Protein AF-0000000072647674 (afdb_homodimer)

Solvent-accessible surface area (backbone atoms only — not comparable to full-atom values): 30612 Å² total; per-residue (Å²): 92,68,50,73,76,42,64,44,87,89,37,75,50,38,22,32,25,47,33,43,38,76,79,46,95,53,27,25,23,39,25,39,22,57,49,46,40,81,54,81,88,50,58,36,20,33,26,37,36,32,29,33,74,54,97,88,40,77,46,78,75,29,71,44,77,49,73,33,55,84,42,60,68,51,53,32,72,74,41,68,76,41,51,78,74,28,46,52,96,98,34,77,52,73,44,72,48,72,45,71,38,77,34,59,42,50,80,38,44,36,42,53,36,42,47,36,49,74,67,44,46,76,46,63,25,33,42,33,28,86,94,42,76,44,63,38,44,58,40,55,46,30,68,54,12,63,50,48,31,51,53,58,67,69,40,84,57,59,83,73,31,62,45,78,44,80,90,52,62,55,65,41,53,49,42,52,53,44,25,60,44,34,32,45,68,56,63,70,56,41,73,76,35,35,67,54,34,29,51,51,21,56,74,37,50,21,60,67,59,26,46,52,36,28,57,55,47,40,76,60,63,42,63,86,43,42,42,59,53,50,46,46,37,70,78,36,97,36,66,63,34,46,51,32,51,33,52,52,43,61,73,37,40,83,65,42,72,72,28,71,32,44,48,49,28,45,69,77,39,42,70,59,43,49,53,43,50,51,50,47,59,47,62,71,47,72,123,92,69,49,73,74,41,64,43,86,89,38,74,50,31,24,34,23,47,34,43,40,75,78,46,94,53,26,25,22,42,26,36,22,52,49,45,39,86,54,84,88,51,55,38,20,37,25,36,36,31,29,31,75,57,96,88,40,76,45,77,74,30,72,42,83,52,76,30,51,88,44,61,69,50,55,35,71,76,42,68,78,40,50,78,72,28,47,51,95,97,34,78,51,74,43,73,49,73,46,71,38,79,35,60,40,48,81,38,45,36,45,51,35,41,47,37,49,74,65,44,48,76,47,62,26,31,41,32,28,84,95,41,76,43,63,38,43,58,40,56,46,30,67,54,12,63,52,49,29,50,52,58,66,70,40,84,58,60,81,71,30,63,46,78,44,81,91,52,63,57,66,40,53,50,41,52,51,44,24,61,43,33,33,45,67,55,63,70,57,42,73,76,35,34,68,55,34,29,52,50,21,56,74,38,51,23,60,70,61,27,47,51,36,27,56,55,48,41,76,62,64,42,62,85,42,40,41,60,53,51,47,47,37,70,77,35,96,38,66,64,34,48,50,31,52,34,51,51,42,62,74,37,41,82,65,43,71,72,28,73,30,44,49,50,29,45,69,77,38,43,70,60,43,50,52,43,50,51,49,47,60,47,61,72,48,72,122

Sequence (574 aa):
MTSKRFGNPNFTKVQWELCIEMKRYNIFAIYLRQTGPNGMGGLVNTQYEIFMVKNKIRRVFARSTNKFENQDKLGYSNVFDILEEIFENNTLNLQCKVSVDWYAAIDNLKFTYRHMWEEELFSDCVIKVADRAIKAHRCILAKNSKVFRKMFEQTEMIEGGEVTIIDFKPEPVQAMLEFFYTGEVNKDLLEKHVEAIFAIAHKYQVLPLKYECEVFMTNLIDDEKILKYCGMVHFYDAPTLEKGCKVYIQINKEKFLKSKGWEEVEEVYPKLAIRILKSVVCDNICFMTSKRFGNPNFTKVQWELCIEMKRYNIFAIYLRQTGPNGMGGLVNTQYEIFMVKNKIRRVFARSTNKFENQDKLGYSNVFDILEEIFENNTLNLQCKVSVDWYAAIDNLKFTYRHMWEEELFSDCVIKVADRAIKAHRCILAKNSKVFRKMFEQTEMIEGGEVTIIDFKPEPVQAMLEFFYTGEVNKDLLEKHVEAIFAIAHKYQVLPLKYECEVFMTNLIDDEKILKYCGMVHFYDAPTLEKGCKVYIQINKEKFLKSKGWEEVEEVYPKLAIRILKSVVCDNICF

Radius of gyration: 28.86 Å; Cα contacts (8 Å, |Δi|>4): 976; chains: 2; bounding box: 71×82×70 Å

InterPro domains:
  IPR000210 BTB/POZ domain [PF00651] (1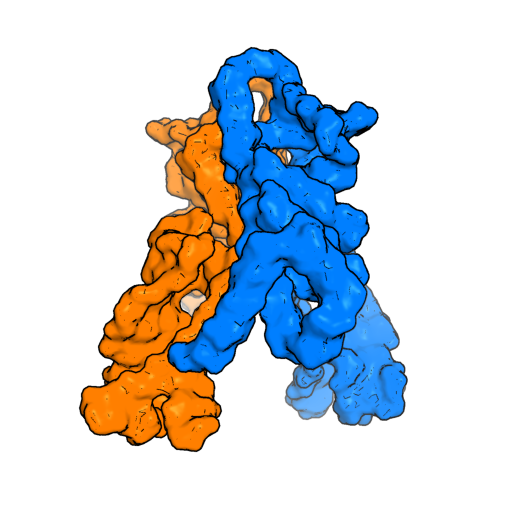15-218)
  IPR000210 BTB/POZ domain [PS50097] (123-189)
  IPR000210 BTB/POZ domain [SM00225] (123-221)
  IPR011333 SKP1/BTB/POZ domain superfamily [G3DSA:3.30.710.10] (102-251)
  IPR011333 SKP1/BTB/POZ domain superfamily [SSF54695] (102-219)

Secondary structure (DSSP, 8-state):
-BPPPEEETTEEEEEEEEEEEEEETTEEEEEEEEES--STT--EEEEEEEEEEETTEEEEEEEE-SB--S-S-EEEEEEES-HHHHEETTEE--EEEEEEEE--GGGGHHHHHHHHHHTTTT--EEEEETTEEEEE-HHHHHHH-HHHHHHHHH-S--TT-EEEE-SS-HHHHHHHHHHHHHS---HHHHHHHHHHHHHHHHHTT-HHHHHHHHHHHHTT--TTTHHHHHHHHHHS--HHHHHHHHHHHHHTHHHHTTSHHHHHHHHH-HHHHHHHHHHHHHHTS--/-BPPPEEETTEEEEEEEEEEEEEETTEEEEEEEEE---STT--EEEEEEEEEEETTEEEEEEEE-S---S-S-EEEEEEES-HHHHEETTEE--EEEEEEEE--GGGGHHHHHHHHHHTTTT--EEEEETTEEEEE-HHHHHHH-HHHHHHHHH-S--TT-EEEE-SS-HHHHHHHHHHHHHS---HHHHHHHHHHHHHHHHHTT-HHHHHHHHHHHHTT--TTTHHHHHHHHHHS--HHHHHHHHHHHHHTHHHHTTSHHHHHHHHH-HHHHHHHHHHHHHHTS--

pLDDT: mean 79.26, std 16.43, range [21.2, 97.75]

Nearest PDB structures (foldseek):
  4j8z-assembly1_A  TM=9.164E-01  e=1.308E-13  Homo sapiens
  3htm-assembly1_B  TM=9.303E-01  e=1.365E-11  Homo sapiens
  8dwu-assembly1_J  TM=8.853E-01  e=5.709E-12  Homo sapiens
  8dwv-assembly1_E  TM=5.627E-01  e=1.845E-16  Homo sapiens
  3htm-assembly2_D  TM=9.407E-01  e=4.622E-11  Homo sapiens

Organism: Meloidogyne incognita (NCBI:txid6306)

Structure (mmCIF, N/CA/C/O backbone):
data_AF-0000000072647674-model_v1
#
loop_
_entity.id
_entity.type
_entity.pdbx_description
1 polymer 'BTB domain-containing protein'
#
loop_
_atom_site.group_PDB
_atom_site.id
_atom_site.type_symbol
_atom_site.label_atom_id
_atom_site.label_alt_id
_atom_site.label_comp_id
_atom_site.label_asym_id
_atom_site.label_entity_id
_atom_site.label_seq_id
_atom_site.pdbx_PDB_ins_code
_atom_site.Cartn_x
_atom_site.Cartn_y
_atom_site.Cartn_z
_atom_site.occupancy
_atom_site.B_iso_or_equiv
_atom_site.auth_seq_id
_atom_site.auth_comp_id
_atom_site.auth_asym_id
_atom_site.auth_atom_id
_atom_site.pdbx_PDB_model_num
ATOM 1 N N . MET A 1 1 ? 24.75 -6.07 23.531 1 76 1 MET A N 1
ATOM 2 C CA . MET A 1 1 ? 24.344 -4.98 24.406 1 76 1 MET A CA 1
ATOM 3 C C . MET A 1 1 ? 23.203 -4.176 23.797 1 76 1 MET A C 1
ATOM 5 O O . MET A 1 1 ? 23.188 -3.916 22.594 1 76 1 MET A O 1
ATOM 9 N N . THR A 1 2 ? 22.25 -3.982 24.625 1 79.19 2 THR A N 1
ATOM 10 C CA . THR A 1 2 ? 21.062 -3.246 24.203 1 79.19 2 THR A CA 1
ATOM 11 C C . THR A 1 2 ? 20.859 -2.006 25.062 1 79.19 2 THR A C 1
ATOM 13 O O . THR A 1 2 ? 21.094 -2.043 26.281 1 79.19 2 THR A O 1
ATOM 16 N N . SER A 1 3 ? 20.562 -0.868 24.391 1 73.88 3 SER A N 1
ATOM 17 C CA . SER A 1 3 ? 20.297 0.369 25.109 1 73.88 3 SER A CA 1
ATOM 18 C C . SER A 1 3 ? 18.969 0.298 25.859 1 73.88 3 SER A C 1
ATOM 20 O O . SER A 1 3 ? 18.188 -0.637 25.656 1 73.88 3 SER A O 1
ATOM 22 N N . LYS A 1 4 ? 18.844 1.272 26.719 1 71.88 4 LYS A N 1
ATOM 23 C CA . LYS A 1 4 ? 17.5 1.475 27.25 1 71.88 4 LYS A CA 1
ATOM 24 C C . LYS A 1 4 ? 16.516 1.814 26.125 1 71.88 4 LYS A C 1
ATOM 26 O O . LYS A 1 4 ? 16.891 2.42 25.125 1 71.88 4 LYS A O 1
ATOM 31 N N . ARG A 1 5 ? 15.344 1.337 26.328 1 73.12 5 ARG A N 1
ATOM 32 C CA . ARG A 1 5 ? 14.305 1.671 25.359 1 73.12 5 ARG A CA 1
ATOM 33 C C . ARG A 1 5 ? 13.984 3.162 25.391 1 73.12 5 ARG A C 1
ATOM 35 O O . ARG A 1 5 ? 13.992 3.781 26.453 1 73.12 5 ARG A O 1
ATOM 42 N N . PHE A 1 6 ? 13.961 3.705 24.188 1 71.69 6 PHE A N 1
ATOM 43 C CA . PHE A 1 6 ? 13.586 5.105 24.062 1 71.69 6 PHE A CA 1
ATOM 44 C C . PHE A 1 6 ? 12.461 5.27 23.031 1 71.69 6 PHE A C 1
ATOM 46 O O . PHE A 1 6 ? 12.234 4.383 22.219 1 71.69 6 PHE A O 1
ATOM 53 N N . GLY A 1 7 ? 11.672 6.137 23.234 1 66.69 7 GLY A N 1
ATOM 54 C CA . GLY A 1 7 ? 10.547 6.352 22.344 1 66.69 7 GLY A CA 1
ATOM 55 C C . GLY A 1 7 ? 10.195 7.816 22.172 1 66.69 7 GLY A C 1
ATOM 56 O O . GLY A 1 7 ? 10.953 8.695 22.578 1 66.69 7 GLY A O 1
ATOM 57 N N . ASN A 1 8 ? 9.422 7.965 21.219 1 59.06 8 ASN A N 1
ATOM 58 C CA . ASN A 1 8 ? 8.852 9.281 20.938 1 59.06 8 ASN A CA 1
ATOM 59 C C . ASN A 1 8 ? 7.488 9.453 21.609 1 59.06 8 ASN A C 1
ATOM 61 O O . ASN A 1 8 ? 6.637 8.562 21.516 1 59.06 8 ASN A O 1
ATOM 65 N N . PRO A 1 9 ? 7.426 10.523 22.406 1 54.06 9 PRO A N 1
ATOM 66 C CA . PRO A 1 9 ? 6.148 10.727 23.094 1 54.06 9 PRO A CA 1
ATOM 67 C C . PRO A 1 9 ? 4.953 10.703 22.141 1 54.06 9 PRO A C 1
ATOM 69 O O . PRO A 1 9 ? 3.838 10.383 22.562 1 54.06 9 PRO A O 1
ATOM 72 N N . ASN A 1 10 ? 5.281 11.062 20.953 1 52.53 10 ASN A N 1
ATOM 73 C CA . ASN A 1 10 ? 4.184 11.109 19.984 1 52.53 10 ASN A CA 1
ATOM 74 C C . ASN A 1 10 ? 3.812 9.719 19.484 1 52.53 10 ASN A C 1
ATOM 76 O O . ASN A 1 10 ? 2.75 9.531 18.891 1 52.53 10 ASN A O 1
ATOM 80 N N . PHE A 1 11 ? 4.73 8.93 19.641 1 55.53 11 PHE A N 1
ATOM 81 C CA . PHE A 1 11 ? 4.523 7.539 19.234 1 55.53 11 PHE A CA 1
ATOM 82 C C . PHE A 1 11 ? 4.719 6.605 20.422 1 55.53 11 PHE A C 1
ATOM 84 O O . PHE A 1 11 ? 5.715 5.887 20.5 1 55.53 11 PHE A O 1
ATOM 91 N N . THR A 1 12 ? 3.771 6.641 21.297 1 54.75 12 THR A N 1
ATOM 92 C CA . THR A 1 12 ? 3.943 5.996 22.594 1 54.75 12 THR A CA 1
ATOM 93 C C . THR A 1 12 ? 4.047 4.48 22.438 1 54.75 12 THR A C 1
ATOM 95 O O . THR A 1 12 ? 4.613 3.803 23.297 1 54.75 12 THR A O 1
ATOM 98 N N . LYS A 1 13 ? 3.504 4.059 21.328 1 57.78 13 LYS A N 1
ATOM 99 C CA . LYS A 1 13 ? 3.498 2.604 21.234 1 57.78 13 LYS A CA 1
ATOM 100 C C . LYS A 1 13 ? 4.766 2.098 20.547 1 57.78 13 LYS A C 1
ATOM 102 O O . LYS A 1 13 ? 4.934 0.891 20.359 1 57.78 13 LYS A O 1
ATOM 107 N N . VAL A 1 14 ? 5.5 3.076 20.172 1 61.91 14 VAL A N 1
ATOM 108 C CA . VAL A 1 14 ? 6.719 2.676 19.484 1 61.91 14 VAL A CA 1
ATOM 109 C C . VAL A 1 14 ? 7.938 3.107 20.297 1 61.91 14 VAL A C 1
ATOM 111 O O . VAL A 1 14 ? 8.039 4.262 20.719 1 61.91 14 VAL A O 1
ATOM 114 N N . GLN A 1 15 ? 8.648 2.076 20.641 1 67.19 15 GLN A N 1
ATOM 115 C CA . GLN A 1 15 ? 9.938 2.355 21.266 1 67.19 15 GLN A CA 1
ATOM 116 C C . GLN A 1 15 ? 11.078 1.725 20.484 1 67.19 15 GLN A C 1
ATOM 118 O O . GLN A 1 15 ? 10.859 0.833 19.672 1 67.19 15 GLN A O 1
ATOM 123 N N . TRP A 1 16 ? 12.133 2.318 20.641 1 72.94 16 TRP A N 1
ATOM 124 C CA . TRP A 1 16 ? 13.328 1.804 19.984 1 72.94 16 TRP A CA 1
ATOM 125 C C . TRP A 1 16 ? 14.414 1.47 21 1 72.94 16 TRP A C 1
ATOM 127 O O . TRP A 1 16 ? 14.43 2.012 22.094 1 72.94 16 TRP A O 1
ATOM 137 N N . GLU A 1 17 ? 15.125 0.507 20.719 1 76.12 17 GLU A N 1
ATOM 138 C CA . GLU A 1 17 ? 16.359 0.213 21.438 1 76.12 17 GLU A CA 1
ATOM 139 C C . GLU A 1 17 ? 17.531 0.006 20.484 1 76.12 17 GLU A C 1
ATOM 141 O O . GLU A 1 17 ? 17.359 -0.563 19.406 1 76.12 17 GLU A O 1
ATOM 146 N N . LEU A 1 18 ? 18.594 0.61 20.812 1 80.81 18 LEU A N 1
ATOM 147 C CA . LEU A 1 18 ? 19.844 0.426 20.062 1 80.81 18 LEU A CA 1
ATOM 148 C C . LEU A 1 18 ? 20.562 -0.832 20.516 1 80.81 18 LEU A C 1
ATOM 150 O O . LEU A 1 18 ? 20.75 -1.049 21.719 1 80.81 18 LEU A O 1
ATOM 154 N N . CYS A 1 19 ? 20.875 -1.595 19.531 1 80.06 19 CYS A N 1
ATOM 155 C CA . CYS A 1 19 ? 21.531 -2.861 19.828 1 80.06 19 CYS A CA 1
ATOM 156 C C . CYS A 1 19 ? 22.891 -2.957 19.141 1 80.06 19 CYS A C 1
ATOM 158 O O . CYS A 1 19 ? 23.031 -2.537 18 1 80.06 19 CYS A O 1
ATOM 160 N N . ILE A 1 20 ? 23.859 -3.432 19.922 1 81.06 20 ILE A N 1
ATOM 161 C CA . ILE A 1 20 ? 25.188 -3.75 19.375 1 81.06 20 ILE A CA 1
ATOM 162 C C . ILE A 1 20 ? 25.578 -5.168 19.781 1 81.06 20 ILE A C 1
ATOM 164 O O . ILE A 1 20 ? 25.391 -5.566 20.938 1 81.06 20 ILE A O 1
ATOM 168 N N . GLU A 1 21 ? 25.891 -5.902 18.75 1 78.94 21 GLU A N 1
ATOM 169 C CA . GLU A 1 21 ? 26.328 -7.281 18.953 1 78.94 21 GLU A CA 1
ATOM 170 C C . GLU A 1 21 ? 27.672 -7.539 18.297 1 78.94 21 GLU A C 1
ATOM 172 O O . GLU A 1 21 ? 27.875 -7.172 17.141 1 78.94 21 GLU A O 1
ATOM 177 N N . MET A 1 22 ? 28.594 -8.047 19.141 1 76.81 22 MET A N 1
ATOM 178 C CA . MET A 1 22 ? 29.859 -8.477 18.547 1 76.81 22 MET A CA 1
ATOM 179 C C . MET A 1 22 ? 29.719 -9.859 17.922 1 76.81 22 MET A C 1
ATOM 181 O O . MET A 1 22 ? 29.469 -10.844 18.625 1 76.81 22 MET A O 1
ATOM 185 N N . LYS A 1 23 ? 29.812 -9.906 16.656 1 75.5 23 LYS A N 1
ATOM 186 C CA . LYS A 1 23 ? 29.719 -11.18 15.953 1 75.5 23 LYS A CA 1
ATOM 187 C C . LYS A 1 23 ? 31.047 -11.93 16 1 75.5 23 LYS A C 1
ATOM 189 O O . LYS A 1 23 ? 31.078 -13.133 16.266 1 75.5 23 LYS A O 1
ATOM 194 N N . ARG A 1 24 ? 32.094 -11.219 15.625 1 77.12 24 ARG A N 1
ATOM 195 C CA . ARG A 1 24 ? 33.469 -11.664 15.703 1 77.12 24 ARG A CA 1
ATOM 196 C C . ARG A 1 24 ? 34.375 -10.555 16.25 1 77.12 24 ARG A C 1
ATOM 198 O O . ARG A 1 24 ? 33.906 -9.438 16.469 1 77.12 24 ARG A O 1
ATOM 205 N N . TYR A 1 25 ? 35.562 -11.016 16.516 1 75.88 25 TYR A N 1
ATOM 206 C CA . TYR A 1 25 ? 36.469 -10 17.016 1 75.88 25 TYR A CA 1
ATOM 207 C C . TYR A 1 25 ? 36.5 -8.781 16.094 1 75.88 25 TYR A C 1
ATOM 209 O O . TYR A 1 25 ? 36.781 -8.898 14.906 1 75.88 25 TYR A O 1
ATOM 217 N N . ASN A 1 26 ? 36.031 -7.676 16.609 1 77.56 26 ASN A N 1
ATOM 218 C CA . ASN A 1 26 ? 36.031 -6.352 16 1 77.56 26 ASN A CA 1
ATOM 219 C C . ASN A 1 26 ? 35.031 -6.258 14.852 1 77.56 26 ASN A C 1
ATOM 221 O O . ASN A 1 26 ? 35.188 -5.453 13.938 1 77.56 26 ASN A O 1
ATOM 225 N N . ILE A 1 27 ? 34.125 -7.203 14.797 1 79.19 27 ILE A N 1
ATOM 226 C CA . ILE A 1 27 ? 33 -7.141 13.883 1 79.19 27 ILE A CA 1
ATOM 227 C C . ILE A 1 27 ? 31.688 -7.07 14.68 1 79.19 27 ILE A C 1
ATOM 229 O O . ILE A 1 27 ? 31.391 -7.969 15.469 1 79.19 27 ILE A O 1
ATOM 233 N N . PHE A 1 28 ? 31.031 -5.969 14.414 1 80.5 28 PHE A N 1
ATOM 234 C CA . PHE A 1 28 ? 29.859 -5.727 15.234 1 80.5 28 PHE A CA 1
ATOM 235 C C . PHE A 1 28 ? 28.609 -5.648 14.367 1 80.5 28 PHE A C 1
ATOM 237 O O . PHE A 1 28 ? 28.672 -5.219 13.211 1 80.5 28 PHE A O 1
ATOM 244 N N . ALA A 1 29 ? 27.547 -6.195 14.914 1 81 29 ALA A N 1
ATOM 245 C CA . ALA A 1 29 ? 26.219 -5.848 14.422 1 81 29 ALA A CA 1
ATOM 246 C C . ALA A 1 29 ? 25.609 -4.711 15.242 1 81 29 ALA A C 1
ATOM 248 O O . ALA A 1 29 ? 25.625 -4.75 16.469 1 81 29 ALA A O 1
ATOM 249 N N . ILE A 1 30 ? 25.312 -3.605 14.547 1 80.25 30 ILE A N 1
ATOM 250 C CA . ILE A 1 30 ? 24.672 -2.457 15.18 1 80.25 30 ILE A CA 1
ATOM 251 C C . ILE A 1 30 ? 23.312 -2.215 14.539 1 80.25 30 ILE A C 1
ATOM 253 O O . ILE A 1 30 ? 23.203 -2.051 13.32 1 80.25 30 ILE A O 1
ATOM 257 N N . TYR A 1 31 ? 22.312 -2.279 15.398 1 79.75 31 TYR A N 1
ATOM 258 C CA . TYR A 1 31 ? 20.984 -2.09 14.82 1 79.75 31 TYR A CA 1
ATOM 259 C C . TYR A 1 31 ? 20.047 -1.438 15.828 1 79.75 31 TYR A C 1
ATOM 261 O O . TYR A 1 31 ? 20.281 -1.499 17.031 1 79.75 31 TYR A O 1
ATOM 269 N N . LEU A 1 32 ? 19.125 -0.743 15.211 1 75.12 32 LEU A N 1
ATOM 270 C CA . LEU A 1 32 ? 18 -0.203 15.953 1 75.12 32 LEU A CA 1
ATOM 271 C C . LEU A 1 32 ? 16.828 -1.176 15.93 1 75.12 32 LEU A C 1
ATOM 273 O O . LEU A 1 32 ? 16.438 -1.663 14.867 1 75.12 32 LEU A O 1
ATOM 277 N N . ARG A 1 33 ? 16.469 -1.513 17.109 1 71.44 33 ARG A N 1
ATOM 278 C CA . ARG A 1 33 ? 15.328 -2.408 17.234 1 71.44 33 ARG A CA 1
ATOM 279 C C . ARG A 1 33 ? 14.094 -1.651 17.719 1 71.44 33 ARG A C 1
ATOM 281 O O . ARG A 1 33 ? 14.156 -0.918 18.703 1 71.44 33 ARG A O 1
ATOM 288 N N . GLN A 1 34 ? 13.141 -1.677 16.984 1 65.69 34 GLN A N 1
ATOM 289 C CA . GLN A 1 34 ? 11.867 -1.115 17.422 1 65.69 34 GLN A CA 1
ATOM 290 C C . GLN A 1 34 ? 11.109 -2.092 18.312 1 65.69 34 GLN A C 1
ATOM 292 O O . GLN A 1 34 ? 10.961 -3.266 17.969 1 65.69 34 GLN A O 1
ATOM 297 N N . THR A 1 35 ? 11.117 -1.479 19.688 1 59.38 35 THR A N 1
ATOM 298 C CA . THR A 1 35 ? 10.359 -2.252 20.672 1 59.38 35 THR A CA 1
ATOM 299 C C . THR A 1 35 ? 8.984 -1.641 20.906 1 59.38 35 THR A C 1
ATOM 301 O O . THR A 1 35 ? 8.867 -0.458 21.219 1 59.38 35 THR A O 1
ATOM 304 N N . GLY A 1 36 ? 7.867 -2.25 20.422 1 50.88 36 GLY A N 1
ATOM 305 C CA . GLY A 1 36 ? 6.488 -1.843 20.625 1 50.88 36 GLY A CA 1
ATOM 306 C C . GLY A 1 36 ? 5.668 -1.825 19.359 1 50.88 36 GLY A C 1
ATOM 307 O O . GLY A 1 36 ? 6.062 -2.424 18.344 1 50.88 36 GLY A O 1
ATOM 308 N N . PRO A 1 37 ? 4.871 -0.813 19 1 48.16 37 PRO A N 1
ATOM 309 C CA . PRO A 1 37 ? 3.611 -1.444 18.609 1 48.16 37 PRO A CA 1
ATOM 310 C C . PRO A 1 37 ? 3.816 -2.707 17.781 1 48.16 37 PRO A C 1
ATOM 312 O O . PRO A 1 37 ? 4.617 -2.707 16.844 1 48.16 37 PRO A O 1
ATOM 315 N N . ASN A 1 38 ? 4.125 -3.684 18.453 1 39.31 38 ASN A N 1
ATOM 316 C CA . ASN A 1 38 ? 4.207 -4.992 17.797 1 39.31 38 ASN A CA 1
ATOM 317 C C . ASN A 1 38 ? 2.955 -5.289 16.984 1 39.31 38 ASN A C 1
ATOM 319 O O . ASN A 1 38 ? 2.852 -6.352 16.359 1 39.31 38 ASN A O 1
ATOM 323 N N . GLY A 1 39 ? 2.039 -4.629 17.359 1 36.97 39 GLY A N 1
ATOM 324 C CA . GLY A 1 39 ? 0.829 -4.961 16.625 1 36.97 39 GLY A CA 1
ATOM 325 C C . GLY A 1 39 ? 0.643 -4.121 15.383 1 36.97 39 GLY A C 1
ATOM 326 O O . GLY A 1 39 ? 1.374 -3.152 15.164 1 36.97 39 GLY A O 1
ATOM 327 N N . MET A 1 40 ? -0.219 -4.512 14.398 1 38.09 40 MET A N 1
ATOM 328 C CA . MET A 1 40 ? -0.617 -4.141 13.039 1 38.09 40 MET A CA 1
ATOM 329 C C . MET A 1 40 ? -0.915 -2.648 12.953 1 38.09 40 MET A C 1
ATOM 331 O O . MET A 1 40 ? -0.758 -2.045 11.891 1 38.09 40 MET A O 1
ATOM 335 N N . GLY A 1 41 ? -1.352 -1.835 13.961 1 40.72 41 GLY A N 1
ATOM 336 C CA . GLY A 1 41 ? -2.006 -0.537 13.961 1 40.72 41 GLY A CA 1
ATOM 337 C C . GLY A 1 41 ? -1.041 0.618 14.148 1 40.72 41 GLY A C 1
ATOM 338 O O . GLY A 1 41 ? -1.439 1.783 14.094 1 40.72 41 GLY A O 1
ATOM 339 N N . GLY A 1 42 ? 0.273 0.423 14.258 1 46.25 42 GLY A N 1
ATOM 340 C CA . GLY A 1 42 ? 1.085 1.572 14.617 1 46.25 42 GLY A CA 1
ATOM 341 C C . GLY A 1 42 ? 2.414 1.622 13.891 1 46.25 42 GLY A C 1
ATOM 342 O O . GLY A 1 42 ? 3.465 1.786 14.516 1 46.25 42 GLY A O 1
ATOM 343 N N . LEU A 1 43 ? 2.293 1.386 12.664 1 49.62 43 LEU A N 1
ATOM 344 C CA . LEU A 1 43 ? 3.57 1.403 11.961 1 49.62 43 LEU A CA 1
ATOM 345 C C . LEU A 1 43 ? 4.082 2.83 11.797 1 49.62 43 LEU A C 1
ATOM 347 O O . LEU A 1 43 ? 3.303 3.748 11.539 1 49.62 43 LEU A O 1
ATOM 351 N N . VAL A 1 44 ? 5.184 3.109 12.336 1 55.47 44 VAL A N 1
ATOM 352 C CA . VAL A 1 44 ? 5.832 4.414 12.227 1 55.47 44 VAL A CA 1
ATOM 353 C C . VAL A 1 44 ? 7.016 4.32 11.258 1 55.47 44 VAL A C 1
ATOM 355 O O . VAL A 1 44 ? 7.691 3.289 11.195 1 55.47 44 VAL A O 1
ATOM 358 N N . ASN A 1 45 ? 6.941 5.238 10.359 1 58.31 45 ASN A N 1
ATOM 359 C CA . ASN A 1 45 ? 8.18 5.43 9.602 1 58.31 45 ASN A CA 1
ATOM 360 C C . ASN A 1 45 ? 9.32 5.902 10.5 1 58.31 45 ASN A C 1
ATOM 362 O O . ASN A 1 45 ? 9.148 6.836 11.281 1 58.31 45 ASN A O 1
ATOM 366 N N . THR A 1 46 ? 10.234 5.051 10.539 1 60 46 THR A N 1
ATOM 367 C CA . THR A 1 46 ? 11.375 5.391 11.383 1 60 46 THR A CA 1
ATOM 368 C C . THR A 1 46 ? 12.625 5.621 10.547 1 60 46 THR A C 1
ATOM 370 O O . THR A 1 46 ? 12.953 4.809 9.68 1 60 46 THR A O 1
ATOM 373 N N . GLN A 1 47 ? 13.008 6.879 10.516 1 65.06 47 GLN A N 1
ATOM 374 C CA . GLN A 1 47 ? 14.359 7.16 10.039 1 65.06 47 GLN A CA 1
ATOM 375 C C . GLN A 1 47 ? 15.367 7.137 11.188 1 65.06 47 GLN A C 1
ATOM 377 O O . GLN A 1 47 ? 15.07 7.613 12.281 1 65.06 47 GLN A O 1
ATOM 382 N N . TYR A 1 48 ? 16.406 6.383 10.898 1 69.75 48 TYR A N 1
ATOM 383 C CA . TYR A 1 48 ? 17.375 6.34 11.977 1 69.75 48 TYR A CA 1
ATOM 384 C C . TYR A 1 48 ? 18.781 6.562 11.453 1 69.75 48 TYR A C 1
ATOM 386 O O . TYR A 1 48 ? 19.047 6.383 10.258 1 69.75 48 TYR A O 1
ATOM 394 N N . GLU A 1 49 ? 19.516 7.152 12.281 1 75.44 49 GLU A N 1
ATOM 395 C CA . GLU A 1 49 ? 20.969 7.207 12.125 1 75.44 49 GLU A CA 1
ATOM 396 C C . GLU A 1 49 ? 21.688 6.699 13.375 1 75.44 49 GLU A C 1
ATOM 398 O O . GLU A 1 49 ? 21.359 7.113 14.492 1 75.44 49 GLU A O 1
ATOM 403 N N . ILE A 1 50 ? 22.516 5.711 13.164 1 80 50 ILE A N 1
ATOM 404 C CA . ILE A 1 50 ? 23.391 5.242 14.234 1 80 50 ILE A CA 1
ATOM 405 C C . ILE A 1 50 ? 24.812 5.754 14.008 1 80 50 ILE A C 1
ATOM 407 O O . ILE A 1 50 ? 25.391 5.539 12.945 1 80 50 ILE A O 1
ATOM 411 N N . PHE A 1 51 ? 25.234 6.469 14.977 1 79.44 51 PHE A N 1
ATOM 412 C CA . PHE A 1 51 ? 26.531 7.113 14.789 1 79.44 51 PHE A CA 1
ATOM 413 C C . PHE A 1 51 ? 27.281 7.227 16.109 1 79.44 51 PHE A C 1
ATOM 415 O O . PHE A 1 51 ? 26.75 6.871 17.172 1 79.44 51 PHE A O 1
ATOM 422 N N . MET A 1 52 ? 28.562 7.535 16.016 1 77.38 52 MET A N 1
ATOM 423 C CA . MET A 1 52 ? 29.406 7.875 17.156 1 77.38 52 MET A CA 1
ATOM 424 C C . MET A 1 52 ? 30.062 9.234 16.953 1 77.38 52 MET A C 1
ATOM 426 O O . MET A 1 52 ? 30.234 9.688 15.828 1 77.38 52 MET A O 1
ATOM 430 N N . VAL A 1 53 ? 30.188 9.898 18.047 1 73.5 53 VAL A N 1
ATOM 431 C CA . VAL A 1 53 ? 30.938 11.148 18.047 1 73.5 53 VAL A CA 1
ATOM 432 C C . VAL A 1 53 ? 32.188 11.016 18.922 1 73.5 53 VAL A C 1
ATOM 434 O O . VAL A 1 53 ? 32.094 10.688 20.094 1 73.5 53 VAL A O 1
ATOM 437 N N . LYS A 1 54 ? 33.312 11.055 18.25 1 73.5 54 LYS A N 1
ATOM 438 C CA . LYS A 1 54 ? 34.594 11.078 18.938 1 73.5 54 LYS A CA 1
ATOM 439 C C . LYS A 1 54 ? 35.438 12.258 18.484 1 73.5 54 LYS A C 1
ATOM 441 O O . LYS A 1 54 ? 35.656 12.445 17.281 1 73.5 54 LYS A O 1
ATOM 446 N N . ASN A 1 55 ? 35.906 13.047 19.531 1 71.31 55 ASN A N 1
ATOM 447 C CA . ASN A 1 55 ? 36.719 14.219 19.25 1 71.31 55 ASN A CA 1
ATOM 448 C C . ASN A 1 55 ? 36.062 15.133 18.219 1 71.31 55 ASN A C 1
ATOM 450 O O . ASN A 1 55 ? 36.719 15.57 17.266 1 71.31 55 ASN A O 1
ATOM 454 N N . LYS A 1 56 ? 34.781 15.281 18.328 1 70.88 56 LYS A N 1
ATOM 455 C CA . LYS A 1 56 ? 33.938 16.172 17.516 1 70.88 56 LYS A CA 1
ATOM 456 C C . LYS A 1 56 ? 33.781 15.633 16.094 1 70.88 56 LYS A C 1
ATOM 458 O O . LYS A 1 56 ? 33.344 16.359 15.203 1 70.88 56 LYS A O 1
ATOM 463 N N . ILE A 1 57 ? 34.344 14.445 15.914 1 73.75 57 ILE A N 1
ATOM 464 C CA . ILE A 1 57 ? 34.156 13.797 14.625 1 73.75 57 ILE A CA 1
ATOM 465 C C . ILE A 1 57 ? 32.969 12.812 14.703 1 73.75 57 ILE A C 1
ATOM 467 O O . ILE A 1 57 ? 32.938 11.953 15.586 1 73.75 57 ILE A O 1
ATOM 471 N N . ARG A 1 58 ? 32 13.094 13.852 1 75.62 58 ARG A N 1
ATOM 472 C CA . ARG A 1 58 ? 30.828 12.258 13.766 1 75.62 58 ARG A CA 1
ATOM 473 C C . ARG A 1 58 ? 30.984 11.188 12.695 1 75.62 58 ARG A C 1
ATOM 475 O O . ARG A 1 58 ? 31.266 11.5 11.539 1 75.62 58 ARG A O 1
ATOM 482 N N . ARG A 1 59 ? 30.953 9.898 13.109 1 76.56 59 ARG A N 1
ATOM 483 C CA . ARG A 1 59 ? 30.969 8.773 12.188 1 76.56 59 ARG A CA 1
ATOM 484 C C . ARG A 1 59 ? 29.641 8.031 12.172 1 76.56 59 ARG A C 1
ATOM 486 O O . ARG A 1 59 ? 29.188 7.543 13.211 1 76.56 59 ARG A O 1
ATOM 493 N N . VAL A 1 60 ? 29.016 7.992 11.016 1 76.69 60 VAL A N 1
ATOM 494 C CA . VAL A 1 60 ? 27.734 7.324 10.867 1 76.69 60 VAL A CA 1
ATOM 495 C C . VAL A 1 60 ? 27.953 5.863 10.484 1 76.69 60 VAL A C 1
ATOM 497 O O . VAL A 1 60 ? 28.672 5.566 9.531 1 76.69 60 VAL A O 1
ATOM 500 N N . PHE A 1 61 ? 27.375 4.953 11.336 1 76.12 61 PHE A N 1
ATOM 501 C CA . PHE A 1 61 ? 27.516 3.525 11.086 1 76.12 61 PHE A CA 1
ATOM 502 C C . PHE A 1 61 ? 26.344 3.016 10.25 1 76.12 61 PHE A C 1
ATOM 504 O O . PHE A 1 61 ? 26.5 2.102 9.438 1 76.12 61 PHE A O 1
ATOM 511 N N . ALA A 1 62 ? 25.219 3.455 10.547 1 71.56 62 ALA A N 1
ATOM 512 C CA . ALA A 1 62 ? 24 3.008 9.867 1 71.56 62 ALA A CA 1
ATOM 513 C C . ALA A 1 62 ? 22.984 4.141 9.75 1 71.56 62 ALA A C 1
ATOM 515 O O . ALA A 1 62 ? 22.859 4.965 10.656 1 71.56 62 ALA A O 1
ATOM 516 N N . ARG A 1 63 ? 22.484 4.273 8.57 1 67 63 ARG A N 1
ATOM 517 C CA . ARG A 1 63 ? 21.391 5.223 8.391 1 67 63 ARG A CA 1
ATOM 518 C C . ARG A 1 63 ? 20.328 4.66 7.453 1 67 63 ARG A C 1
ATOM 520 O O . ARG A 1 63 ? 20.625 3.854 6.57 1 67 63 ARG A O 1
ATOM 527 N N . SER A 1 64 ? 19.094 4.648 7.859 1 61.06 64 SER A N 1
ATOM 528 C CA . SER A 1 64 ? 18.031 4.223 6.957 1 61.06 64 SER A CA 1
ATOM 529 C C . SER A 1 64 ? 16.844 5.168 7.023 1 61.06 64 SER A C 1
ATOM 531 O O . SER A 1 64 ? 16.578 5.766 8.07 1 61.06 64 SER A O 1
ATOM 533 N N . THR A 1 65 ? 16.438 5.578 6.109 1 50.88 65 THR A N 1
ATOM 534 C CA . THR A 1 65 ? 15.227 6.371 5.973 1 50.88 65 THR A CA 1
ATOM 535 C C . THR A 1 65 ? 14.016 5.469 5.742 1 50.88 65 THR A C 1
ATOM 537 O O . THR A 1 65 ? 12.914 5.953 5.48 1 50.88 65 THR A O 1
ATOM 540 N N . ASN A 1 66 ? 14.211 4.211 5.891 1 47.12 66 ASN A N 1
ATOM 541 C CA . ASN A 1 66 ? 13.141 3.398 5.32 1 47.12 66 ASN A CA 1
ATOM 542 C C . ASN A 1 66 ? 12.031 3.135 6.332 1 47.12 66 ASN A C 1
ATOM 544 O O . ASN A 1 66 ? 12.219 3.352 7.531 1 47.12 66 ASN A O 1
ATOM 548 N N . LYS A 1 67 ? 10.875 2.555 5.824 1 47.47 67 LYS A N 1
ATOM 549 C CA . LYS A 1 67 ? 9.617 2.068 6.391 1 47.47 67 LYS A CA 1
ATOM 550 C C . LYS A 1 67 ? 9.875 1.066 7.516 1 47.47 67 LYS A C 1
ATOM 552 O O . LYS A 1 67 ? 10.547 0.051 7.305 1 47.47 67 LYS A O 1
ATOM 557 N N . PHE A 1 68 ? 9.977 1.654 8.727 1 46.66 68 PHE A N 1
ATOM 558 C CA . PHE A 1 68 ? 10.109 0.676 9.797 1 46.66 68 PHE A CA 1
ATOM 559 C C . PHE A 1 68 ? 8.984 -0.355 9.727 1 46.66 68 PHE A C 1
ATOM 561 O O . PHE A 1 68 ? 7.848 -0.072 10.117 1 46.66 68 PHE A O 1
ATOM 568 N N . GLU A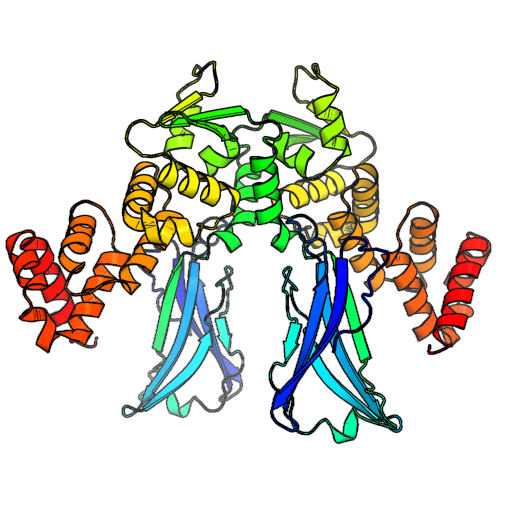 1 69 ? 8.859 -0.924 8.586 1 40.75 69 GLU A N 1
ATOM 569 C CA . GLU A 1 69 ? 8.031 -2.09 8.875 1 40.75 69 GLU A CA 1
ATOM 570 C C . GLU A 1 69 ? 8.586 -2.877 10.062 1 40.75 69 GLU A C 1
ATOM 572 O O . GLU A 1 69 ? 9.742 -3.307 10.039 1 40.75 69 GLU A O 1
ATOM 577 N N . ASN A 1 70 ? 7.805 -2.766 11.156 1 44.09 70 ASN A N 1
ATOM 578 C CA . ASN A 1 70 ? 8.07 -3.498 12.391 1 44.09 70 ASN A CA 1
ATOM 579 C C . ASN A 1 70 ? 9.453 -4.152 12.367 1 44.09 70 ASN A C 1
ATOM 581 O O . ASN A 1 70 ? 9.562 -5.383 12.352 1 44.09 70 ASN A O 1
ATOM 585 N N . GLN A 1 71 ? 10.25 -3.611 11.703 1 45.75 71 GLN A N 1
ATOM 586 C CA . GLN A 1 71 ? 11.414 -4.469 11.5 1 45.75 71 GLN A CA 1
ATOM 587 C C . GLN A 1 71 ? 12.344 -4.426 12.711 1 45.75 71 GLN A C 1
ATOM 589 O O . GLN A 1 71 ? 12.477 -3.389 13.367 1 45.75 71 GLN A O 1
ATOM 594 N N . ASP A 1 72 ? 12.633 -5.512 13.258 1 54.31 72 ASP A N 1
ATOM 595 C CA . ASP A 1 72 ? 13.422 -5.965 14.398 1 54.31 72 ASP A CA 1
ATOM 596 C C . ASP A 1 72 ? 14.828 -5.375 14.367 1 54.31 72 ASP A C 1
ATOM 598 O O . ASP A 1 72 ? 15.406 -5.074 15.414 1 54.31 72 ASP A O 1
ATOM 602 N N . LYS A 1 73 ? 15.367 -5.273 13.242 1 58.91 73 LYS A N 1
ATOM 603 C CA . LYS A 1 73 ? 16.781 -4.934 13.234 1 58.91 73 LYS A CA 1
ATOM 604 C C . LYS A 1 73 ? 17.125 -4.008 12.062 1 58.91 73 LYS A C 1
ATOM 606 O O . LYS A 1 73 ? 17.156 -4.441 10.914 1 58.91 73 LYS A O 1
ATOM 611 N N . LEU A 1 74 ? 17.031 -2.742 12.414 1 63.59 74 LEU A N 1
ATOM 612 C CA . LEU A 1 74 ? 17.453 -1.765 11.414 1 63.59 74 LEU A CA 1
ATOM 613 C C . LEU A 1 74 ? 18.891 -1.312 11.664 1 63.59 74 LEU A C 1
ATOM 615 O O . LEU A 1 74 ? 19.156 -0.558 12.602 1 63.59 74 LEU A O 1
ATOM 619 N N . GLY A 1 75 ? 19.734 -1.814 10.938 1 68.75 75 GLY A N 1
ATOM 620 C CA . GLY A 1 75 ? 21.141 -1.475 11.102 1 68.75 75 GLY A CA 1
ATOM 621 C C . GLY A 1 75 ? 22.062 -2.326 10.242 1 68.75 75 GLY A C 1
ATOM 622 O O . GLY A 1 75 ? 21.656 -2.836 9.203 1 68.75 75 GLY A O 1
ATOM 623 N N . TYR A 1 76 ? 23.203 -2.312 10.617 1 73.06 76 TYR A N 1
ATOM 624 C CA . TYR A 1 76 ? 24.203 -3.092 9.891 1 73.06 76 TYR A CA 1
ATOM 625 C C . TYR A 1 76 ? 24.672 -4.281 10.719 1 73.06 76 TYR A C 1
ATOM 627 O O . TYR A 1 76 ? 24.938 -4.145 11.922 1 73.06 76 TYR A O 1
ATOM 635 N N . SER A 1 77 ? 24.641 -5.328 9.93 1 71.62 77 SER A N 1
ATOM 636 C CA . SER A 1 77 ? 25.031 -6.551 10.617 1 71.62 77 SER A CA 1
ATOM 637 C C . SER A 1 77 ? 26.547 -6.652 10.734 1 71.62 77 SER A C 1
ATOM 639 O O . SER A 1 77 ? 27.062 -7.355 11.602 1 71.62 77 SER A O 1
ATOM 641 N N . ASN A 1 78 ? 27.203 -5.977 9.852 1 76 78 ASN A N 1
ATOM 642 C CA . ASN A 1 78 ? 28.656 -6.117 9.852 1 76 78 ASN A CA 1
ATOM 643 C C . ASN A 1 78 ? 29.344 -4.758 9.797 1 76 78 ASN A C 1
ATOM 645 O O . ASN A 1 78 ? 29.516 -4.184 8.719 1 76 78 ASN A O 1
ATOM 649 N N . VAL A 1 79 ? 29.578 -4.246 10.93 1 75.81 79 VAL A N 1
ATOM 650 C CA . VAL A 1 79 ? 30.391 -3.035 11.062 1 75.81 79 VAL A CA 1
ATOM 651 C C . VAL A 1 79 ? 31.797 -3.398 11.555 1 75.81 79 VAL A C 1
ATOM 653 O O . VAL A 1 79 ? 31.938 -4.008 12.617 1 75.81 79 VAL A O 1
ATOM 656 N N . PHE A 1 80 ? 32.688 -2.979 10.75 1 75.94 80 PHE A N 1
ATOM 657 C CA . PHE A 1 80 ? 34.062 -3.42 11 1 75.94 80 PHE A CA 1
ATOM 658 C C . PHE A 1 80 ? 34.875 -2.32 11.68 1 75.94 80 PHE A C 1
ATOM 660 O O . PHE A 1 80 ? 34.625 -1.134 11.422 1 75.94 80 PHE A O 1
ATOM 667 N N . ASP A 1 81 ? 35.875 -2.814 12.516 1 75.94 81 ASP A N 1
ATOM 668 C CA . ASP A 1 81 ? 36.969 -2.045 13.055 1 75.94 81 ASP A CA 1
ATOM 669 C C . ASP A 1 81 ? 36.469 -0.789 13.773 1 75.94 81 ASP A C 1
ATOM 671 O O . ASP A 1 81 ? 37 0.305 13.547 1 75.94 81 ASP A O 1
ATOM 675 N N . ILE A 1 82 ? 35.438 -1.07 14.555 1 75.75 82 ILE A N 1
ATOM 676 C CA . ILE A 1 82 ? 34.906 0.121 15.203 1 75.75 82 ILE A CA 1
ATOM 677 C C . ILE A 1 82 ? 35.156 0.046 16.703 1 75.75 82 ILE A C 1
ATOM 679 O O . ILE A 1 82 ? 34.844 0.995 17.438 1 75.75 82 ILE A O 1
ATOM 683 N N . LEU A 1 83 ? 35.719 -0.994 17.094 1 75.31 83 LEU A N 1
ATOM 684 C CA . LEU A 1 83 ? 35.875 -1.204 18.531 1 75.31 83 LEU A CA 1
ATOM 685 C C . LEU A 1 83 ? 36.656 -0.065 19.172 1 75.31 83 LEU A C 1
ATOM 687 O O . LEU A 1 83 ? 36.281 0.453 20.219 1 75.31 83 LEU A O 1
ATOM 691 N N . GLU A 1 84 ? 37.719 0.291 18.594 1 75.19 84 GLU A N 1
ATOM 692 C CA . GLU A 1 84 ? 38.562 1.339 19.156 1 75.19 84 GLU A CA 1
ATOM 693 C C . GLU A 1 84 ? 37.875 2.689 19.141 1 75.19 84 GLU A C 1
ATOM 695 O O . GLU A 1 84 ? 38.156 3.559 19.969 1 75.19 84 GLU A O 1
ATOM 700 N N . GLU A 1 85 ? 36.906 2.732 18.281 1 75.88 85 GLU A N 1
ATOM 701 C CA . GLU A 1 85 ? 36.219 4.008 18.141 1 75.88 85 GLU A CA 1
ATOM 702 C C . GLU A 1 85 ? 35.062 4.113 19.141 1 75.88 85 GLU A C 1
ATOM 704 O O . GLU A 1 85 ? 34.844 5.168 19.734 1 75.88 85 GLU A O 1
ATOM 709 N N . ILE A 1 86 ? 34.469 3.002 19.297 1 75.31 86 ILE A N 1
ATOM 710 C CA . ILE A 1 86 ? 33.219 3.104 20.047 1 75.31 86 ILE A CA 1
ATOM 711 C C . ILE A 1 86 ? 33.469 2.766 21.516 1 75.31 86 ILE A C 1
ATOM 713 O O . ILE A 1 86 ? 32.625 3.068 22.375 1 75.31 86 ILE A O 1
ATOM 717 N N . PHE A 1 87 ? 34.562 2.133 21.672 1 75.06 87 PHE A N 1
ATOM 718 C CA . PHE A 1 87 ? 34.844 1.705 23.047 1 75.06 87 PHE A CA 1
ATOM 719 C C . PHE A 1 87 ? 35.906 2.582 23.672 1 75.06 87 PHE A C 1
ATOM 721 O O . PHE A 1 87 ? 37.031 2.66 23.156 1 75.06 87 PHE A O 1
ATOM 728 N N . GLU A 1 88 ? 35.375 3.447 24.719 1 69.94 88 GLU A N 1
ATOM 729 C CA . GLU A 1 88 ? 36.312 4.254 25.5 1 69.94 88 GLU A CA 1
ATOM 730 C C . GLU A 1 88 ? 36.031 4.164 27 1 69.94 88 GLU A C 1
ATOM 732 O O . GLU A 1 88 ? 34.875 4.355 27.406 1 69.94 88 GLU A O 1
ATOM 737 N N . ASN A 1 89 ? 37.156 4.016 27.75 1 66.38 89 ASN A N 1
ATOM 738 C CA . ASN A 1 89 ? 37.062 4.008 29.203 1 66.38 89 ASN A CA 1
ATOM 739 C C . ASN A 1 89 ? 35.969 3.064 29.703 1 66.38 89 ASN A C 1
ATOM 741 O O . ASN A 1 89 ? 35.156 3.449 30.531 1 66.38 89 ASN A O 1
ATOM 745 N N . ASN A 1 90 ? 35.906 1.807 29.109 1 66.38 90 ASN A N 1
ATOM 746 C CA . ASN A 1 90 ? 35 0.751 29.5 1 66.38 90 ASN A CA 1
ATOM 747 C C . ASN A 1 90 ? 33.531 1.138 29.188 1 66.38 90 ASN A C 1
ATOM 749 O O . ASN A 1 90 ? 32.625 0.618 29.812 1 66.38 90 ASN A O 1
ATOM 753 N N . THR A 1 91 ? 33.469 2.211 28.375 1 69.19 91 THR A N 1
ATOM 754 C CA . THR A 1 91 ? 32.125 2.631 27.953 1 69.19 91 THR A CA 1
ATOM 755 C C . THR A 1 91 ? 32 2.627 26.438 1 69.19 91 THR A C 1
ATOM 757 O O . THR A 1 91 ? 32.938 3.049 25.734 1 69.19 91 THR A O 1
ATOM 760 N N . LEU A 1 92 ? 30.922 1.942 26.031 1 73.88 92 LEU A N 1
ATOM 761 C CA . LEU A 1 92 ? 30.578 1.993 24.609 1 73.88 92 LEU A CA 1
ATOM 762 C C . LEU A 1 92 ? 29.766 3.244 24.281 1 73.88 92 LEU A C 1
ATOM 764 O O . LEU A 1 92 ? 28.75 3.502 24.922 1 73.88 92 LEU A O 1
ATOM 768 N N . ASN A 1 93 ? 30.422 4.031 23.453 1 75.94 93 ASN A N 1
ATOM 769 C CA . ASN A 1 93 ? 29.734 5.25 23.047 1 75.94 93 ASN A CA 1
ATOM 770 C C . ASN A 1 93 ? 29.109 5.109 21.672 1 75.94 93 ASN A C 1
ATOM 772 O O . ASN A 1 93 ? 29.812 5.062 20.656 1 75.94 93 ASN A O 1
ATOM 776 N N . LEU A 1 94 ? 27.891 4.805 21.578 1 80.06 94 LEU A N 1
ATOM 777 C CA . LEU A 1 94 ? 27.062 4.727 20.375 1 80.06 94 LEU A CA 1
ATOM 778 C C . LEU A 1 94 ? 25.797 5.547 20.516 1 80.06 94 LEU A C 1
ATOM 780 O O . LEU A 1 94 ? 25.141 5.512 21.578 1 80.06 94 LEU A O 1
ATOM 784 N N . GLN A 1 95 ? 25.578 6.336 19.578 1 76.44 95 GLN A N 1
ATOM 785 C CA . GLN A 1 95 ? 24.391 7.184 19.594 1 76.44 95 GLN A CA 1
ATOM 786 C C . GLN A 1 95 ? 23.453 6.859 18.438 1 76.44 95 GLN A C 1
ATOM 788 O O . GLN A 1 95 ? 23.891 6.309 17.422 1 76.44 95 GLN A O 1
ATOM 793 N N . CYS A 1 96 ? 22.203 6.922 18.656 1 77.31 96 CYS A N 1
ATOM 794 C CA . CYS A 1 96 ? 21.234 6.758 17.594 1 77.31 96 CYS A CA 1
ATOM 795 C C . CYS A 1 96 ? 20.234 7.918 17.562 1 77.31 96 CYS A C 1
ATOM 797 O O . CYS A 1 96 ? 19.844 8.414 18.625 1 77.31 96 CYS A O 1
ATOM 799 N N . LYS A 1 97 ? 20.031 8.445 16.359 1 73 97 LYS A N 1
ATOM 800 C CA . LYS A 1 97 ? 18.969 9.406 16.094 1 73 97 LYS A CA 1
ATOM 801 C C . LYS A 1 97 ? 17.828 8.766 15.312 1 73 97 LYS A C 1
ATOM 803 O O . LYS A 1 97 ? 18.047 8.133 14.273 1 73 97 LYS A O 1
ATOM 808 N N . VAL A 1 98 ? 16.719 8.711 16 1 68.5 98 VAL A N 1
ATOM 809 C CA . VAL A 1 98 ? 15.539 8.117 15.359 1 68.5 98 VAL A CA 1
ATOM 810 C C . VAL A 1 98 ? 14.5 9.195 15.094 1 68.5 98 VAL A C 1
ATOM 812 O O . VAL A 1 98 ? 14.18 9.992 15.977 1 68.5 98 VAL A O 1
ATOM 815 N N . SER A 1 99 ? 14.211 9.344 13.867 1 63.78 99 SER A N 1
ATOM 816 C CA . SER A 1 99 ? 13.086 10.195 13.484 1 63.78 99 SER A CA 1
ATOM 817 C C . SER A 1 99 ? 11.891 9.359 13.031 1 63.78 99 SER A C 1
ATOM 819 O O . SER A 1 99 ? 12.047 8.414 12.25 1 63.78 99 SER A O 1
ATOM 821 N N . VAL A 1 100 ? 10.945 9.453 13.852 1 59.53 100 VAL A N 1
ATOM 822 C CA . VAL A 1 100 ? 9.742 8.68 13.555 1 59.53 100 VAL A CA 1
ATOM 823 C C . VAL A 1 100 ? 8.672 9.586 12.961 1 59.53 100 VAL A C 1
ATOM 825 O O . VAL A 1 100 ? 8.5 10.727 13.391 1 59.53 100 VAL A O 1
ATOM 828 N N . ASP A 1 101 ? 8.352 9.242 11.859 1 55.41 101 ASP A N 1
ATOM 829 C CA . ASP A 1 101 ? 7.195 9.922 11.289 1 55.41 101 ASP A CA 1
ATOM 830 C C . ASP A 1 101 ? 6.07 8.938 10.977 1 55.41 101 ASP A C 1
ATOM 832 O O . ASP A 1 101 ? 6.305 7.727 10.891 1 55.41 101 ASP A O 1
ATOM 836 N N . TRP A 1 102 ? 4.926 9.328 11.289 1 48.06 102 TRP A N 1
ATOM 837 C CA . TRP A 1 102 ? 3.801 8.461 10.945 1 48.06 102 TRP A CA 1
ATOM 838 C C . TRP A 1 102 ? 3.977 7.867 9.547 1 48.06 102 TRP A C 1
ATOM 840 O O . TRP A 1 102 ? 4.488 8.531 8.648 1 48.06 102 TRP A O 1
ATOM 850 N N . TYR A 1 103 ? 4.102 6.52 9.578 1 46.94 103 TYR A N 1
ATOM 851 C CA . TYR A 1 103 ? 4.156 5.754 8.344 1 46.94 103 TYR A CA 1
ATOM 852 C C . TYR A 1 103 ? 3.168 6.297 7.316 1 46.94 103 TYR A C 1
ATOM 854 O O . TYR A 1 103 ? 2.078 6.746 7.676 1 46.94 103 TYR A O 1
ATOM 862 N N . ALA A 1 104 ? 3.709 6.543 6.195 1 46.56 104 ALA A N 1
ATOM 863 C CA . ALA A 1 104 ? 2.822 6.977 5.121 1 46.56 104 ALA A CA 1
ATOM 864 C C . ALA A 1 104 ? 1.535 6.16 5.105 1 46.56 104 ALA A C 1
ATOM 866 O O . ALA A 1 104 ? 1.566 4.938 5.262 1 46.56 104 ALA A O 1
ATOM 867 N N . ALA A 1 105 ? 0.47 6.781 5.41 1 49.94 105 ALA A N 1
ATOM 868 C CA . ALA A 1 105 ? -0.88 6.223 5.41 1 49.94 105 ALA A CA 1
ATOM 869 C C . ALA A 1 105 ? -1.025 5.141 4.34 1 49.94 105 ALA A C 1
ATOM 871 O O . ALA A 1 105 ? -1.73 4.148 4.543 1 49.94 105 ALA A O 1
ATOM 872 N N . ILE A 1 106 ? -0.302 5.238 3.234 1 50.78 106 ILE A N 1
ATOM 873 C CA . ILE A 1 106 ? -0.446 4.293 2.133 1 50.78 106 ILE A CA 1
ATOM 874 C C . ILE A 1 106 ? 0.014 2.906 2.582 1 50.78 106 ILE A C 1
ATOM 876 O O . ILE A 1 106 ? -0.619 1.899 2.256 1 50.78 106 ILE A O 1
ATOM 880 N N . ASP A 1 107 ? 1.197 2.967 3.281 1 51.94 107 ASP A N 1
ATOM 881 C CA . ASP A 1 107 ? 1.737 1.678 3.701 1 51.94 107 ASP A CA 1
ATOM 882 C C . ASP A 1 107 ? 0.815 0.999 4.711 1 51.94 107 ASP A C 1
ATOM 884 O O . ASP A 1 107 ? 0.837 -0.225 4.855 1 51.94 107 ASP A O 1
ATOM 888 N N . ASN A 1 108 ? -0.208 1.802 5.098 1 60.59 108 ASN A N 1
ATOM 889 C CA . ASN A 1 108 ? -1.091 1.381 6.184 1 60.59 108 ASN A CA 1
ATOM 890 C C . ASN A 1 108 ? -2.408 0.826 5.648 1 60.59 108 ASN A C 1
ATOM 892 O O . ASN A 1 108 ? -3.156 0.177 6.383 1 60.59 108 ASN A O 1
ATOM 896 N N . LEU A 1 109 ? -2.455 0.8 4.387 1 73.94 109 LEU A N 1
ATOM 897 C CA . LEU A 1 109 ? -3.801 0.463 3.939 1 73.94 109 LEU A CA 1
ATOM 898 C C . LEU A 1 109 ? -4.086 -1.021 4.145 1 73.94 109 LEU A C 1
ATOM 900 O O . LEU A 1 109 ? -5.191 -1.395 4.551 1 73.94 109 LEU A O 1
ATOM 904 N N . LYS A 1 110 ? -3.051 -1.813 3.904 1 74.81 110 LYS A N 1
ATOM 905 C CA . LYS A 1 110 ? -3.232 -3.254 4.062 1 74.81 110 LYS A CA 1
ATOM 906 C C . LYS A 1 110 ? -3.584 -3.609 5.504 1 74.81 110 LYS A C 1
ATOM 908 O O . LYS A 1 110 ? -4.441 -4.461 5.75 1 74.81 110 LYS A O 1
ATOM 913 N N . PHE A 1 111 ? -3.002 -2.992 6.324 1 75.19 111 PHE A N 1
ATOM 914 C CA . PHE A 1 111 ? -3.256 -3.275 7.734 1 75.19 111 PHE A CA 1
ATOM 915 C C . PHE A 1 111 ? -4.625 -2.752 8.148 1 75.19 111 PHE A C 1
ATOM 917 O O . PHE A 1 111 ? -5.34 -3.406 8.914 1 75.19 111 PHE A O 1
ATOM 924 N N . THR A 1 112 ? -4.844 -1.616 7.629 1 79.81 112 THR A N 1
ATOM 925 C CA . THR A 1 112 ? -6.145 -1.027 7.922 1 79.81 112 THR A CA 1
ATOM 926 C C . THR A 1 112 ? -7.273 -1.954 7.473 1 79.81 112 THR A C 1
ATOM 928 O O . THR A 1 112 ? -8.195 -2.232 8.242 1 79.81 112 THR A O 1
ATOM 931 N N . TYR A 1 113 ? -7.098 -2.521 6.379 1 85.81 113 TYR A N 1
ATOM 932 C CA . TYR A 1 113 ? -8.141 -3.379 5.828 1 85.81 113 TYR A CA 1
ATOM 933 C C . TYR A 1 113 ? -8.156 -4.738 6.516 1 85.81 113 TYR A C 1
ATOM 935 O O . TYR A 1 113 ? -9.219 -5.324 6.723 1 85.81 113 TYR A O 1
ATOM 943 N N . ARG A 1 114 ? -6.988 -5.172 6.805 1 85.38 114 ARG A N 1
ATOM 944 C CA . ARG A 1 114 ? -6.922 -6.426 7.555 1 85.38 114 ARG A CA 1
ATOM 945 C C . ARG A 1 114 ? -7.652 -6.305 8.883 1 85.38 114 ARG A C 1
ATOM 947 O O . ARG A 1 114 ? -8.461 -7.172 9.234 1 85.38 114 ARG A O 1
ATOM 954 N N . HIS A 1 115 ? -7.41 -5.277 9.547 1 86 115 HIS A N 1
ATOM 955 C CA . HIS A 1 115 ? -8.031 -5.074 10.852 1 86 115 HIS A CA 1
ATOM 956 C C . HIS A 1 115 ? -9.531 -4.863 10.727 1 86 115 HIS A C 1
ATOM 958 O O . HIS A 1 115 ? -10.305 -5.332 11.562 1 86 115 HIS A O 1
ATOM 964 N N . MET A 1 116 ? -9.844 -4.121 9.695 1 91.56 116 MET A N 1
ATOM 965 C CA . MET A 1 116 ? -11.273 -3.943 9.43 1 91.56 116 MET A CA 1
ATOM 966 C C . MET A 1 116 ? -11.969 -5.293 9.273 1 91.56 116 MET A C 1
ATOM 968 O O . MET A 1 116 ? -13.062 -5.496 9.805 1 91.56 116 MET A O 1
ATOM 972 N N . TRP A 1 117 ? -11.328 -6.191 8.625 1 93.38 117 TRP A N 1
ATOM 973 C CA . TRP A 1 117 ? -11.852 -7.535 8.398 1 93.38 117 TRP A CA 1
ATOM 974 C C . TRP A 1 117 ? -11.867 -8.344 9.688 1 93.38 117 TRP A C 1
ATOM 976 O O . TRP A 1 117 ? -12.891 -8.93 10.055 1 93.38 117 TRP A O 1
ATOM 986 N N . GLU A 1 118 ? -10.773 -8.289 10.406 1 90 118 GLU A N 1
ATOM 987 C CA . GLU A 1 118 ? -10.625 -9.07 11.633 1 90 118 GLU A CA 1
ATOM 988 C C . GLU A 1 118 ? -11.609 -8.602 12.703 1 90 118 GLU A C 1
ATOM 990 O O . GLU A 1 118 ? -12.133 -9.422 13.469 1 90 118 GLU A O 1
ATOM 995 N N . GLU A 1 119 ? -11.859 -7.336 12.719 1 90.12 119 GLU A N 1
ATOM 996 C CA . GLU A 1 119 ? -12.766 -6.77 13.711 1 90.12 119 GLU A CA 1
ATOM 997 C C . GLU A 1 119 ? -14.219 -6.875 13.258 1 90.12 119 GLU A C 1
ATOM 999 O O . GLU A 1 119 ? -15.133 -6.543 14.016 1 90.12 119 GLU A O 1
ATOM 1004 N N . GLU A 1 120 ? -14.414 -7.355 12.023 1 94.12 120 GLU A N 1
ATOM 1005 C CA . GLU A 1 120 ? -15.742 -7.516 11.43 1 94.12 120 GLU A CA 1
ATOM 1006 C C . GLU A 1 120 ? -16.531 -6.207 11.484 1 94.12 120 GLU A C 1
ATOM 1008 O O . GLU A 1 120 ? -17.719 -6.203 11.797 1 94.12 120 GLU A O 1
ATOM 1013 N N . LEU A 1 121 ? -15.828 -5.09 11.25 1 92.44 121 LEU A N 1
ATOM 1014 C CA . LEU A 1 121 ? -16.453 -3.775 11.352 1 92.44 121 LEU A CA 1
ATOM 1015 C C . LEU A 1 121 ? -17.531 -3.605 10.289 1 92.44 121 LEU A C 1
ATOM 1017 O O . LEU A 1 121 ? -17.234 -3.49 9.102 1 92.44 121 LEU A O 1
ATOM 1021 N N . PHE A 1 122 ? -18.844 -3.658 10.734 1 92.12 122 PHE A N 1
ATOM 1022 C CA . PHE A 1 122 ? -20.016 -3.422 9.906 1 92.12 122 PHE A CA 1
ATOM 1023 C C . PHE A 1 122 ? -20.031 -4.359 8.711 1 92.12 122 PHE A C 1
ATOM 1025 O O . PHE A 1 122 ? -20.281 -3.934 7.582 1 92.12 122 PHE A O 1
ATOM 1032 N N . SER A 1 123 ? -19.625 -5.59 8.922 1 93.81 123 SER A N 1
ATOM 1033 C CA . SER A 1 123 ? -19.719 -6.609 7.883 1 93.81 123 SER A CA 1
ATOM 1034 C C . SER A 1 123 ? -21.172 -6.785 7.426 1 93.81 123 SER A C 1
ATOM 1036 O O . SER A 1 123 ? -22.109 -6.559 8.195 1 93.81 123 SER A O 1
ATOM 1038 N N . ASP A 1 124 ? -21.375 -7.129 6.168 1 92.06 124 ASP A N 1
ATOM 1039 C CA . ASP A 1 124 ? -22.719 -7.242 5.641 1 92.06 124 ASP A CA 1
ATOM 1040 C C . ASP A 1 124 ? -22.891 -8.531 4.844 1 92.06 124 ASP A C 1
ATOM 1042 O O . ASP A 1 124 ? -23.875 -8.68 4.098 1 92.06 124 ASP A O 1
ATOM 1046 N N . CYS A 1 125 ? -21.953 -9.43 4.965 1 93 125 CYS A N 1
ATOM 1047 C CA . CYS A 1 125 ? -22.031 -10.727 4.297 1 93 125 CYS A CA 1
ATOM 1048 C C . CYS A 1 125 ? -21.297 -11.797 5.102 1 93 125 CYS A C 1
ATOM 1050 O O . CYS A 1 125 ? -20.406 -11.492 5.883 1 93 125 CYS A O 1
ATOM 1052 N N . VAL A 1 126 ? -21.75 -13 4.973 1 95.31 126 VAL A N 1
ATOM 1053 C CA . VAL A 1 126 ? -21.125 -14.133 5.641 1 95.31 126 VAL A CA 1
ATOM 1054 C C . VAL A 1 126 ? -20.781 -15.219 4.617 1 95.31 126 VAL A C 1
ATOM 1056 O O . VAL A 1 126 ? -21.641 -15.648 3.85 1 95.31 126 VAL A O 1
ATOM 1059 N N . ILE A 1 127 ? -19.562 -15.617 4.586 1 96.12 127 ILE A N 1
ATOM 1060 C CA . ILE A 1 127 ? -19.094 -16.703 3.734 1 96.12 127 ILE A CA 1
ATOM 1061 C C . ILE A 1 127 ? -19.062 -18 4.531 1 96.12 127 ILE A C 1
ATOM 1063 O O . ILE A 1 127 ? -18.375 -18.109 5.547 1 96.12 127 ILE A O 1
ATOM 1067 N N . LYS A 1 128 ? -19.812 -18.922 4.102 1 96.12 128 LYS A N 1
ATOM 1068 C CA . LYS A 1 128 ? -19.859 -20.219 4.762 1 96.12 128 LYS A CA 1
ATOM 1069 C C . LYS A 1 128 ? -19.078 -21.266 3.982 1 96.12 128 LYS A C 1
ATOM 1071 O O . LYS A 1 128 ? -19.281 -21.438 2.779 1 96.12 128 LYS A O 1
ATOM 1076 N N . VAL A 1 129 ? -18.156 -21.906 4.617 1 96.38 129 VAL A N 1
ATOM 1077 C CA . VAL A 1 129 ? -17.344 -22.984 4.039 1 96.38 129 VAL A CA 1
ATOM 1078 C C . VAL A 1 129 ? -17.125 -24.078 5.074 1 96.38 129 VAL A C 1
ATOM 1080 O O . VAL A 1 129 ? -16.562 -23.828 6.148 1 96.38 129 VAL A O 1
ATOM 1083 N N . ALA A 1 130 ? -17.5 -25.281 4.723 1 95.62 130 ALA A N 1
ATOM 1084 C CA . ALA A 1 130 ? -17.469 -26.391 5.668 1 95.62 130 ALA A CA 1
ATOM 1085 C C . ALA A 1 130 ? -18.141 -26.016 6.984 1 95.62 130 ALA A C 1
ATOM 1087 O O . ALA A 1 130 ? -19.328 -25.656 7.004 1 95.62 130 ALA A O 1
ATOM 1088 N N . ASP A 1 131 ? -17.359 -25.938 8.062 1 93.19 131 ASP A N 1
ATOM 1089 C CA . ASP A 1 131 ? -17.938 -25.625 9.375 1 93.19 131 ASP A CA 1
ATOM 1090 C C . ASP A 1 131 ? -17.562 -24.219 9.82 1 93.19 131 ASP A C 1
ATOM 1092 O O . ASP A 1 131 ? -17.719 -23.875 10.992 1 93.19 131 ASP A O 1
ATOM 1096 N N . ARG A 1 132 ? -17.203 -23.469 8.852 1 94.88 132 ARG A N 1
ATOM 1097 C CA . ARG A 1 132 ? -16.781 -22.125 9.211 1 94.88 132 ARG A CA 1
ATOM 1098 C C . ARG A 1 132 ? -17.703 -21.078 8.586 1 94.88 132 ARG A C 1
ATOM 1100 O O . ARG A 1 132 ? -18.234 -21.281 7.5 1 94.88 132 ARG A O 1
ATOM 1107 N N . ALA A 1 133 ? -17.922 -20.094 9.367 1 95.62 133 ALA A N 1
ATOM 1108 C CA . ALA A 1 133 ? -18.625 -18.906 8.898 1 95.62 133 ALA A CA 1
ATOM 1109 C C . ALA A 1 133 ? -17.75 -17.672 9.031 1 95.62 133 ALA A C 1
ATOM 1111 O O . ALA A 1 133 ? -17.375 -17.281 10.133 1 95.62 133 ALA A O 1
ATOM 1112 N N . ILE A 1 134 ? -17.406 -17.016 7.906 1 96.62 134 ILE A N 1
ATOM 1113 C CA . ILE A 1 134 ? -16.5 -15.875 7.895 1 96.62 134 ILE A CA 1
ATOM 1114 C C . ILE A 1 134 ? -17.266 -14.617 7.5 1 96.62 134 ILE A C 1
ATOM 1116 O O . ILE A 1 134 ? -17.828 -14.539 6.41 1 96.62 134 ILE A O 1
ATOM 1120 N N . LYS A 1 135 ? -17.266 -13.672 8.398 1 96.31 135 LYS A N 1
ATOM 1121 C CA . LYS A 1 135 ? -17.891 -12.391 8.078 1 96.31 135 LYS A CA 1
ATOM 1122 C C . LYS A 1 135 ? -17.016 -11.578 7.133 1 96.31 135 LYS A C 1
ATOM 1124 O O . LYS A 1 135 ? -15.797 -11.547 7.285 1 96.31 135 LYS A O 1
ATOM 1129 N N . ALA A 1 136 ? -17.609 -10.969 6.105 1 96.38 136 ALA A N 1
ATOM 1130 C CA . ALA A 1 136 ? -16.891 -10.195 5.098 1 96.38 136 ALA A CA 1
ATOM 1131 C C . ALA A 1 136 ? -17.719 -8.992 4.633 1 96.38 136 ALA A C 1
ATOM 1133 O O . ALA A 1 136 ? -18.75 -8.68 5.227 1 96.38 136 ALA A O 1
ATOM 1134 N N . HIS A 1 137 ? -17.281 -8.242 3.775 1 95.5 137 HIS A N 1
ATOM 1135 C CA . HIS A 1 137 ? -17.938 -7.043 3.248 1 95.5 137 HIS A CA 1
ATOM 1136 C C . HIS A 1 137 ? -18.203 -7.18 1.755 1 95.5 137 HIS A C 1
ATOM 1138 O O . HIS A 1 137 ? -17.297 -7.441 0.97 1 95.5 137 HIS A O 1
ATOM 1144 N N . ARG A 1 138 ? -19.406 -6.98 1.36 1 94.06 138 ARG A N 1
ATOM 1145 C CA . ARG A 1 138 ? -19.812 -7.148 -0.03 1 94.06 138 ARG A CA 1
ATOM 1146 C C . ARG A 1 138 ? -19.016 -6.234 -0.952 1 94.06 138 ARG A C 1
ATOM 1148 O O . ARG A 1 138 ? -18.641 -6.629 -2.057 1 94.06 138 ARG A O 1
ATOM 1155 N N . CYS A 1 139 ? -18.781 -5.012 -0.48 1 94.56 139 CYS A N 1
ATOM 1156 C CA . CYS A 1 139 ? -18.078 -4.055 -1.324 1 94.56 139 CYS A CA 1
ATOM 1157 C C . CYS A 1 139 ? -16.672 -4.547 -1.652 1 94.56 139 CYS A C 1
ATOM 1159 O O . CYS A 1 139 ? -16.219 -4.445 -2.797 1 94.56 139 CYS A O 1
ATOM 1161 N N . ILE A 1 140 ? -15.977 -5.117 -0.673 1 94.81 140 ILE A N 1
ATOM 1162 C CA . ILE A 1 140 ? -14.617 -5.609 -0.857 1 94.81 140 ILE A CA 1
ATOM 1163 C C . ILE A 1 140 ? -14.633 -6.84 -1.767 1 94.81 140 ILE A C 1
ATOM 1165 O O . ILE A 1 140 ? -13.828 -6.941 -2.691 1 94.81 140 ILE A O 1
ATOM 1169 N N . LEU A 1 141 ? -15.562 -7.75 -1.514 1 95.19 141 LEU A N 1
ATOM 1170 C CA . LEU A 1 141 ? -15.648 -8.961 -2.322 1 95.19 141 LEU A CA 1
ATOM 1171 C C . LEU A 1 141 ? -15.977 -8.625 -3.773 1 95.19 141 LEU A C 1
ATOM 1173 O O . LEU A 1 141 ? -15.344 -9.148 -4.695 1 95.19 141 LEU A O 1
ATOM 1177 N N . ALA A 1 142 ? -16.938 -7.727 -3.963 1 93.69 142 ALA A N 1
ATOM 1178 C CA . ALA A 1 142 ? -17.391 -7.355 -5.297 1 93.69 142 ALA A CA 1
ATOM 1179 C C . ALA A 1 142 ? -16.297 -6.621 -6.07 1 93.69 142 ALA A C 1
ATOM 1181 O O . ALA A 1 142 ? -16.203 -6.75 -7.293 1 93.69 142 ALA A O 1
ATOM 1182 N N . LYS A 1 143 ? -15.469 -5.895 -5.363 1 92.81 143 LYS A N 1
ATOM 1183 C CA . LYS A 1 143 ? -14.414 -5.141 -6.035 1 92.81 143 LYS A CA 1
ATOM 1184 C C . LYS A 1 143 ? -13.312 -6.066 -6.539 1 92.81 143 LYS A C 1
ATOM 1186 O O . LYS A 1 143 ? -12.711 -5.816 -7.586 1 92.81 143 LYS A O 1
ATOM 1191 N N . ASN A 1 144 ? -13.102 -7.105 -5.824 1 92.06 144 ASN A N 1
ATOM 1192 C CA . ASN A 1 144 ? -11.938 -7.941 -6.102 1 92.06 144 ASN A CA 1
ATOM 1193 C C . ASN A 1 144 ? -12.32 -9.172 -6.922 1 92.06 144 ASN A C 1
ATOM 1195 O O . ASN A 1 144 ? -11.445 -9.891 -7.402 1 92.06 144 ASN A O 1
ATOM 1199 N N . SER A 1 145 ? -13.57 -9.398 -7.121 1 94.5 145 SER A N 1
ATOM 1200 C CA . SER A 1 145 ? -14.031 -10.57 -7.859 1 94.5 145 SER A CA 1
ATOM 1201 C C . SER A 1 145 ? -15.289 -10.258 -8.656 1 94.5 145 SER A C 1
ATOM 1203 O O . SER A 1 145 ? -16.328 -9.93 -8.086 1 94.5 145 SER A O 1
ATOM 1205 N N . LYS A 1 146 ? -15.258 -10.492 -9.953 1 92.81 146 LYS A N 1
ATOM 1206 C CA . LYS A 1 146 ? -16.422 -10.281 -10.812 1 92.81 146 LYS A CA 1
ATOM 1207 C C . LYS A 1 146 ? -17.531 -11.266 -10.469 1 92.81 146 LYS A C 1
ATOM 1209 O O . LYS A 1 146 ? -18.719 -10.938 -10.594 1 92.81 146 LYS A O 1
ATOM 1214 N N . VAL A 1 147 ? -17.141 -12.383 -10.062 1 94.69 147 VAL A N 1
ATOM 1215 C CA . VAL A 1 147 ? -18.109 -13.414 -9.703 1 94.69 147 VAL A CA 1
ATOM 1216 C C . VAL A 1 147 ? -18.906 -12.969 -8.477 1 94.69 147 VAL A C 1
ATOM 1218 O O . VAL A 1 147 ? -20.141 -13.008 -8.484 1 94.69 147 VAL A O 1
ATOM 1221 N N . PHE A 1 148 ? -18.219 -12.5 -7.453 1 93.81 148 PHE A N 1
ATOM 1222 C CA . PHE A 1 148 ? -18.906 -12 -6.273 1 93.81 148 PHE A CA 1
ATOM 1223 C C . PHE A 1 148 ? -19.766 -10.789 -6.625 1 93.81 148 PHE A C 1
ATOM 1225 O O . PHE A 1 148 ? -20.875 -10.633 -6.113 1 93.81 148 PHE A O 1
ATOM 1232 N N . ARG A 1 149 ? -19.234 -9.953 -7.492 1 92.19 149 ARG A N 1
ATOM 1233 C CA . ARG A 1 149 ? -19.969 -8.758 -7.895 1 92.19 149 ARG A CA 1
ATOM 1234 C C . ARG A 1 149 ? -21.297 -9.133 -8.539 1 92.19 149 ARG A C 1
ATOM 1236 O O . ARG A 1 149 ? -22.344 -8.609 -8.156 1 92.19 149 ARG A O 1
ATOM 1243 N N . LYS A 1 150 ? -21.25 -9.984 -9.477 1 91.81 150 LYS A N 1
ATOM 1244 C CA . LYS A 1 150 ? -22.453 -10.43 -10.164 1 91.81 150 LYS A CA 1
ATOM 1245 C C . LYS A 1 150 ? -23.422 -11.109 -9.203 1 91.81 150 LYS A C 1
ATOM 1247 O O . LYS A 1 150 ? -24.641 -10.914 -9.281 1 91.81 150 LYS A O 1
ATOM 1252 N N . MET A 1 151 ? -22.844 -11.883 -8.305 1 89.94 151 MET A N 1
ATOM 1253 C CA . MET A 1 151 ? -23.641 -12.594 -7.316 1 89.94 151 MET A CA 1
ATOM 1254 C C . MET A 1 151 ? -24.453 -11.609 -6.473 1 89.94 151 MET A C 1
ATOM 1256 O O . MET A 1 151 ? -25.641 -11.812 -6.234 1 89.94 151 MET A O 1
ATOM 1260 N N . PHE A 1 152 ? -23.828 -10.547 -6.086 1 90.25 152 PHE A N 1
ATOM 1261 C CA . PHE A 1 152 ? -24.484 -9.594 -5.188 1 90.25 152 PHE A CA 1
ATOM 1262 C C . PHE A 1 152 ? -25.422 -8.672 -5.965 1 90.25 152 PHE A C 1
ATOM 1264 O O . PHE A 1 152 ? -26.375 -8.133 -5.402 1 90.25 152 PHE A O 1
ATOM 1271 N N . GLU A 1 153 ? -25.109 -8.406 -7.211 1 87.62 153 GLU A N 1
ATOM 1272 C CA . GLU A 1 153 ? -25.984 -7.582 -8.039 1 87.62 153 GLU A CA 1
ATOM 1273 C C . GLU A 1 153 ? -27.281 -8.312 -8.383 1 87.62 153 GLU A C 1
ATOM 1275 O O . GLU A 1 153 ? -28.328 -7.684 -8.539 1 87.62 153 GLU A O 1
ATOM 1280 N N . GLN A 1 154 ? -27.266 -9.523 -8.828 1 81.5 154 GLN A N 1
ATOM 1281 C CA . GLN A 1 154 ? -28.438 -10.312 -9.203 1 81.5 154 GLN A CA 1
ATOM 1282 C C . GLN A 1 154 ? -29.281 -10.656 -7.977 1 81.5 154 GLN A C 1
ATOM 1284 O O . GLN A 1 154 ? -30.484 -10.883 -8.086 1 81.5 154 GLN A O 1
ATOM 1289 N N . THR A 1 155 ? -28.734 -10.992 -6.957 1 60.62 155 THR A N 1
ATOM 1290 C CA . THR A 1 155 ? -29.469 -11.484 -5.801 1 60.62 155 THR A CA 1
ATOM 1291 C C . THR A 1 155 ? -30.047 -10.32 -4.992 1 60.62 155 THR A C 1
ATOM 1293 O O . THR A 1 155 ? -29.297 -9.523 -4.43 1 60.62 155 THR A O 1
ATOM 1296 N N . GLU A 1 156 ? -31.016 -9.555 -5.562 1 51.81 156 GLU A N 1
ATOM 1297 C CA . GLU A 1 156 ? -31.797 -8.859 -4.551 1 51.81 156 GLU A CA 1
ATOM 1298 C C . GLU A 1 156 ? -31.656 -9.516 -3.184 1 51.81 156 GLU A C 1
ATOM 1300 O O . GLU A 1 156 ? -31.703 -8.844 -2.154 1 51.81 156 GLU A O 1
ATOM 1305 N N . MET A 1 157 ? -32.031 -10.797 -3.082 1 43.06 157 MET A N 1
ATOM 1306 C CA . MET A 1 157 ? -32.594 -11.727 -2.107 1 43.06 157 MET A CA 1
ATOM 1307 C C . MET A 1 157 ? -31.547 -12.148 -1.084 1 43.06 157 MET A C 1
ATOM 1309 O O . MET A 1 157 ? -31.828 -12.914 -0.168 1 43.06 157 MET A O 1
ATOM 1313 N N . ILE A 1 158 ? -30.281 -12.5 -1.442 1 45.78 158 ILE A N 1
ATOM 1314 C CA . ILE A 1 158 ? -29.922 -13.328 -0.296 1 45.78 158 ILE A CA 1
ATOM 1315 C C . ILE A 1 158 ? -30.172 -12.555 0.997 1 45.78 158 ILE A C 1
ATOM 1317 O O . ILE A 1 158 ? -29.469 -11.578 1.281 1 45.78 158 ILE A O 1
ATOM 1321 N N . GLU A 1 159 ? -31.297 -12.234 1.256 1 49.31 159 GLU A N 1
ATOM 1322 C CA . GLU A 1 159 ? -31.875 -11.695 2.482 1 49.31 159 GLU A CA 1
ATOM 1323 C C . GLU A 1 159 ? -30.891 -11.797 3.646 1 49.31 159 GLU A C 1
ATOM 1325 O O . GLU A 1 159 ? -30.906 -10.961 4.555 1 49.31 159 GLU A O 1
ATOM 1330 N N . GLY A 1 160 ? -29.906 -12.641 3.488 1 57.06 160 GLY A N 1
ATOM 1331 C CA . GLY A 1 160 ? -29.156 -12.883 4.711 1 57.06 160 GLY A CA 1
ATOM 1332 C C . GLY A 1 160 ? -27.672 -12.641 4.547 1 57.06 160 GLY A C 1
ATOM 1333 O O . GLY A 1 160 ? -26.922 -12.703 5.523 1 57.06 160 GLY A O 1
ATOM 1334 N N . GLY A 1 161 ? -27.25 -12.109 3.254 1 75 161 GLY A N 1
ATOM 1335 C CA . GLY A 1 161 ? -25.844 -11.773 3.107 1 75 161 GLY A CA 1
ATOM 1336 C C . GLY A 1 161 ? -24.922 -12.969 3.258 1 75 161 GLY A C 1
ATOM 1337 O O . GLY A 1 161 ? -23.828 -12.852 3.797 1 75 161 GLY A O 1
ATOM 1338 N N . GLU A 1 162 ? -25.562 -14.188 2.965 1 88.12 162 GLU A N 1
ATOM 1339 C CA . GLU A 1 162 ? -24.75 -15.383 3.176 1 88.12 162 GLU A CA 1
ATOM 1340 C C . GLU A 1 162 ? -24.344 -16.016 1.849 1 88.12 162 GLU A C 1
ATOM 1342 O O . GLU A 1 162 ? -25.172 -16.188 0.954 1 88.12 162 GLU A O 1
ATOM 1347 N N . VAL A 1 163 ? -23.156 -16.344 1.631 1 92.56 163 VAL A N 1
ATOM 1348 C CA . VAL A 1 163 ? -22.578 -17.047 0.486 1 92.56 163 VAL A CA 1
ATOM 1349 C C . VAL A 1 163 ? -21.984 -18.375 0.943 1 92.56 163 VAL A C 1
ATOM 1351 O O . VAL A 1 163 ? -21.125 -18.391 1.829 1 92.56 163 VAL A O 1
ATOM 1354 N N . THR A 1 164 ? -22.469 -19.453 0.373 1 94.06 164 THR A N 1
ATOM 1355 C CA . THR A 1 164 ? -21.938 -20.766 0.743 1 94.06 164 THR A CA 1
ATOM 1356 C C . THR A 1 164 ? -21 -21.297 -0.33 1 94.06 164 THR A C 1
ATOM 1358 O O . THR A 1 164 ? -21.344 -21.344 -1.511 1 94.06 164 THR A O 1
ATOM 1361 N N . ILE A 1 165 ? -19.844 -21.625 0.074 1 95.62 165 ILE A N 1
ATOM 1362 C CA . ILE A 1 165 ? -18.844 -22.234 -0.798 1 95.62 165 ILE A CA 1
ATOM 1363 C C . ILE A 1 165 ? -18.688 -23.719 -0.449 1 95.62 165 ILE A C 1
ATOM 1365 O O . ILE A 1 165 ? -18.234 -24.062 0.648 1 95.62 165 ILE A O 1
ATOM 1369 N N . ILE A 1 166 ? -18.969 -24.578 -1.388 1 94.31 166 ILE A N 1
ATOM 1370 C CA . ILE A 1 166 ? -19.031 -26 -1.073 1 94.31 166 ILE A CA 1
ATOM 1371 C C . ILE A 1 166 ? -17.891 -26.734 -1.757 1 94.31 166 ILE A C 1
ATOM 1373 O O . ILE A 1 166 ? -17.516 -27.844 -1.352 1 94.31 166 ILE A O 1
ATOM 1377 N N . ASP A 1 167 ? -17.281 -26.219 -2.736 1 94.88 167 ASP A N 1
ATOM 1378 C CA . ASP A 1 167 ? -16.359 -26.953 -3.596 1 94.88 167 ASP A CA 1
ATOM 1379 C C . ASP A 1 167 ? -14.914 -26.75 -3.141 1 94.88 167 ASP A C 1
ATOM 1381 O O . ASP A 1 167 ? -13.984 -27.266 -3.77 1 94.88 167 ASP A O 1
ATOM 1385 N N . PHE A 1 168 ? -14.742 -26.031 -2.07 1 97.06 168 PHE A N 1
ATOM 1386 C CA . PHE A 1 168 ? -13.391 -25.797 -1.58 1 97.06 168 PHE A CA 1
ATOM 1387 C C . PHE A 1 168 ? -13.32 -26 -0.072 1 97.06 168 PHE A C 1
ATOM 1389 O O . PHE A 1 168 ? -14.312 -25.844 0.632 1 97.06 168 PHE A O 1
ATOM 1396 N N . LYS A 1 169 ? -12.086 -26.359 0.42 1 96.69 169 LYS A N 1
ATOM 1397 C CA . LYS A 1 169 ? -11.797 -26.406 1.851 1 96.69 169 LYS A CA 1
ATOM 1398 C C . LYS A 1 169 ? -11.609 -25 2.418 1 96.69 169 LYS A C 1
ATOM 1400 O O . LYS A 1 169 ? -11.477 -24.031 1.664 1 96.69 169 LYS A O 1
ATOM 1405 N N . PRO A 1 170 ? -11.578 -24.844 3.672 1 96.62 170 PRO A N 1
ATOM 1406 C CA . PRO A 1 170 ? -11.508 -23.516 4.309 1 96.62 170 PRO A CA 1
ATOM 1407 C C . PRO A 1 170 ? -10.211 -22.781 3.994 1 96.62 170 PRO A C 1
ATOM 1409 O O . PRO A 1 170 ? -10.211 -21.547 3.869 1 96.62 170 PRO A O 1
ATOM 1412 N N . GLU A 1 171 ? -9.133 -23.469 3.795 1 95.69 171 GLU A N 1
ATOM 1413 C CA . GLU A 1 171 ? -7.824 -22.828 3.689 1 95.69 171 GLU A CA 1
ATOM 1414 C C . GLU A 1 171 ? -7.723 -21.984 2.42 1 95.69 171 GLU A C 1
ATOM 1416 O O . GLU A 1 171 ? -7.359 -20.812 2.479 1 95.69 171 GLU A O 1
ATOM 1421 N N . PRO A 1 172 ? -8.125 -22.516 1.236 1 97.5 172 PRO A N 1
ATOM 1422 C CA . PRO A 1 172 ? -8.078 -21.672 0.035 1 97.5 172 PRO A CA 1
ATOM 1423 C C . PRO A 1 172 ? -9.055 -20.5 0.09 1 97.5 172 PRO A C 1
ATOM 1425 O O . PRO A 1 172 ? -8.766 -19.438 -0.449 1 97.5 172 PRO A O 1
ATOM 1428 N N . VAL A 1 173 ? -10.219 -20.719 0.772 1 97.75 173 VAL A N 1
ATOM 1429 C CA . VAL A 1 173 ? -11.188 -19.641 0.919 1 97.75 173 VAL A CA 1
ATOM 1430 C C . VAL A 1 173 ? -10.602 -18.531 1.782 1 97.75 173 VAL A C 1
ATOM 1432 O O . VAL A 1 173 ? -10.688 -17.344 1.431 1 97.75 173 VAL A O 1
ATOM 1435 N N . GLN A 1 174 ? -9.961 -18.969 2.826 1 95.56 174 GLN A N 1
ATOM 1436 C CA . GLN A 1 174 ? -9.312 -18 3.719 1 95.56 174 GLN A CA 1
ATOM 1437 C C . GLN A 1 174 ? -8.219 -17.219 2.992 1 95.56 174 GLN A C 1
ATOM 1439 O O . GLN A 1 174 ? -8.102 -16.016 3.162 1 95.56 174 GLN A O 1
ATOM 1444 N N . ALA A 1 175 ? -7.422 -17.891 2.219 1 95.44 175 ALA A N 1
ATOM 1445 C CA . ALA A 1 175 ? -6.348 -17.234 1.47 1 95.44 175 ALA A CA 1
ATOM 1446 C C . ALA A 1 175 ? -6.902 -16.203 0.489 1 95.44 175 ALA A C 1
ATOM 1448 O O . ALA A 1 175 ? -6.363 -15.109 0.365 1 95.44 175 ALA A O 1
ATOM 1449 N N . MET A 1 176 ? -7.961 -16.578 -0.193 1 97.25 176 MET A N 1
ATOM 1450 C CA . MET A 1 176 ? -8.586 -15.672 -1.151 1 97.25 176 MET A CA 1
ATOM 1451 C C . MET A 1 176 ? -9.141 -14.43 -0.45 1 97.25 176 MET A C 1
ATOM 1453 O O . MET A 1 176 ? -8.898 -13.305 -0.891 1 97.25 176 MET A O 1
ATOM 1457 N N . LEU A 1 177 ? -9.82 -14.625 0.681 1 96.62 177 LEU A N 1
ATOM 1458 C CA . LEU A 1 177 ? -10.391 -13.5 1.415 1 96.62 177 LEU A CA 1
ATOM 1459 C C . LEU A 1 177 ? -9.297 -12.594 1.96 1 96.62 177 LEU A C 1
ATOM 1461 O O . LEU A 1 177 ? -9.406 -11.367 1.881 1 96.62 177 LEU A O 1
ATOM 1465 N N . GLU A 1 178 ? -8.312 -13.211 2.498 1 92.44 178 GLU A N 1
ATOM 1466 C CA . GLU A 1 178 ? -7.191 -12.406 2.98 1 92.44 178 GLU A CA 1
ATOM 1467 C C . GLU A 1 178 ? -6.582 -11.578 1.855 1 92.44 178 GLU A C 1
ATOM 1469 O O . GLU A 1 178 ? -6.238 -10.406 2.055 1 92.44 178 GLU A O 1
ATOM 1474 N N . PHE A 1 179 ? -6.469 -12.125 0.725 1 93.06 179 PHE A N 1
ATOM 1475 C CA . PHE A 1 179 ? -5.93 -11.422 -0.437 1 93.06 179 PHE A CA 1
ATOM 1476 C C . PHE A 1 179 ? -6.809 -10.234 -0.81 1 93.06 179 PHE A C 1
ATOM 1478 O O . PHE A 1 179 ? -6.301 -9.18 -1.193 1 93.06 179 PHE A O 1
ATOM 1485 N N . PHE A 1 180 ? -8.086 -10.43 -0.692 1 93.62 180 PHE A N 1
ATOM 1486 C CA . PHE A 1 180 ? -9.016 -9.344 -1.001 1 93.62 180 PHE A CA 1
ATOM 1487 C C . PHE A 1 180 ? -8.742 -8.133 -0.12 1 93.62 180 PHE A C 1
ATOM 1489 O O . PHE A 1 180 ? -8.805 -6.996 -0.586 1 93.62 180 PHE A O 1
ATOM 1496 N N . TYR A 1 181 ? -8.43 -8.367 1.074 1 90.5 181 TYR A N 1
ATOM 1497 C CA . TYR A 1 181 ? -8.336 -7.285 2.045 1 90.5 181 TYR A CA 1
ATOM 1498 C C . TYR A 1 181 ? -6.922 -6.707 2.078 1 90.5 181 TYR A C 1
ATOM 1500 O O . TYR A 1 181 ? -6.738 -5.516 2.338 1 90.5 181 TYR A O 1
ATOM 1508 N N . THR A 1 182 ? -5.996 -7.508 1.766 1 84.19 182 THR A N 1
ATOM 1509 C CA . THR A 1 182 ? -4.637 -7.055 2.049 1 84.19 182 THR A CA 1
ATOM 1510 C C . THR A 1 182 ? -3.82 -6.957 0.764 1 84.19 182 THR A C 1
ATOM 1512 O O . THR A 1 182 ? -2.762 -6.324 0.741 1 84.19 182 THR A O 1
ATOM 1515 N N . GLY A 1 183 ? -4.238 -7.664 -0.207 1 83.06 183 GLY A N 1
ATOM 1516 C CA . GLY A 1 183 ? -3.484 -7.711 -1.45 1 83.06 183 GLY A CA 1
ATOM 1517 C C . GLY A 1 183 ? -2.324 -8.688 -1.408 1 83.06 183 GLY A C 1
ATOM 1518 O O . GLY A 1 183 ? -1.554 -8.789 -2.365 1 83.06 183 GLY A O 1
ATOM 1519 N N . GLU A 1 184 ? -2.303 -9.391 -0.31 1 78.69 184 GLU A N 1
ATOM 1520 C CA . GLU A 1 184 ? -1.198 -10.328 -0.147 1 78.69 184 GLU A CA 1
ATOM 1521 C C . GLU A 1 184 ? -1.708 -11.719 0.228 1 78.69 184 GLU A C 1
ATOM 1523 O O . GLU A 1 184 ? -2.758 -11.852 0.861 1 78.69 184 GLU A O 1
ATOM 1528 N N . VAL A 1 185 ? -0.963 -12.641 -0.274 1 81.31 185 VAL A N 1
ATOM 1529 C CA . VAL A 1 185 ? -1.301 -14.008 0.104 1 81.31 185 VAL A CA 1
ATOM 1530 C C . VAL A 1 185 ? -0.329 -14.5 1.172 1 81.31 185 VAL A C 1
ATOM 1532 O O . VAL A 1 185 ? 0.872 -14.234 1.102 1 81.31 185 VAL A O 1
ATOM 1535 N N . ASN A 1 186 ? -0.872 -15.117 2.172 1 81.12 186 ASN A N 1
ATOM 1536 C CA . ASN A 1 186 ? -0.057 -15.758 3.201 1 81.12 186 ASN A CA 1
ATOM 1537 C C . ASN A 1 186 ? 0.88 -16.797 2.607 1 81.12 186 ASN A C 1
ATOM 1539 O O . ASN A 1 186 ? 0.43 -17.734 1.938 1 81.12 186 ASN A O 1
ATOM 1543 N N . LYS A 1 187 ? 2.127 -16.688 2.867 1 74.38 187 LYS A N 1
ATOM 1544 C CA . LYS A 1 187 ? 3.133 -17.531 2.236 1 74.38 187 LYS A CA 1
ATOM 1545 C C . LYS A 1 187 ? 3 -18.984 2.701 1 74.38 187 LYS A C 1
ATOM 1547 O O . LYS A 1 187 ? 3.18 -19.906 1.91 1 74.38 187 LYS A O 1
ATOM 1552 N N . ASP A 1 188 ? 2.705 -19.109 3.945 1 80.75 188 ASP A N 1
ATOM 1553 C CA . ASP A 1 188 ? 2.547 -20.453 4.488 1 80.75 188 ASP A CA 1
ATOM 1554 C C . ASP A 1 188 ? 1.364 -21.172 3.838 1 80.75 188 ASP A C 1
ATOM 1556 O O . ASP A 1 188 ? 1.47 -22.344 3.469 1 80.75 188 ASP A O 1
ATOM 1560 N N . LEU A 1 189 ? 0.268 -20.469 3.703 1 87.69 189 LEU A N 1
ATOM 1561 C CA . LEU A 1 189 ? -0.904 -21.031 3.049 1 87.69 189 LEU A CA 1
ATOM 1562 C C . LEU A 1 189 ? -0.617 -21.328 1.581 1 87.69 189 LEU A C 1
ATOM 1564 O O . LEU A 1 189 ? -1.029 -22.359 1.059 1 87.69 189 LEU A O 1
ATOM 1568 N N . LEU A 1 190 ? 0.097 -20.438 0.999 1 88.31 190 LEU A N 1
ATOM 1569 C CA . LEU A 1 190 ? 0.417 -20.578 -0.416 1 88.31 190 LEU A CA 1
ATOM 1570 C C . LEU A 1 190 ? 1.282 -21.828 -0.645 1 88.31 190 LEU A C 1
ATOM 1572 O O . LEU A 1 190 ? 1.012 -22.609 -1.55 1 88.31 190 LEU A O 1
ATOM 1576 N N . GLU A 1 191 ? 2.232 -21.984 0.182 1 84.81 191 GLU A N 1
ATOM 1577 C CA . GLU A 1 191 ? 3.145 -23.125 0.056 1 84.81 191 GLU A CA 1
ATOM 1578 C C . GLU A 1 191 ? 2.402 -24.438 0.206 1 84.81 191 GLU A C 1
ATOM 1580 O O . GLU A 1 191 ? 2.676 -25.406 -0.523 1 84.81 191 GLU A O 1
ATOM 1585 N N . LYS A 1 192 ? 1.466 -24.5 1.068 1 93.06 192 LYS A N 1
ATOM 1586 C CA . LYS A 1 192 ? 0.789 -25.75 1.416 1 93.06 192 LYS A CA 1
ATOM 1587 C C . LYS A 1 192 ? -0.389 -26 0.483 1 93.06 192 LYS A C 1
ATOM 1589 O O . LYS A 1 192 ? -0.75 -27.156 0.242 1 93.06 192 LYS A O 1
ATOM 1594 N N . HIS A 1 193 ? -0.958 -24.922 -0.081 1 96.12 193 HIS A N 1
ATOM 1595 C CA . HIS A 1 193 ? -2.236 -25.094 -0.763 1 96.12 193 HIS A CA 1
ATOM 1596 C C . HIS A 1 193 ? -2.252 -24.359 -2.098 1 96.12 193 HIS A C 1
ATOM 1598 O O . HIS A 1 193 ? -3.299 -23.875 -2.531 1 96.12 193 HIS A O 1
ATOM 1604 N N . VAL A 1 194 ? -1.15 -24.203 -2.77 1 95.81 194 VAL A N 1
ATOM 1605 C CA . VAL A 1 194 ? -1.026 -23.344 -3.943 1 95.81 194 VAL A CA 1
ATOM 1606 C C . VAL A 1 194 ? -2 -23.797 -5.027 1 95.81 194 VAL A C 1
ATOM 1608 O O . VAL A 1 194 ? -2.641 -22.969 -5.684 1 95.81 194 VAL A O 1
ATOM 1611 N N . GLU A 1 195 ? -2.117 -25.062 -5.215 1 95.31 195 GLU A N 1
ATOM 1612 C CA . GLU A 1 195 ? -2.992 -25.562 -6.273 1 95.31 195 GLU A CA 1
ATOM 1613 C C . GLU A 1 195 ? -4.449 -25.219 -5.996 1 95.31 195 GLU A C 1
ATOM 1615 O O . GLU A 1 195 ? -5.168 -24.766 -6.898 1 95.31 195 GLU A O 1
ATOM 1620 N N . ALA A 1 196 ? -4.82 -25.422 -4.773 1 96.56 196 ALA A N 1
ATOM 1621 C CA . ALA A 1 196 ? -6.195 -25.109 -4.387 1 96.56 196 ALA A CA 1
ATOM 1622 C C . ALA A 1 196 ? -6.457 -23.609 -4.453 1 96.56 196 ALA A C 1
ATOM 1624 O O . ALA A 1 196 ? -7.539 -23.172 -4.859 1 96.56 196 ALA A O 1
ATOM 1625 N N . ILE A 1 197 ? -5.508 -22.828 -4.039 1 97.62 197 ILE A N 1
ATOM 1626 C CA . ILE A 1 197 ? -5.637 -21.375 -4.094 1 97.62 197 ILE A CA 1
ATOM 1627 C C . ILE A 1 197 ? -5.711 -20.906 -5.547 1 97.62 197 ILE A C 1
ATOM 1629 O O . ILE A 1 197 ? -6.488 -20.016 -5.887 1 97.62 197 ILE A O 1
ATOM 1633 N N . PHE A 1 198 ? -4.949 -21.547 -6.379 1 96.75 198 PHE A N 1
ATOM 1634 C CA . PHE A 1 198 ? -5 -21.266 -7.809 1 96.75 198 PHE A CA 1
ATOM 1635 C C . PHE A 1 198 ? -6.387 -21.547 -8.367 1 96.75 198 PHE A C 1
ATOM 1637 O O . PHE A 1 198 ? -6.953 -20.734 -9.094 1 96.75 198 PHE A O 1
ATOM 1644 N N . ALA A 1 199 ? -6.879 -22.672 -8 1 96.75 199 ALA A N 1
ATOM 1645 C CA . ALA A 1 199 ? -8.18 -23.094 -8.516 1 96.75 199 ALA A CA 1
ATOM 1646 C C . ALA A 1 199 ? -9.281 -22.141 -8.062 1 96.75 199 ALA A C 1
ATOM 1648 O O . ALA A 1 199 ? -10.156 -21.781 -8.852 1 96.75 199 ALA A O 1
ATOM 1649 N N . ILE A 1 200 ? -9.281 -21.766 -6.855 1 97.44 200 ILE A N 1
ATOM 1650 C CA . ILE A 1 200 ? -10.328 -20.875 -6.363 1 97.44 200 ILE A CA 1
ATOM 1651 C C . ILE A 1 200 ? -10.156 -19.484 -6.984 1 97.44 200 ILE A C 1
ATOM 1653 O O . ILE A 1 200 ? -11.141 -18.812 -7.285 1 97.44 200 ILE A O 1
ATOM 1657 N N . ALA A 1 201 ? -8.914 -19.031 -7.094 1 96.12 201 ALA A N 1
ATOM 1658 C CA . ALA A 1 201 ? -8.648 -17.75 -7.762 1 96.12 201 ALA A CA 1
ATOM 1659 C C . ALA A 1 201 ? -9.195 -17.766 -9.188 1 96.12 201 ALA A C 1
ATOM 1661 O O . ALA A 1 201 ? -9.734 -16.75 -9.656 1 96.12 201 ALA A O 1
ATOM 1662 N N . HIS A 1 202 ? -9.039 -18.875 -9.828 1 95.31 202 HIS A N 1
ATOM 1663 C CA . HIS A 1 202 ? -9.586 -19.031 -11.172 1 95.31 202 HIS A CA 1
ATOM 1664 C C . HIS A 1 202 ? -11.109 -19 -11.164 1 95.31 202 HIS A C 1
ATOM 1666 O O . HIS A 1 202 ? -11.719 -18.25 -11.922 1 95.31 202 HIS A O 1
ATOM 1672 N N . LYS A 1 203 ? -11.711 -19.719 -10.289 1 96.5 203 LYS A N 1
ATOM 1673 C CA . LYS A 1 203 ? -13.164 -19.844 -10.227 1 96.5 203 LYS A CA 1
ATOM 1674 C C . LYS A 1 203 ? -13.812 -18.484 -9.945 1 96.5 203 LYS A C 1
ATOM 1676 O O . LYS A 1 203 ? -14.828 -18.141 -10.547 1 96.5 203 LYS A O 1
ATOM 1681 N N . TYR A 1 204 ? -13.219 -17.797 -9.047 1 96.69 204 TYR A N 1
ATOM 1682 C CA . TYR A 1 204 ? -13.805 -16.531 -8.641 1 96.69 204 TYR A CA 1
ATOM 1683 C C . TYR A 1 204 ? -13.172 -15.367 -9.398 1 96.69 204 TYR A C 1
ATOM 1685 O O . TYR A 1 204 ? -13.375 -14.203 -9.047 1 96.69 204 TYR A O 1
ATOM 1693 N N . GLN A 1 205 ? -12.352 -15.695 -10.344 1 94.25 205 GLN A N 1
ATOM 1694 C CA . GLN A 1 205 ? -11.773 -14.734 -11.281 1 94.25 205 GLN A CA 1
ATOM 1695 C C . GLN A 1 205 ? -10.977 -13.656 -10.547 1 94.25 205 GLN A C 1
ATOM 1697 O O . GLN A 1 205 ? -11.195 -12.461 -10.773 1 94.25 205 GLN A O 1
ATOM 1702 N N . VAL A 1 206 ? -10.141 -14.055 -9.742 1 93.12 206 VAL A N 1
ATOM 1703 C CA . VAL A 1 206 ? -9.18 -13.188 -9.062 1 93.12 206 VAL A CA 1
ATOM 1704 C C . VAL A 1 206 ? -7.824 -13.281 -9.758 1 93.12 206 VAL A C 1
ATOM 1706 O O . VAL A 1 206 ? -6.93 -13.992 -9.297 1 93.12 206 VAL A O 1
ATOM 1709 N N . LEU A 1 207 ? -7.617 -12.477 -10.703 1 85.19 207 LEU A N 1
ATOM 1710 C CA . LEU A 1 207 ? -6.523 -12.641 -11.648 1 85.19 207 LEU A CA 1
ATOM 1711 C C . LEU A 1 207 ? -5.18 -12.383 -10.977 1 85.19 207 LEU A C 1
ATOM 1713 O O . LEU A 1 207 ? -4.23 -13.148 -11.148 1 85.19 207 LEU A O 1
ATOM 1717 N N . PRO A 1 208 ? -5.098 -11.312 -10.141 1 84.06 208 PRO A N 1
ATOM 1718 C CA . PRO A 1 208 ? -3.789 -11.102 -9.508 1 84.06 208 PRO A CA 1
ATOM 1719 C C . PRO A 1 208 ? -3.381 -12.25 -8.594 1 84.06 208 PRO A C 1
ATOM 1721 O O . PRO A 1 208 ? -2.199 -12.602 -8.523 1 84.06 208 PRO A O 1
ATOM 1724 N N . LEU A 1 209 ? -4.32 -12.742 -7.902 1 89.81 209 LEU A N 1
ATOM 1725 C CA . LEU A 1 209 ? -4.023 -13.875 -7.035 1 89.81 209 LEU A CA 1
ATOM 1726 C C . LEU A 1 209 ? -3.643 -15.102 -7.859 1 89.81 209 LEU A C 1
ATOM 1728 O O . LEU A 1 209 ? -2.711 -15.828 -7.5 1 89.81 209 LEU A O 1
ATOM 1732 N N . LYS A 1 210 ? -4.383 -15.336 -8.898 1 91.06 210 LYS A N 1
ATOM 1733 C CA . LYS A 1 210 ? -4.062 -16.438 -9.805 1 91.06 210 LYS A CA 1
ATOM 1734 C C . LYS A 1 210 ? -2.641 -16.312 -10.344 1 91.06 210 LYS A C 1
ATOM 1736 O O . LYS A 1 210 ? -1.892 -17.297 -10.367 1 91.06 210 LYS A O 1
ATOM 1741 N N . TYR A 1 211 ? -2.344 -15.188 -10.68 1 85 211 TYR A N 1
ATOM 1742 C CA . TYR A 1 211 ? -1.013 -14.906 -11.203 1 85 211 TYR A CA 1
ATOM 1743 C C . TYR A 1 211 ? 0.061 -15.203 -10.164 1 85 211 TYR A C 1
ATOM 1745 O O . TYR A 1 211 ? 1.077 -15.828 -10.477 1 85 211 TYR A O 1
ATOM 1753 N N . GLU A 1 212 ? -0.197 -14.711 -8.984 1 83.62 212 GLU A N 1
ATOM 1754 C CA . GLU A 1 212 ? 0.766 -14.961 -7.914 1 83.62 212 GLU A CA 1
ATOM 1755 C C . GLU A 1 212 ? 0.985 -16.453 -7.707 1 83.62 212 GLU A C 1
ATOM 1757 O O . GLU A 1 212 ? 2.109 -16.891 -7.461 1 83.62 212 GLU A O 1
ATOM 1762 N N . CYS A 1 213 ? -0.028 -17.188 -7.801 1 91.94 213 CYS A N 1
ATOM 1763 C CA . CYS A 1 213 ? 0.068 -18.641 -7.664 1 91.94 213 CYS A CA 1
ATOM 1764 C C . CYS A 1 213 ? 0.899 -19.25 -8.797 1 91.94 213 CYS A C 1
ATOM 1766 O O . CYS A 1 213 ? 1.744 -20.109 -8.555 1 91.94 213 CYS A O 1
ATOM 1768 N N . GLU A 1 214 ? 0.648 -18.766 -10.008 1 88.06 214 GLU A N 1
ATOM 1769 C CA . GLU A 1 214 ? 1.415 -19.266 -11.148 1 88.06 214 GLU A CA 1
ATOM 1770 C C . GLU A 1 214 ? 2.904 -18.984 -10.984 1 88.06 214 GLU A C 1
ATOM 1772 O O . GLU A 1 214 ? 3.74 -19.859 -11.203 1 88.06 214 GLU A O 1
ATOM 1777 N N . VAL A 1 215 ? 3.139 -17.797 -10.602 1 81.38 215 VAL A N 1
ATOM 1778 C CA . VAL A 1 215 ? 4.527 -17.391 -10.398 1 81.38 215 VAL A CA 1
ATOM 1779 C C . VAL A 1 215 ? 5.176 -18.281 -9.336 1 81.38 215 VAL A C 1
ATOM 1781 O O . VAL A 1 215 ? 6.297 -18.75 -9.516 1 81.38 215 VAL A O 1
ATOM 1784 N N . PHE A 1 216 ? 4.52 -18.484 -8.305 1 86.69 216 PHE A N 1
ATOM 1785 C CA . PHE A 1 216 ? 5.02 -19.328 -7.227 1 86.69 216 PHE A CA 1
ATOM 1786 C C . PHE A 1 216 ? 5.305 -20.734 -7.727 1 86.69 216 PHE A C 1
ATOM 1788 O O . PHE A 1 216 ? 6.379 -21.281 -7.473 1 86.69 216 PHE A O 1
ATOM 1795 N N . MET A 1 217 ? 4.438 -21.281 -8.477 1 92.31 217 MET A N 1
ATOM 1796 C CA . MET A 1 217 ? 4.555 -22.641 -8.961 1 92.31 217 MET A CA 1
ATOM 1797 C C . MET A 1 217 ? 5.688 -22.766 -9.977 1 92.31 217 MET A C 1
ATOM 1799 O O . MET A 1 217 ? 6.348 -23.812 -10.055 1 92.31 217 MET A O 1
ATOM 1803 N N . THR A 1 218 ? 5.887 -21.688 -10.734 1 84.69 218 THR A N 1
ATOM 1804 C CA . THR A 1 218 ? 6.965 -21.719 -11.711 1 84.69 218 THR A CA 1
ATOM 1805 C C . THR A 1 218 ? 8.305 -21.969 -11.031 1 84.69 218 THR A C 1
ATOM 1807 O O . THR A 1 218 ? 9.188 -22.609 -11.602 1 84.69 218 THR A O 1
ATOM 1810 N N . ASN A 1 219 ? 8.375 -21.531 -9.82 1 80.56 219 ASN A N 1
ATOM 1811 C CA . ASN A 1 219 ? 9.625 -21.672 -9.078 1 80.56 219 ASN A CA 1
ATOM 1812 C C . ASN A 1 219 ? 9.75 -23.062 -8.445 1 80.56 219 ASN A C 1
ATOM 1814 O O . ASN A 1 219 ? 10.805 -23.406 -7.914 1 80.56 219 ASN A O 1
ATOM 1818 N N . LEU A 1 220 ? 8.773 -23.859 -8.57 1 85.56 220 LEU A N 1
ATOM 1819 C CA . LEU A 1 220 ? 8.758 -25.172 -7.926 1 85.56 220 LEU A CA 1
ATOM 1820 C C . LEU A 1 220 ? 8.82 -26.281 -8.961 1 85.56 220 LEU A C 1
ATOM 1822 O O . LEU A 1 220 ? 8.859 -27.469 -8.602 1 85.56 220 LEU A O 1
ATOM 1826 N N . ILE A 1 221 ? 8.875 -25.953 -10.25 1 90.12 221 ILE A N 1
ATOM 1827 C CA . ILE A 1 221 ? 8.812 -26.938 -11.312 1 90.12 221 ILE A CA 1
ATOM 1828 C C . ILE A 1 221 ? 10.016 -27.859 -11.234 1 90.12 221 ILE A C 1
ATOM 1830 O O . ILE A 1 221 ? 11.148 -27.406 -11.062 1 90.12 221 ILE A O 1
ATOM 1834 N N . ASP A 1 222 ? 9.781 -29.062 -11.195 1 89.56 222 ASP A N 1
ATOM 1835 C CA . ASP A 1 222 ? 10.789 -30.125 -11.297 1 89.56 222 ASP A CA 1
ATOM 1836 C C . ASP A 1 222 ? 10.203 -31.375 -11.938 1 89.56 222 ASP A C 1
ATOM 1838 O O . ASP A 1 222 ? 9.07 -31.359 -12.406 1 89.56 222 ASP A O 1
ATOM 1842 N N . ASP A 1 223 ? 10.992 -32.406 -12.031 1 89.94 223 ASP A N 1
ATOM 1843 C CA . ASP A 1 223 ? 10.586 -33.625 -12.742 1 89.94 223 ASP A CA 1
ATOM 1844 C C . ASP A 1 223 ? 9.375 -34.281 -12.07 1 89.94 223 ASP A C 1
ATOM 1846 O O . ASP A 1 223 ? 8.523 -34.844 -12.742 1 89.94 223 ASP A O 1
ATOM 1850 N N . GLU A 1 224 ? 9.242 -34.188 -10.836 1 92.06 224 GLU A N 1
ATOM 1851 C CA . GLU A 1 224 ? 8.156 -34.812 -10.086 1 92.06 224 GLU A CA 1
ATOM 1852 C C . GLU A 1 224 ? 6.859 -34 -10.227 1 92.06 224 GLU A C 1
ATOM 1854 O O . GLU A 1 224 ? 5.77 -34.594 -10.234 1 92.06 224 GLU A O 1
ATOM 1859 N N . LYS A 1 225 ? 6.934 -32.719 -10.375 1 92.94 225 LYS A N 1
ATOM 1860 C CA . LYS A 1 225 ? 5.758 -31.859 -10.328 1 92.94 225 LYS A CA 1
ATOM 1861 C C . LYS A 1 225 ? 5.301 -31.469 -11.727 1 92.94 225 LYS A C 1
ATOM 1863 O O . LYS A 1 225 ? 4.188 -30.969 -11.906 1 92.94 225 LYS A O 1
ATOM 1868 N N . ILE A 1 226 ? 6.113 -31.703 -12.711 1 93.88 226 ILE A N 1
ATOM 1869 C CA . ILE A 1 226 ? 5.871 -31.172 -14.047 1 93.88 226 ILE A CA 1
ATOM 1870 C C . ILE A 1 226 ? 4.555 -31.734 -14.586 1 93.88 226 ILE A C 1
ATOM 1872 O O . ILE A 1 226 ? 3.809 -31.031 -15.273 1 93.88 226 ILE A O 1
ATOM 1876 N N . LEU A 1 227 ? 4.305 -33.031 -14.344 1 93.81 227 LEU A N 1
ATOM 1877 C CA . LEU A 1 227 ? 3.055 -33.594 -14.82 1 93.81 227 LEU A CA 1
ATOM 1878 C C . LEU A 1 227 ? 1.856 -32.875 -14.227 1 93.81 227 LEU A C 1
ATOM 1880 O O . LEU A 1 227 ? 0.912 -32.531 -14.945 1 93.81 227 LEU A O 1
ATOM 1884 N N . LYS A 1 228 ? 1.896 -32.656 -12.961 1 95 228 LYS A N 1
ATOM 1885 C CA . LYS A 1 228 ? 0.82 -31.969 -12.258 1 95 228 LYS A CA 1
ATOM 1886 C C . LYS A 1 228 ? 0.635 -30.562 -12.805 1 95 228 LYS A C 1
ATOM 1888 O O . LYS A 1 228 ? -0.491 -30.125 -13.062 1 95 228 LYS A O 1
ATOM 1893 N N . TYR A 1 229 ? 1.655 -29.844 -12.984 1 95.69 229 TYR A N 1
ATOM 1894 C CA . TYR A 1 229 ? 1.594 -28.453 -13.438 1 95.69 229 TYR A CA 1
ATOM 1895 C C . TYR A 1 229 ? 1.146 -28.375 -14.891 1 95.69 229 TYR A C 1
ATOM 1897 O O . TYR A 1 229 ? 0.4 -27.453 -15.266 1 95.69 229 TYR A O 1
ATOM 1905 N N . CYS A 1 230 ? 1.543 -29.312 -15.727 1 94.75 230 CYS A N 1
ATOM 1906 C CA . CYS A 1 230 ? 1.027 -29.375 -17.094 1 94.75 230 CYS A CA 1
ATOM 1907 C C . CYS A 1 230 ? -0.471 -29.656 -17.094 1 94.75 230 CYS A C 1
ATOM 1909 O O . CYS A 1 230 ? -1.197 -29.156 -17.953 1 94.75 230 CYS A O 1
ATOM 1911 N N . GLY A 1 231 ? -0.834 -30.484 -16.109 1 95.38 231 GLY A N 1
ATOM 1912 C CA . GLY A 1 231 ? -2.264 -30.688 -15.938 1 95.38 231 GLY A CA 1
ATOM 1913 C C . GLY A 1 231 ? -3.021 -29.406 -15.648 1 95.38 231 GLY A C 1
ATOM 1914 O O . GLY A 1 231 ? -4.09 -29.172 -16.203 1 95.38 231 GLY A O 1
ATOM 1915 N N . MET A 1 232 ? -2.523 -28.578 -14.797 1 95.19 232 MET A N 1
ATOM 1916 C CA . MET A 1 232 ? -3.139 -27.312 -14.453 1 95.19 232 MET A CA 1
ATOM 1917 C C . MET A 1 232 ? -3.201 -26.391 -15.664 1 95.19 232 MET A C 1
ATOM 1919 O O . MET A 1 232 ? -4.211 -25.719 -15.891 1 95.19 232 MET A O 1
ATOM 1923 N N . VAL A 1 233 ? -2.125 -26.375 -16.438 1 94.31 233 VAL A N 1
ATOM 1924 C CA . VAL A 1 233 ? -2.094 -25.578 -17.656 1 94.31 233 VAL A CA 1
ATOM 1925 C C . VAL A 1 233 ? -3.174 -26.062 -18.625 1 94.31 233 VAL A C 1
ATOM 1927 O O . VAL A 1 233 ? -3.855 -25.25 -19.266 1 94.31 233 VAL A O 1
ATOM 1930 N N . HIS A 1 234 ? -3.297 -27.328 -18.641 1 93.31 234 HIS A N 1
ATOM 1931 C CA . HIS A 1 234 ? -4.242 -27.953 -19.562 1 93.31 234 HIS A CA 1
ATOM 1932 C C . HIS A 1 234 ? -5.684 -27.656 -19.156 1 93.31 234 HIS A C 1
ATOM 1934 O O . HIS A 1 234 ? -6.516 -27.328 -20.016 1 93.31 234 HIS A O 1
ATOM 1940 N N . PHE A 1 235 ? -5.988 -27.672 -17.875 1 92.62 235 PHE A N 1
ATOM 1941 C CA . PHE A 1 235 ? -7.363 -27.562 -17.406 1 92.62 235 PHE A CA 1
ATOM 1942 C C . PHE A 1 235 ? -7.746 -26.094 -17.188 1 92.62 235 PHE A C 1
ATOM 1944 O O . PHE A 1 235 ? -8.922 -25.734 -17.297 1 92.62 235 PHE A O 1
ATOM 1951 N N . TYR A 1 236 ? -6.672 -25.391 -16.922 1 91 236 TYR A N 1
ATOM 1952 C CA . TYR A 1 236 ? -6.941 -24 -16.594 1 91 236 TYR A CA 1
ATOM 1953 C C . TYR A 1 236 ? -6.199 -23.062 -17.547 1 91 236 TYR A C 1
ATOM 1955 O O . TYR A 1 236 ? -5.262 -23.469 -18.219 1 91 236 TYR A O 1
ATOM 1963 N N . ASP A 1 237 ? -6.641 -21.922 -17.781 1 87 237 ASP A N 1
ATOM 1964 C CA . ASP A 1 237 ? -5.871 -20.906 -18.469 1 87 237 ASP A CA 1
ATOM 1965 C C . ASP A 1 237 ? -4.762 -20.344 -17.578 1 87 237 ASP A C 1
ATOM 1967 O O . ASP A 1 237 ? -4.984 -19.406 -16.812 1 87 237 ASP A O 1
ATOM 1971 N N . ALA A 1 238 ? -3.551 -20.969 -17.672 1 90.81 238 ALA A N 1
ATOM 1972 C CA . ALA A 1 238 ? -2.426 -20.578 -16.828 1 90.81 238 ALA A CA 1
ATOM 1973 C C . ALA A 1 238 ? -1.201 -20.219 -17.656 1 90.81 238 ALA A C 1
ATOM 1975 O O . ALA A 1 238 ? -0.22 -20.969 -17.688 1 90.81 238 ALA A O 1
ATOM 1976 N N . PRO A 1 239 ? -1.198 -19.125 -18.266 1 83.88 239 PRO A N 1
ATOM 1977 C CA . PRO A 1 239 ? -0.147 -18.781 -19.219 1 83.88 239 PRO A CA 1
ATOM 1978 C C . PRO A 1 239 ? 1.222 -18.625 -18.562 1 83.88 239 PRO A C 1
ATOM 1980 O O . PRO A 1 239 ? 2.24 -19 -19.156 1 83.88 239 PRO A O 1
ATOM 1983 N N . THR A 1 240 ? 1.216 -18.062 -17.406 1 81.94 240 THR A N 1
ATOM 1984 C CA . THR A 1 240 ? 2.492 -17.859 -16.719 1 81.94 240 THR A CA 1
ATOM 1985 C C . THR A 1 240 ? 3.115 -19.188 -16.328 1 81.94 240 THR A C 1
ATOM 1987 O O . THR A 1 240 ? 4.328 -19.375 -16.438 1 81.94 240 THR A O 1
ATOM 1990 N N . LEU A 1 241 ? 2.336 -20.031 -15.875 1 90.06 241 LEU A N 1
ATOM 1991 C CA . LEU A 1 241 ? 2.812 -21.359 -15.516 1 90.06 241 LEU A CA 1
ATOM 1992 C C . LEU A 1 241 ? 3.305 -22.109 -16.75 1 90.06 241 LEU A C 1
ATOM 1994 O O . LEU A 1 241 ? 4.324 -22.797 -16.688 1 90.06 241 LEU A O 1
ATOM 1998 N N . GLU A 1 242 ? 2.594 -21.969 -17.859 1 90.56 242 GLU A N 1
ATOM 1999 C CA . GLU A 1 242 ? 3.029 -22.594 -19.109 1 90.56 242 GLU A CA 1
ATOM 2000 C C . GLU A 1 242 ? 4.395 -22.062 -19.547 1 90.56 242 GLU A C 1
ATOM 2002 O O . GLU A 1 242 ? 5.27 -22.844 -19.938 1 90.56 242 GLU A O 1
ATOM 2007 N N . LYS A 1 243 ? 4.516 -20.828 -19.469 1 82.56 243 LYS A N 1
ATOM 2008 C CA . LYS A 1 243 ? 5.801 -20.219 -19.797 1 82.56 243 LYS A CA 1
ATOM 2009 C C . LYS A 1 243 ? 6.902 -20.75 -18.875 1 82.56 243 LYS A C 1
ATOM 2011 O O . LYS A 1 243 ? 8.031 -20.984 -19.312 1 82.56 243 LYS A O 1
ATOM 2016 N N . GLY A 1 244 ? 6.527 -20.844 -17.609 1 82.56 244 GLY A N 1
ATOM 2017 C CA . GLY A 1 244 ? 7.48 -21.422 -16.672 1 82.56 244 GLY A CA 1
ATOM 2018 C C . GLY A 1 244 ? 7.922 -22.828 -17.062 1 82.56 244 GLY A C 1
ATOM 2019 O O . GLY A 1 244 ? 9.109 -23.156 -16.969 1 82.56 244 GLY A O 1
ATOM 2020 N N . CYS A 1 245 ? 7.027 -23.609 -17.5 1 88.56 245 CYS A N 1
ATOM 2021 C CA . CYS A 1 245 ? 7.344 -24.969 -17.953 1 88.56 245 CYS A CA 1
ATOM 2022 C C . CYS A 1 245 ? 8.273 -24.922 -19.172 1 88.56 245 CYS A C 1
ATOM 2024 O O . CYS A 1 245 ? 9.234 -25.688 -19.234 1 88.56 245 CYS A O 1
ATOM 2026 N N . LYS A 1 246 ? 8.016 -24 -20.031 1 84.06 246 LYS A N 1
ATOM 2027 C CA . LYS A 1 246 ? 8.852 -23.828 -21.219 1 84.06 246 LYS A CA 1
ATOM 2028 C C . LYS A 1 246 ? 10.289 -23.469 -20.828 1 84.06 246 LYS A C 1
ATOM 2030 O O . LYS A 1 246 ? 11.234 -24.078 -21.344 1 84.06 246 LYS A O 1
ATOM 2035 N N . VAL A 1 247 ? 10.375 -22.609 -19.984 1 77.88 247 VAL A N 1
ATOM 2036 C CA . VAL A 1 247 ? 11.688 -22.141 -19.562 1 77.88 247 VAL A CA 1
ATOM 2037 C C . VAL A 1 247 ? 12.43 -23.266 -18.844 1 77.88 247 VAL A C 1
ATOM 2039 O O . VAL A 1 247 ? 13.625 -23.469 -19.078 1 77.88 247 VAL A O 1
ATOM 2042 N N . TYR A 1 248 ? 11.758 -23.938 -18.047 1 83.31 248 TYR A N 1
ATOM 2043 C CA . TYR A 1 248 ? 12.367 -25.047 -17.328 1 83.31 248 TYR A CA 1
ATOM 2044 C C . TYR A 1 248 ? 12.898 -26.094 -18.312 1 83.31 248 TYR A C 1
ATOM 2046 O O . TYR A 1 248 ? 14.008 -26.609 -18.141 1 83.31 248 TYR A O 1
ATOM 2054 N N . ILE A 1 249 ? 12.125 -26.406 -19.281 1 84.75 249 ILE A N 1
ATOM 2055 C CA . ILE A 1 249 ? 12.508 -27.406 -20.266 1 84.75 249 ILE A CA 1
ATOM 2056 C C . ILE A 1 249 ? 13.703 -26.891 -21.078 1 84.75 249 ILE A C 1
ATOM 2058 O O . ILE A 1 249 ? 14.633 -27.641 -21.359 1 84.75 249 ILE A O 1
ATOM 2062 N N . GLN A 1 250 ? 13.672 -25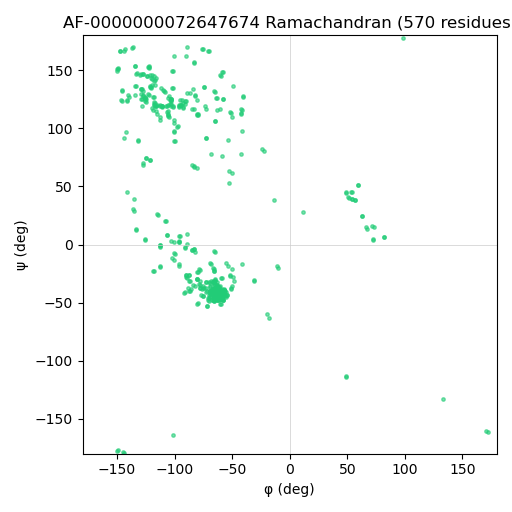.656 -21.359 1 77.62 250 GLN A N 1
ATOM 2063 C CA . GLN A 1 250 ? 14.758 -25.047 -22.125 1 77.62 250 GLN A CA 1
ATOM 2064 C C . GLN A 1 250 ? 16.078 -25.125 -21.359 1 77.62 250 GLN A C 1
ATOM 2066 O O . GLN A 1 250 ? 17.125 -25.422 -21.953 1 77.62 250 GLN A O 1
ATOM 2071 N N . ILE A 1 251 ? 16 -24.953 -20.188 1 76.69 251 ILE A N 1
ATOM 2072 C CA . ILE A 1 251 ? 17.188 -24.922 -19.359 1 76.69 251 ILE A CA 1
ATOM 2073 C C . ILE A 1 251 ? 17.688 -26.344 -19.094 1 76.69 251 ILE A C 1
ATOM 2075 O O . ILE A 1 251 ? 18.891 -26.594 -19.078 1 76.69 251 ILE A O 1
ATOM 2079 N N . ASN A 1 252 ? 16.797 -27.281 -18.969 1 79.38 252 ASN A N 1
ATOM 2080 C CA . ASN A 1 252 ? 17.156 -28.641 -18.562 1 79.38 252 ASN A CA 1
ATOM 2081 C C . ASN A 1 252 ? 16.906 -29.641 -19.688 1 79.38 252 ASN A C 1
ATOM 2083 O O . ASN A 1 252 ? 16.609 -30.812 -19.422 1 79.38 252 ASN A O 1
ATOM 2087 N N . LYS A 1 253 ? 16.938 -29.141 -20.906 1 82.31 253 LYS A N 1
ATOM 2088 C CA . LYS A 1 253 ? 16.453 -29.875 -22.062 1 82.31 253 LYS A CA 1
ATOM 2089 C C . LYS A 1 253 ? 17.141 -31.25 -22.172 1 82.31 253 LYS A C 1
ATOM 2091 O O . LYS A 1 253 ? 16.484 -32.25 -22.406 1 82.31 253 LYS A O 1
ATOM 2096 N N . GLU A 1 254 ? 18.391 -31.344 -21.984 1 82.31 254 GLU A N 1
ATOM 2097 C CA . GLU A 1 254 ? 19.141 -32.594 -22.188 1 82.31 254 GLU A CA 1
ATOM 2098 C C . GLU A 1 254 ? 18.672 -33.688 -21.234 1 82.31 254 GLU A C 1
ATOM 2100 O O . GLU A 1 254 ? 18.406 -34.812 -21.641 1 82.31 254 GLU A O 1
ATOM 2105 N N . LYS A 1 255 ? 18.531 -33.406 -19.984 1 84.38 255 LYS A N 1
ATOM 2106 C CA . LYS A 1 255 ? 18.172 -34.375 -18.953 1 84.38 255 LYS A CA 1
ATOM 2107 C C . LYS A 1 255 ? 16.656 -34.5 -18.844 1 84.38 255 LYS A C 1
ATOM 2109 O O . LYS A 1 255 ? 16.125 -35.594 -18.656 1 84.38 255 LYS A O 1
ATOM 2114 N N . PHE A 1 256 ? 15.992 -33.469 -19.109 1 86.69 256 PHE A N 1
ATOM 2115 C CA . PHE A 1 256 ? 14.578 -33.406 -18.766 1 86.69 256 PHE A CA 1
ATOM 2116 C C . PHE A 1 256 ? 13.727 -34.062 -19.844 1 86.69 256 PHE A C 1
ATOM 2118 O O . PHE A 1 256 ? 12.734 -34.719 -19.547 1 86.69 256 PHE A O 1
ATOM 2125 N N . LEU A 1 257 ? 14.102 -33.969 -21.109 1 88.12 257 LEU A N 1
ATOM 2126 C CA . LEU A 1 257 ? 13.32 -34.531 -22.203 1 88.12 257 LEU A CA 1
ATOM 2127 C C . LEU A 1 257 ? 13.352 -36.062 -22.172 1 88.12 257 LEU A C 1
ATOM 2129 O O . LEU A 1 257 ? 12.5 -36.719 -22.766 1 88.12 257 LEU A O 1
ATOM 2133 N N . LYS A 1 258 ? 14.312 -36.562 -21.406 1 89.12 258 LYS A N 1
ATOM 2134 C CA . LYS A 1 258 ? 14.43 -38 -21.266 1 89.12 258 LYS A CA 1
ATOM 2135 C C . LYS A 1 258 ? 13.953 -38.469 -19.891 1 89.12 258 LYS A C 1
ATOM 2137 O O . LYS A 1 258 ? 14.086 -39.656 -19.547 1 89.12 258 LYS A O 1
ATOM 2142 N N . SER A 1 259 ? 13.438 -37.656 -19.219 1 91.44 259 SER A N 1
ATOM 2143 C CA . SER A 1 259 ? 13.023 -37.938 -17.844 1 91.44 259 SER A CA 1
ATOM 2144 C C . SER A 1 259 ? 11.664 -38.625 -17.828 1 91.44 259 SER A C 1
ATOM 2146 O O . SER A 1 259 ? 10.898 -38.562 -18.781 1 91.44 259 SER A O 1
ATOM 2148 N N . LYS A 1 260 ? 11.43 -39.375 -16.703 1 92.88 260 LYS A N 1
ATOM 2149 C CA . LYS A 1 260 ? 10.141 -40.031 -16.531 1 92.88 260 LYS A CA 1
ATOM 2150 C C . LYS A 1 260 ? 9.008 -39.031 -16.438 1 92.88 260 LYS A C 1
ATOM 2152 O O . LYS A 1 260 ? 7.918 -39.25 -16.969 1 92.88 260 LYS A O 1
ATOM 2157 N N . GLY A 1 261 ? 9.305 -37.969 -15.852 1 92.31 261 GLY A N 1
ATOM 2158 C CA . GLY A 1 261 ? 8.312 -36.906 -15.703 1 92.31 261 GLY A CA 1
ATOM 2159 C C . GLY A 1 261 ? 7.797 -36.375 -17.016 1 92.31 261 GLY A C 1
ATOM 2160 O O . GLY A 1 261 ? 6.59 -36.25 -17.219 1 92.31 261 GLY A O 1
ATOM 2161 N N . TRP A 1 262 ? 8.688 -36.156 -17.906 1 92.88 262 TRP A N 1
ATOM 2162 C CA . TRP A 1 262 ? 8.266 -35.594 -19.188 1 92.88 262 TRP A CA 1
ATOM 2163 C C . TRP A 1 262 ? 7.582 -36.656 -20.047 1 92.88 262 TRP A C 1
ATOM 2165 O O . TRP A 1 262 ? 6.621 -36.344 -20.766 1 92.88 262 TRP A O 1
ATOM 2175 N N . GLU A 1 263 ? 8.094 -37.812 -19.922 1 94.62 263 GLU A N 1
ATOM 2176 C CA . GLU A 1 263 ? 7.449 -38.906 -20.641 1 94.62 263 GLU A CA 1
ATOM 2177 C C . GLU A 1 263 ? 5.977 -39 -20.266 1 94.62 263 GLU A C 1
ATOM 2179 O O . GLU A 1 263 ? 5.125 -39.25 -21.125 1 94.62 263 GLU A O 1
ATOM 2184 N N . GLU A 1 264 ? 5.742 -38.906 -19.047 1 96 264 GLU A N 1
ATOM 2185 C CA . GLU A 1 264 ? 4.363 -38.938 -18.578 1 96 264 GLU A CA 1
ATOM 2186 C C . GLU A 1 264 ? 3.549 -37.781 -19.141 1 96 264 GLU A C 1
ATOM 2188 O O . GLU A 1 264 ? 2.373 -37.938 -19.484 1 96 264 GLU A O 1
ATOM 2193 N N . VAL A 1 265 ? 4.109 -36.625 -19.297 1 96.06 265 VAL A N 1
ATOM 2194 C CA . VAL A 1 265 ? 3.434 -35.469 -19.859 1 96.06 265 VAL A CA 1
ATOM 2195 C C . VAL A 1 265 ? 3.07 -35.719 -21.312 1 96.06 265 VAL A C 1
ATOM 2197 O O . VAL A 1 265 ? 1.952 -35.438 -21.75 1 96.06 265 VAL A O 1
ATOM 2200 N N . GLU A 1 266 ? 4.008 -36.312 -22 1 95.38 266 GLU A N 1
ATOM 2201 C CA . GLU A 1 266 ? 3.771 -36.656 -23.391 1 95.38 266 GLU A CA 1
ATOM 2202 C C . GLU A 1 266 ? 2.621 -37.625 -23.547 1 95.38 266 GLU A C 1
ATOM 2204 O O . GLU A 1 266 ? 1.858 -37.562 -24.516 1 95.38 266 GLU A O 1
ATOM 2209 N N . GLU A 1 267 ? 2.564 -38.5 -22.594 1 96.56 267 GLU A N 1
ATOM 2210 C CA . GLU A 1 267 ? 1.539 -39.531 -22.641 1 96.56 267 GLU A CA 1
ATOM 2211 C C . GLU A 1 267 ? 0.17 -38.969 -22.266 1 96.56 267 GLU A C 1
ATOM 2213 O O . GLU A 1 267 ? -0.832 -39.281 -22.906 1 96.56 267 GLU A O 1
ATOM 2218 N N . VAL A 1 268 ? 0.093 -38.188 -21.266 1 96.44 268 VAL A N 1
ATOM 2219 C CA . VAL A 1 268 ? -1.171 -37.75 -20.672 1 96.44 268 VAL A CA 1
ATOM 2220 C C . VAL A 1 268 ? -1.669 -36.5 -21.406 1 96.44 268 VAL A C 1
ATOM 2222 O O . VAL A 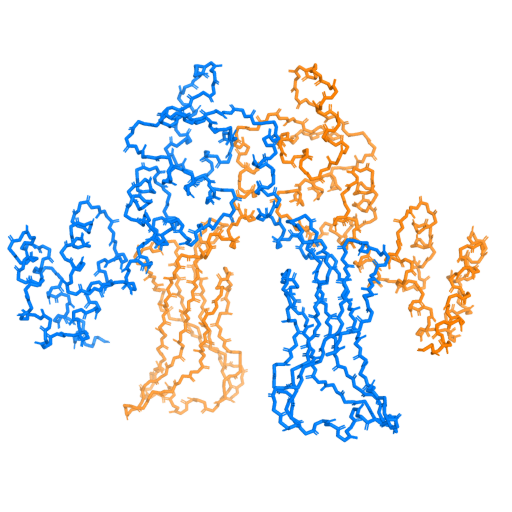1 268 ? -2.869 -36.375 -21.656 1 96.44 268 VAL A O 1
ATOM 2225 N N . TYR A 1 269 ? -0.678 -35.594 -21.734 1 95.94 269 TYR A N 1
ATOM 2226 C CA . TYR A 1 269 ? -1.037 -34.344 -22.391 1 95.94 269 TYR A CA 1
ATOM 2227 C C . TYR A 1 269 ? -0.225 -34.125 -23.656 1 95.94 269 TYR A C 1
ATOM 2229 O O . TYR A 1 269 ? 0.527 -33.156 -23.781 1 95.94 269 TYR A O 1
ATOM 2237 N N . PRO A 1 270 ? -0.471 -34.906 -24.672 1 95.94 270 PRO A N 1
ATOM 2238 C CA . PRO A 1 270 ? 0.358 -34.875 -25.875 1 95.94 270 PRO A CA 1
ATOM 2239 C C . PRO A 1 270 ? 0.261 -33.531 -26.609 1 95.94 270 PRO A C 1
ATOM 2241 O O . PRO A 1 270 ? 1.273 -33 -27.078 1 95.94 270 PRO A O 1
ATOM 2244 N N . LYS A 1 271 ? -0.892 -33 -26.734 1 95.31 271 LYS A N 1
ATOM 2245 C CA . LYS A 1 271 ? -1.057 -31.734 -27.453 1 95.31 271 LYS A CA 1
ATOM 2246 C C . LYS A 1 271 ? -0.315 -30.594 -26.75 1 95.31 271 LYS A C 1
ATOM 2248 O O . LYS A 1 271 ? 0.325 -29.781 -27.406 1 95.31 271 LYS A O 1
ATOM 2253 N N . LEU A 1 272 ? -0.451 -30.578 -25.469 1 94.56 272 LEU A N 1
ATOM 2254 C CA . LEU A 1 272 ? 0.243 -29.562 -24.688 1 94.56 272 LEU A CA 1
ATOM 2255 C C . LEU A 1 272 ? 1.755 -29.734 -24.797 1 94.56 272 LEU A C 1
ATOM 2257 O O . LEU A 1 272 ? 2.486 -28.75 -24.922 1 94.56 272 LEU A O 1
ATOM 2261 N N . ALA A 1 273 ? 2.215 -30.984 -24.734 1 93.88 273 ALA A N 1
ATOM 2262 C CA . ALA A 1 273 ? 3.639 -31.281 -24.859 1 93.88 273 ALA A CA 1
ATOM 2263 C C . ALA A 1 273 ? 4.191 -30.766 -26.188 1 93.88 273 ALA A C 1
ATOM 2265 O O . ALA A 1 273 ? 5.254 -30.141 -26.219 1 93.88 273 ALA A O 1
ATOM 2266 N N . ILE A 1 274 ? 3.441 -30.984 -27.219 1 93.12 274 ILE A N 1
ATOM 2267 C CA . ILE A 1 274 ? 3.846 -30.547 -28.547 1 93.12 274 ILE A CA 1
ATOM 2268 C C . ILE A 1 274 ? 3.93 -29.016 -28.578 1 93.12 274 ILE A C 1
ATOM 2270 O O . ILE A 1 274 ? 4.898 -28.453 -29.094 1 93.12 274 ILE A O 1
ATOM 2274 N N . ARG A 1 275 ? 2.949 -28.406 -28.078 1 90.94 275 ARG A N 1
ATOM 2275 C CA . ARG A 1 275 ? 2.908 -26.953 -28.062 1 90.94 275 ARG A CA 1
ATOM 2276 C C . ARG A 1 275 ? 4.109 -26.375 -27.312 1 90.94 275 ARG A C 1
ATOM 2278 O O . ARG A 1 275 ? 4.758 -25.438 -27.797 1 90.94 275 ARG A O 1
ATOM 2285 N N . ILE A 1 276 ? 4.387 -26.922 -26.156 1 88.31 276 ILE A N 1
ATOM 2286 C CA . ILE A 1 276 ? 5.496 -26.453 -25.328 1 88.31 276 ILE A CA 1
ATOM 2287 C C . ILE A 1 276 ? 6.812 -26.688 -26.062 1 88.31 276 ILE A C 1
ATOM 2289 O O . ILE A 1 276 ? 7.656 -25.781 -26.125 1 88.31 276 ILE A O 1
ATOM 2293 N N . LEU A 1 277 ? 7.008 -27.859 -26.688 1 87.5 277 LEU A N 1
ATOM 2294 C CA . LEU A 1 277 ? 8.242 -28.203 -27.375 1 87.5 277 LEU A CA 1
ATOM 2295 C C . LEU A 1 277 ? 8.445 -27.312 -28.609 1 87.5 277 LEU A C 1
ATOM 2297 O O . LEU A 1 277 ? 9.562 -26.891 -28.891 1 87.5 277 LEU A O 1
ATOM 2301 N N . LYS A 1 278 ? 7.406 -27.047 -29.297 1 84.94 278 LYS A N 1
ATOM 2302 C CA . LYS A 1 278 ? 7.492 -26.141 -30.438 1 84.94 278 LYS A CA 1
ATOM 2303 C C . LYS A 1 278 ? 7.969 -24.766 -30.016 1 84.94 278 LYS A C 1
ATOM 2305 O O . LYS A 1 278 ? 8.781 -24.141 -30.703 1 84.94 278 LYS A O 1
ATOM 2310 N N . SER A 1 279 ? 7.434 -24.344 -28.938 1 78.75 279 SER A N 1
ATOM 2311 C CA . SER A 1 279 ? 7.812 -23.031 -28.438 1 78.75 279 SER A CA 1
ATOM 2312 C C . SER A 1 279 ? 9.273 -23 -28.016 1 78.75 279 SER A C 1
ATOM 2314 O O . SER A 1 279 ? 9.945 -21.969 -28.156 1 78.75 279 SER A O 1
ATOM 2316 N N . VAL A 1 280 ? 9.719 -24.047 -27.422 1 74 280 VAL A N 1
ATOM 2317 C CA . VAL A 1 280 ? 11.109 -24.156 -26.984 1 74 280 VAL A CA 1
ATOM 2318 C C . VAL A 1 280 ? 12.031 -24.141 -28.219 1 74 280 VAL A C 1
ATOM 2320 O O . VAL A 1 280 ? 13.094 -23.531 -28.188 1 74 280 VAL A O 1
ATOM 2323 N N . VAL A 1 281 ? 11.578 -24.812 -29.25 1 72.44 281 VAL A N 1
ATOM 2324 C CA . VAL A 1 281 ? 12.367 -24.906 -30.469 1 72.44 281 VAL A CA 1
ATOM 2325 C C . VAL A 1 281 ? 12.422 -23.531 -31.156 1 72.44 281 VAL A C 1
ATOM 2327 O O . VAL A 1 281 ? 13.469 -23.109 -31.641 1 72.44 281 VAL A O 1
ATOM 2330 N N . CYS A 1 282 ? 11.297 -22.844 -31.188 1 59.09 282 CYS A N 1
ATOM 2331 C CA . CYS A 1 282 ? 11.219 -21.547 -31.875 1 59.09 282 CYS A CA 1
ATOM 2332 C C . CYS A 1 282 ? 11.977 -20.469 -31.094 1 59.09 282 CYS A C 1
ATOM 2334 O O . CYS A 1 282 ? 12.508 -19.531 -31.688 1 59.09 282 CYS A O 1
ATOM 2336 N N . ASP A 1 283 ? 11.758 -20.219 -29.812 1 53.12 283 ASP A N 1
ATOM 2337 C CA . ASP A 1 283 ? 12.453 -19.219 -29 1 53.12 283 ASP A CA 1
ATOM 2338 C C . ASP A 1 283 ? 13.969 -19.359 -29.156 1 53.12 283 ASP A C 1
ATOM 2340 O O . ASP A 1 283 ? 14.703 -18.391 -28.953 1 53.12 283 ASP A O 1
ATOM 2344 N N . ASN A 1 284 ? 14.5 -20.531 -29.297 1 42.59 284 ASN A N 1
ATOM 2345 C CA . ASN A 1 284 ? 15.883 -20.641 -29.734 1 42.59 284 ASN A CA 1
ATOM 2346 C C . ASN A 1 284 ? 16.109 -19.906 -31.062 1 42.59 284 ASN A C 1
ATOM 2348 O O . ASN A 1 284 ? 17.234 -19.781 -31.516 1 42.59 284 ASN A O 1
ATOM 2352 N N . ILE A 1 285 ? 15.047 -19.609 -31.719 1 30.91 285 ILE A N 1
ATOM 2353 C CA . ILE A 1 285 ? 15.188 -18.75 -32.906 1 30.91 285 ILE A CA 1
ATOM 2354 C C . ILE A 1 285 ? 15.18 -17.281 -32.469 1 30.91 285 ILE A C 1
ATOM 2356 O O . ILE A 1 285 ? 14.18 -16.797 -31.938 1 30.91 285 ILE A O 1
ATOM 2360 N N . CYS A 1 286 ? 16.25 -16.984 -31.797 1 26.05 286 CYS A N 1
ATOM 2361 C CA . CYS A 1 286 ? 16.578 -15.594 -31.516 1 26.05 286 CYS A CA 1
ATOM 2362 C C . CYS A 1 286 ? 15.953 -14.648 -32.531 1 26.05 286 CYS A C 1
ATOM 2364 O O . CYS A 1 286 ? 16.188 -14.766 -33.719 1 26.05 286 CYS A O 1
ATOM 2366 N N . PHE A 1 287 ? 14.617 -14.297 -32.312 1 21.31 287 PHE A N 1
ATOM 2367 C CA . PHE A 1 287 ? 14.414 -13.094 -33.094 1 21.31 287 PHE A CA 1
ATOM 2368 C C . PHE A 1 287 ? 15.219 -11.93 -32.531 1 21.31 287 PHE A C 1
ATOM 2370 O O . PHE A 1 287 ? 15.43 -11.844 -31.312 1 21.31 287 PHE A O 1
ATOM 2377 N N . MET B 1 1 ? 13.125 10.195 -30.578 1 75.31 1 MET B N 1
ATOM 2378 C CA . MET B 1 1 ? 12.664 9.031 -31.344 1 75.31 1 MET B CA 1
ATOM 2379 C C . MET B 1 1 ? 11.984 8.023 -30.422 1 75.31 1 MET B C 1
ATOM 2381 O O . MET B 1 1 ? 12.453 7.777 -29.312 1 75.31 1 MET B O 1
ATOM 2385 N N . THR B 1 2 ? 10.844 7.621 -30.875 1 79.06 2 THR B N 1
ATOM 2386 C CA . THR B 1 2 ? 10.055 6.66 -30.125 1 79.06 2 THR B CA 1
ATOM 2387 C C . THR B 1 2 ? 9.805 5.398 -30.953 1 79.06 2 THR B C 1
ATOM 2389 O O . THR B 1 2 ? 9.586 5.473 -32.156 1 79.06 2 THR B O 1
ATOM 2392 N N . SER B 1 3 ? 9.992 4.238 -30.266 1 73.12 3 SER B N 1
ATOM 2393 C CA . SER B 1 3 ? 9.727 2.967 -30.922 1 73.12 3 SER B CA 1
ATOM 2394 C C . SER B 1 3 ? 8.234 2.76 -31.141 1 73.12 3 SER B C 1
ATOM 2396 O O . SER B 1 3 ? 7.41 3.527 -30.641 1 73.12 3 SER B O 1
ATOM 2398 N N . LYS B 1 4 ? 8.008 1.771 -31.984 1 70.81 4 LYS B N 1
ATOM 2399 C CA . LYS B 1 4 ? 6.625 1.298 -32 1 70.81 4 LYS B CA 1
ATOM 2400 C C . LYS B 1 4 ? 6.191 0.787 -30.641 1 70.81 4 LYS B C 1
ATOM 2402 O O . LYS B 1 4 ? 7.016 0.294 -29.859 1 70.81 4 LYS B O 1
ATOM 2407 N N . ARG B 1 5 ? 4.957 1.021 -30.375 1 72.19 5 ARG B N 1
ATOM 2408 C CA . ARG B 1 5 ? 4.41 0.499 -29.141 1 72.19 5 ARG B CA 1
ATOM 2409 C C . ARG B 1 5 ? 4.395 -1.026 -29.141 1 72.19 5 ARG B C 1
ATOM 2411 O O . ARG B 1 5 ? 4.152 -1.646 -30.172 1 72.19 5 ARG B O 1
ATOM 2418 N N . PHE B 1 6 ? 4.898 -1.546 -28.047 1 71 6 PHE B N 1
ATOM 2419 C CA . PHE B 1 6 ? 4.871 -2.994 -27.875 1 71 6 PHE B CA 1
ATOM 2420 C C . PHE B 1 6 ? 4.242 -3.363 -26.531 1 71 6 PHE B C 1
ATOM 2422 O O . PHE B 1 6 ? 4.156 -2.531 -25.625 1 71 6 PHE B O 1
ATOM 2429 N N . GLY B 1 7 ? 3.609 -4.375 -26.5 1 65.88 7 GLY B N 1
ATOM 2430 C CA . GLY B 1 7 ? 2.936 -4.801 -25.281 1 65.88 7 GLY B CA 1
ATOM 2431 C C . GLY B 1 7 ? 2.967 -6.301 -25.078 1 65.88 7 GLY B C 1
ATOM 2432 O O . GLY B 1 7 ? 3.676 -7.02 -25.797 1 65.88 7 GLY B O 1
ATOM 2433 N N . ASN B 1 8 ? 2.594 -6.598 -23.938 1 58.84 8 ASN B N 1
ATOM 2434 C CA . ASN B 1 8 ? 2.426 -7.996 -23.562 1 58.84 8 ASN B CA 1
ATOM 2435 C C . ASN B 1 8 ? 0.979 -8.453 -23.719 1 58.84 8 ASN B C 1
ATOM 2437 O O . ASN B 1 8 ? 0.053 -7.754 -23.297 1 58.84 8 ASN B O 1
ATOM 2441 N N . PRO B 1 9 ? 0.85 -9.516 -24.5 1 54.09 9 PRO B N 1
ATOM 2442 C CA . PRO B 1 9 ? -0.521 -9.984 -24.719 1 54.09 9 PRO B CA 1
ATOM 2443 C C . PRO B 1 9 ? -1.289 -10.195 -23.422 1 54.09 9 PRO B C 1
ATOM 2445 O O . PRO B 1 9 ? -2.52 -10.109 -23.406 1 54.09 9 PRO B O 1
ATOM 2448 N N . ASN B 1 10 ? -0.5 -10.461 -22.438 1 52.09 10 ASN B N 1
ATOM 2449 C CA . ASN B 1 10 ? -1.166 -10.719 -21.156 1 52.09 10 ASN B CA 1
ATOM 2450 C C . ASN B 1 10 ? -1.6 -9.422 -20.484 1 52.09 10 ASN B C 1
ATOM 2452 O O . ASN B 1 10 ? -2.402 -9.445 -19.547 1 52.09 10 ASN B O 1
ATOM 2456 N N . PHE B 1 11 ? -0.965 -8.453 -20.906 1 55.09 11 PHE B N 1
ATOM 2457 C CA . PHE B 1 11 ? -1.282 -7.133 -20.375 1 55.09 11 PHE B CA 1
ATOM 2458 C C . PHE B 1 11 ? -1.703 -6.188 -21.5 1 55.09 11 PHE B C 1
ATOM 2460 O O . PHE B 1 11 ? -0.954 -5.285 -21.875 1 55.09 11 PHE B O 1
ATOM 2467 N N . THR B 1 12 ? -2.863 -6.426 -21.984 1 54.03 12 THR B N 1
ATOM 2468 C CA . THR B 1 12 ? -3.287 -5.781 -23.219 1 54.03 12 THR B CA 1
ATOM 2469 C C . THR B 1 12 ? -3.428 -4.273 -23.031 1 54.03 12 THR B C 1
ATOM 2471 O O . THR B 1 12 ? -3.336 -3.506 -23.984 1 54.03 12 THR B O 1
ATOM 2474 N N . LYS B 1 13 ? -3.613 -3.941 -21.766 1 57.09 13 LYS B N 1
ATOM 2475 C CA . LYS B 1 13 ? -3.861 -2.516 -21.594 1 57.09 13 LYS B CA 1
ATOM 2476 C C . LYS B 1 13 ? -2.559 -1.755 -21.359 1 57.09 13 LYS B C 1
ATOM 2478 O O . LYS B 1 13 ? -2.57 -0.537 -21.172 1 57.09 13 LYS B O 1
ATOM 2483 N N . VAL B 1 14 ? -1.568 -2.562 -21.328 1 61.47 14 VAL B N 1
ATOM 2484 C CA . VAL B 1 14 ? -0.286 -1.912 -21.078 1 61.47 14 VAL B CA 1
ATOM 2485 C C . VAL B 1 14 ? 0.633 -2.105 -22.281 1 61.47 14 VAL B C 1
ATOM 2487 O O . VAL B 1 14 ? 0.808 -3.229 -22.766 1 61.47 14 VAL B O 1
ATOM 2490 N N . GLN B 1 15 ? 0.963 -0.962 -22.797 1 66.62 15 GLN B N 1
ATOM 2491 C CA . GLN B 1 15 ? 1.972 -0.988 -23.844 1 66.62 15 GLN B CA 1
ATOM 2492 C C . GLN B 1 15 ? 3.178 -0.13 -23.484 1 66.62 15 GLN B C 1
ATOM 2494 O O . GLN B 1 15 ? 3.09 0.722 -22.594 1 66.62 15 GLN B O 1
ATOM 2499 N N . TRP B 1 16 ? 4.195 -0.516 -24 1 72.31 16 TRP B N 1
ATOM 2500 C CA . TRP B 1 16 ? 5.422 0.24 -23.781 1 72.31 16 TRP B CA 1
ATOM 2501 C C . TRP B 1 16 ? 5.992 0.765 -25.094 1 72.31 16 TRP B C 1
ATOM 2503 O O . TRP B 1 16 ? 5.711 0.216 -26.156 1 72.31 16 TRP B O 1
ATOM 2513 N N . GLU B 1 17 ? 6.562 1.85 -25.047 1 76 17 GLU B N 1
ATOM 2514 C CA . GLU B 1 17 ? 7.375 2.369 -26.125 1 76 17 GLU B CA 1
ATOM 2515 C C . GLU B 1 17 ? 8.75 2.814 -25.641 1 76 17 GLU B C 1
ATOM 2517 O O . GLU B 1 17 ? 8.875 3.354 -24.531 1 76 17 GLU B O 1
ATOM 2522 N N . LEU B 1 18 ? 9.742 2.441 -26.344 1 80.69 18 LEU B N 1
ATOM 2523 C CA . LEU B 1 18 ? 11.102 2.877 -26.062 1 80.69 18 LEU B CA 1
ATOM 2524 C C . LEU B 1 18 ? 11.367 4.25 -26.656 1 80.69 18 LEU B C 1
ATOM 2526 O O . LEU B 1 18 ? 11.07 4.488 -27.828 1 80.69 18 LEU B O 1
ATOM 2530 N N . CYS B 1 19 ? 11.844 5.07 -25.797 1 80.12 19 CYS B N 1
ATOM 2531 C CA . CYS B 1 19 ? 12.094 6.438 -26.234 1 80.12 19 CYS B CA 1
ATOM 2532 C C . CYS B 1 19 ? 13.555 6.812 -26.047 1 80.12 19 CYS B C 1
ATOM 2534 O O . CYS B 1 19 ? 14.18 6.434 -25.062 1 80.12 19 CYS B O 1
ATOM 2536 N N . ILE B 1 20 ? 14.094 7.473 -27.078 1 80.88 20 ILE B N 1
ATOM 2537 C CA . ILE B 1 20 ? 15.43 8.062 -27 1 80.88 20 ILE B CA 1
ATOM 2538 C C . ILE B 1 20 ? 15.375 9.523 -27.438 1 80.88 20 ILE B C 1
ATOM 2540 O O . ILE B 1 20 ? 14.734 9.867 -28.422 1 80.88 20 ILE B O 1
ATOM 2544 N N . GLU B 1 21 ? 15.867 10.336 -26.531 1 79.06 21 GLU B N 1
ATOM 2545 C CA . GLU B 1 21 ? 15.93 11.773 -26.781 1 79.06 21 GLU B CA 1
ATOM 2546 C C . GLU B 1 21 ? 17.344 12.305 -26.609 1 79.06 21 GLU B C 1
ATOM 2548 O O . GLU B 1 21 ? 18.016 11.992 -25.625 1 79.06 21 GLU B O 1
ATOM 2553 N N . MET B 1 22 ? 17.812 12.977 -27.672 1 76.88 22 MET B N 1
ATOM 2554 C CA . MET B 1 22 ? 19.094 13.664 -27.531 1 76.88 22 MET B CA 1
ATOM 2555 C C . MET B 1 22 ? 18.922 14.992 -26.812 1 76.88 22 MET B C 1
ATOM 2557 O O . MET B 1 22 ? 18.266 15.906 -27.328 1 76.88 22 MET B O 1
ATOM 2561 N N . LYS B 1 23 ? 19.438 15.055 -25.656 1 75.5 23 LYS B N 1
ATOM 2562 C CA . LYS B 1 23 ? 19.359 16.281 -24.875 1 75.5 23 LYS B CA 1
ATOM 2563 C C . LYS B 1 23 ? 20.406 17.297 -25.328 1 75.5 23 LYS B C 1
ATOM 2565 O O . LYS B 1 23 ? 20.109 18.469 -25.5 1 75.5 23 LYS B O 1
ATOM 2570 N N . ARG B 1 24 ? 21.625 16.812 -25.406 1 77.19 24 ARG B N 1
ATOM 2571 C CA . ARG B 1 24 ? 22.797 17.516 -25.922 1 77.19 24 ARG B CA 1
ATOM 2572 C C . ARG B 1 24 ? 23.641 16.609 -26.812 1 77.19 24 ARG B C 1
ATOM 2574 O O . ARG B 1 24 ? 23.344 15.414 -26.938 1 77.19 24 ARG B O 1
ATOM 2581 N N . TYR B 1 25 ? 24.531 17.312 -27.438 1 76.19 25 TYR B N 1
ATOM 2582 C CA . TYR B 1 25 ? 25.391 16.5 -28.297 1 76.19 25 TYR B CA 1
ATOM 2583 C C . TYR B 1 25 ? 25.969 15.312 -27.531 1 76.19 25 TYR B C 1
ATOM 2585 O O . TYR B 1 25 ? 26.625 15.492 -26.5 1 76.19 25 TYR B O 1
ATOM 2593 N N . ASN B 1 26 ? 25.562 14.125 -27.906 1 77.88 26 ASN B N 1
ATOM 2594 C CA . ASN B 1 26 ? 26.031 12.828 -27.422 1 77.88 26 ASN B CA 1
ATOM 2595 C C . ASN B 1 26 ? 25.531 12.547 -26.016 1 77.88 26 ASN B C 1
ATOM 2597 O O . ASN B 1 26 ? 26.156 11.789 -2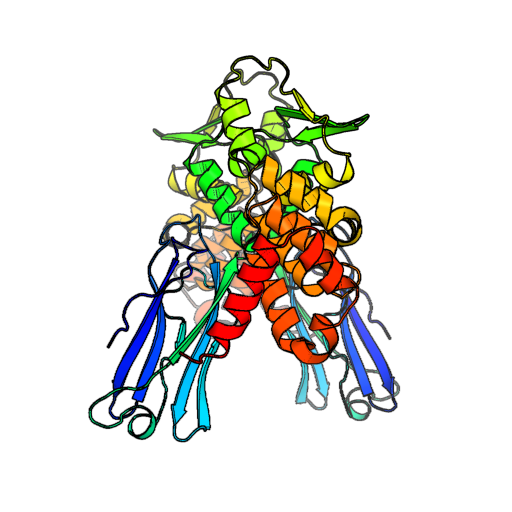5.266 1 77.88 26 ASN B O 1
ATOM 2601 N N . ILE B 1 27 ? 24.562 13.297 -25.578 1 79.06 27 ILE B N 1
ATOM 2602 C CA . ILE B 1 27 ? 23.859 13.016 -24.328 1 79.06 27 ILE B CA 1
ATOM 2603 C C . ILE B 1 27 ? 22.406 12.672 -24.625 1 79.06 27 ILE B C 1
ATOM 2605 O O . ILE B 1 27 ? 21.672 13.492 -25.203 1 79.06 27 ILE B O 1
ATOM 2609 N N . PHE B 1 28 ? 22.109 11.461 -24.203 1 80.62 28 PHE B N 1
ATOM 2610 C CA . PHE B 1 28 ? 20.781 10.977 -24.578 1 80.62 28 PHE B CA 1
ATOM 2611 C C . PHE B 1 28 ? 19.953 10.656 -23.344 1 80.62 28 PHE B C 1
ATOM 2613 O O . PHE B 1 28 ? 20.5 10.258 -22.312 1 80.62 28 PHE B O 1
ATOM 2620 N N . ALA B 1 29 ? 18.688 10.961 -23.484 1 80.88 29 ALA B N 1
ATOM 2621 C CA . ALA B 1 29 ? 17.703 10.352 -22.594 1 80.88 29 ALA B CA 1
ATOM 2622 C C . ALA B 1 29 ? 17.094 9.109 -23.219 1 80.88 29 ALA B C 1
ATOM 2624 O O . ALA B 1 29 ? 16.656 9.141 -24.375 1 80.88 29 ALA B O 1
ATOM 2625 N N . ILE B 1 30 ? 17.281 7.973 -22.531 1 80.38 30 ILE B N 1
ATOM 2626 C CA . ILE B 1 30 ? 16.688 6.711 -22.984 1 80.38 30 ILE B CA 1
ATOM 2627 C C . ILE B 1 30 ? 15.711 6.199 -21.938 1 80.38 30 ILE B C 1
ATOM 2629 O O . ILE B 1 30 ? 16.078 6.016 -20.766 1 80.38 30 ILE B O 1
ATOM 2633 N N . TYR B 1 31 ? 14.484 6.066 -22.391 1 79.69 31 TYR B N 1
ATOM 2634 C CA . TYR B 1 31 ? 13.508 5.613 -21.406 1 79.69 31 TYR B CA 1
ATOM 2635 C C . TYR B 1 31 ? 12.406 4.789 -22.062 1 79.69 31 TYR B C 1
ATOM 2637 O O . TYR B 1 31 ? 12.172 4.91 -23.266 1 79.69 31 TYR B O 1
ATOM 2645 N N . LEU B 1 32 ? 11.93 3.916 -21.219 1 75.5 32 LEU B N 1
ATOM 2646 C CA . LEU B 1 32 ? 10.727 3.154 -21.547 1 75.5 32 LEU B CA 1
ATOM 2647 C C . LEU B 1 32 ? 9.477 3.875 -21.047 1 75.5 32 LEU B C 1
ATOM 2649 O O . LEU B 1 32 ? 9.398 4.27 -19.891 1 75.5 32 LEU B O 1
ATOM 2653 N N . ARG B 1 33 ? 8.672 4.152 -21.984 1 71.44 33 ARG B N 1
ATOM 2654 C CA . ARG B 1 33 ? 7.41 4.797 -21.641 1 71.44 33 ARG B CA 1
ATOM 2655 C C . ARG B 1 33 ? 6.25 3.807 -21.688 1 71.44 33 ARG B C 1
ATOM 2657 O O . ARG B 1 33 ? 6.086 3.096 -22.688 1 71.44 33 ARG B O 1
ATOM 2664 N N . GLN B 1 34 ? 5.672 3.668 -20.625 1 65.69 34 GLN B N 1
ATOM 2665 C CA . GLN B 1 34 ? 4.461 2.855 -20.594 1 65.69 34 GLN B CA 1
ATOM 2666 C C . GLN B 1 34 ? 3.256 3.645 -21.109 1 65.69 34 GLN B C 1
ATOM 2668 O O . GLN B 1 34 ? 2.996 4.758 -20.641 1 65.69 34 GLN B O 1
ATOM 2673 N N . THR B 1 35 ? 2.908 3.002 -22.375 1 59.91 35 THR B N 1
ATOM 2674 C CA . THR B 1 35 ? 1.711 3.6 -22.953 1 59.91 35 THR B CA 1
ATOM 2675 C C . THR B 1 35 ? 0.485 2.734 -22.672 1 59.91 35 THR B C 1
ATOM 2677 O O . THR B 1 35 ? 0.484 1.537 -22.953 1 59.91 35 THR B O 1
ATOM 2680 N N . GLY B 1 36 ? -0.326 3.123 -21.781 1 52.38 36 GLY B N 1
ATOM 2681 C CA . GLY B 1 36 ? -1.536 2.434 -21.359 1 52.38 36 GLY B CA 1
ATOM 2682 C C . GLY B 1 36 ? -1.355 1.621 -20.094 1 52.38 36 GLY B C 1
ATOM 2683 O O . GLY B 1 36 ? -0.237 1.481 -19.594 1 52.38 36 GLY B O 1
ATOM 2684 N N . PRO B 1 37 ? -2.469 0.941 -19.562 1 49.03 37 PRO B N 1
ATOM 2685 C CA . PRO B 1 37 ? -3.771 1.525 -19.234 1 49.03 37 PRO B CA 1
ATOM 2686 C C . PRO B 1 37 ? -3.656 2.895 -18.562 1 49.03 37 PRO B C 1
ATOM 2688 O O . PRO B 1 37 ? -2.674 3.164 -17.875 1 49.03 37 PRO B O 1
ATOM 2691 N N . ASN B 1 38 ? -3.812 3.797 -19.391 1 40.16 38 ASN B N 1
ATOM 2692 C CA . ASN B 1 38 ? -3.859 5.145 -18.828 1 40.16 38 ASN B CA 1
ATOM 2693 C C . ASN B 1 38 ? -4.68 5.188 -17.547 1 40.16 38 ASN B C 1
ATOM 2695 O O . ASN B 1 38 ? -4.797 6.242 -16.906 1 40.16 38 ASN B O 1
ATOM 2699 N N . GLY B 1 39 ? -5.453 4.184 -17.344 1 37.09 39 GLY B N 1
ATOM 2700 C CA . GLY B 1 39 ? -6.316 4.293 -16.172 1 37.09 39 GLY B CA 1
ATOM 2701 C C . GLY B 1 39 ? -5.797 3.521 -14.984 1 37.09 39 GLY B C 1
ATOM 2702 O O . GLY B 1 39 ? -4.848 2.744 -15.102 1 37.09 39 GLY B O 1
ATOM 2703 N N . MET B 1 40 ? -6.234 3.77 -13.75 1 38.19 40 MET B N 1
ATOM 2704 C CA . MET B 1 40 ? -5.977 3.416 -12.359 1 38.19 40 MET B CA 1
ATOM 2705 C C . MET B 1 40 ? -5.859 1.903 -12.195 1 38.19 40 MET B C 1
ATOM 2707 O O . MET B 1 40 ? -5.18 1.424 -11.281 1 38.19 40 MET B O 1
ATOM 2711 N N . GLY B 1 41 ? -6.516 0.996 -12.93 1 40.19 41 GLY B N 1
ATOM 2712 C CA . GLY B 1 41 ? -6.797 -0.418 -12.75 1 40.19 41 GLY B CA 1
ATOM 2713 C C . GLY B 1 41 ? -5.727 -1.321 -13.328 1 40.19 41 GLY B C 1
ATOM 2714 O O . GLY B 1 41 ? -5.805 -2.545 -13.203 1 40.19 41 GLY B O 1
ATOM 2715 N N . GLY B 1 42 ? -4.664 -0.874 -13.914 1 46.06 42 GLY B N 1
ATOM 2716 C CA . GLY B 1 42 ? -3.814 -1.783 -14.664 1 46.06 42 GLY B CA 1
ATOM 2717 C C . GLY B 1 42 ? -2.336 -1.587 -14.391 1 46.06 42 GLY B C 1
ATOM 2718 O O . GLY B 1 42 ? -1.512 -1.669 -15.297 1 46.06 42 GLY B O 1
ATOM 2719 N N . LEU B 1 43 ? -2.09 -1.354 -13.172 1 49.19 43 LEU B N 1
ATOM 2720 C CA . LEU B 1 43 ? -0.671 -1.126 -12.922 1 49.19 43 LEU B CA 1
ATOM 2721 C C . LEU B 1 43 ? 0.115 -2.43 -13.016 1 49.19 43 LEU B C 1
ATOM 2723 O O . LEU B 1 43 ? -0.334 -3.467 -12.523 1 49.19 43 LEU B O 1
ATOM 2727 N N . VAL B 1 44 ? 0.974 -2.518 -13.914 1 55.12 44 VAL B N 1
ATOM 2728 C CA . VAL B 1 44 ? 1.843 -3.674 -14.102 1 55.12 44 VAL B CA 1
ATOM 2729 C C . VAL B 1 44 ? 3.258 -3.342 -13.633 1 55.12 44 VAL B C 1
ATOM 2731 O O . VAL B 1 44 ? 3.721 -2.209 -13.797 1 55.12 44 VAL B O 1
ATOM 2734 N N . ASN B 1 45 ? 3.672 -4.215 -12.781 1 57.31 45 ASN B N 1
ATOM 2735 C CA . ASN B 1 45 ? 5.105 -4.148 -12.531 1 57.31 45 ASN B CA 1
ATOM 2736 C C . ASN B 1 45 ? 5.91 -4.387 -13.805 1 57.31 45 ASN B C 1
ATOM 2738 O O . ASN B 1 45 ? 5.66 -5.348 -14.531 1 57.31 45 ASN B O 1
ATOM 2742 N N . THR B 1 46 ? 6.578 -3.363 -14.102 1 59.41 46 THR B N 1
ATOM 2743 C CA . THR B 1 46 ? 7.379 -3.48 -15.32 1 59.41 46 THR B CA 1
ATOM 2744 C C . THR B 1 46 ? 8.867 -3.471 -14.992 1 59.41 46 THR B C 1
ATOM 2746 O O . THR B 1 46 ? 9.352 -2.568 -14.305 1 59.41 46 THR B O 1
ATOM 2749 N N . GLN B 1 47 ? 9.453 -4.645 -15.125 1 64.75 47 GLN B N 1
ATOM 2750 C CA . GLN B 1 47 ? 10.914 -4.668 -15.172 1 64.75 47 GLN B CA 1
ATOM 2751 C C . GLN B 1 47 ? 11.422 -4.465 -16.594 1 64.75 47 GLN B C 1
ATOM 2753 O O . GLN B 1 47 ? 10.844 -4.988 -17.547 1 64.75 47 GLN B O 1
ATOM 2758 N N . TYR B 1 48 ? 12.344 -3.529 -16.656 1 69.38 48 TYR B N 1
ATOM 2759 C CA . TYR B 1 48 ? 12.836 -3.295 -18 1 69.38 48 TYR B CA 1
ATOM 2760 C C . TYR B 1 48 ? 14.359 -3.238 -18.016 1 69.38 48 TYR B C 1
ATOM 2762 O O . TYR B 1 48 ? 14.992 -3.006 -16.984 1 69.38 48 TYR B O 1
ATOM 2770 N N . GLU B 1 49 ? 14.859 -3.678 -19.062 1 75.94 49 GLU B N 1
ATOM 2771 C CA . GLU B 1 49 ? 16.25 -3.449 -19.438 1 75.94 49 GLU B CA 1
ATOM 2772 C C . GLU B 1 49 ? 16.375 -2.82 -20.828 1 75.94 49 GLU B C 1
ATOM 2774 O O . GLU B 1 49 ? 15.766 -3.307 -21.781 1 75.94 49 GLU B O 1
ATOM 2779 N N . ILE B 1 50 ? 17.016 -1.685 -20.859 1 80.25 50 ILE B N 1
ATOM 2780 C CA . ILE B 1 50 ? 17.344 -1.058 -22.141 1 80.25 50 ILE B CA 1
ATOM 2781 C C . ILE B 1 50 ? 18.828 -1.265 -22.453 1 80.25 50 ILE B C 1
ATOM 2783 O O . ILE B 1 50 ? 19.688 -0.923 -21.641 1 80.25 50 ILE B O 1
ATOM 2787 N N . PHE B 1 51 ? 19.016 -1.886 -23.547 1 79.75 51 PHE B N 1
ATOM 2788 C CA . PHE B 1 51 ? 20.391 -2.256 -23.859 1 79.75 51 PHE B CA 1
ATOM 2789 C C . PHE B 1 51 ? 20.625 -2.234 -25.359 1 79.75 51 PHE B C 1
ATOM 2791 O O . PHE B 1 51 ? 19.703 -2.01 -26.141 1 79.75 51 PHE B O 1
ATOM 2798 N N . MET B 1 52 ? 21.891 -2.279 -25.734 1 78 52 MET B N 1
ATOM 2799 C CA . MET B 1 52 ? 22.328 -2.459 -27.125 1 78 52 MET B CA 1
ATOM 2800 C C . MET B 1 52 ? 23.25 -3.658 -27.25 1 78 52 MET B C 1
ATOM 2802 O O . MET B 1 52 ? 23.891 -4.059 -26.281 1 78 52 MET B O 1
ATOM 2806 N N . VAL B 1 53 ? 23.109 -4.289 -28.359 1 73.69 53 VAL B N 1
ATOM 2807 C CA . VAL B 1 53 ? 24.031 -5.371 -28.688 1 73.69 53 VAL B CA 1
ATOM 2808 C C . VAL B 1 53 ? 24.828 -4.996 -29.938 1 73.69 53 VAL B C 1
ATOM 2810 O O . VAL B 1 53 ? 24.266 -4.711 -30.984 1 73.69 53 VAL B O 1
ATOM 2813 N N . LYS B 1 54 ? 26.141 -4.84 -29.719 1 74.38 54 LYS B N 1
ATOM 2814 C CA . LYS B 1 54 ? 27.062 -4.613 -30.812 1 74.38 54 LYS B CA 1
ATOM 2815 C C . LYS B 1 54 ? 28.219 -5.602 -30.766 1 74.38 54 LYS B C 1
ATOM 2817 O O . LYS B 1 54 ? 28.891 -5.738 -29.734 1 74.38 54 LYS B O 1
ATOM 2822 N N . ASN B 1 55 ? 28.422 -6.266 -31.922 1 71.69 55 ASN B N 1
ATOM 2823 C CA . ASN B 1 55 ? 29.5 -7.25 -32.031 1 71.69 55 ASN B CA 1
ATOM 2824 C C . ASN B 1 55 ? 29.438 -8.258 -30.875 1 71.69 55 ASN B C 1
ATOM 2826 O O . ASN B 1 55 ? 30.453 -8.547 -30.25 1 71.69 55 ASN B O 1
ATOM 2830 N N . LYS B 1 56 ? 28.234 -8.664 -30.547 1 70.69 56 LYS B N 1
ATOM 2831 C CA . LYS B 1 56 ? 27.938 -9.688 -29.547 1 70.69 56 LYS B CA 1
ATOM 2832 C C . LYS B 1 56 ? 28.188 -9.164 -28.125 1 70.69 56 LYS B C 1
ATOM 2834 O O . LYS B 1 56 ? 28.234 -9.938 -27.172 1 70.69 56 LYS B O 1
ATOM 2839 N N . ILE B 1 57 ? 28.531 -7.891 -28.078 1 74.06 57 ILE B N 1
ATOM 2840 C CA . ILE B 1 57 ? 28.688 -7.273 -26.766 1 74.06 57 ILE B CA 1
ATOM 2841 C C . ILE B 1 57 ? 27.406 -6.543 -26.375 1 74.06 57 ILE B C 1
ATOM 2843 O O . ILE B 1 57 ? 26.891 -5.719 -27.125 1 74.06 57 ILE B O 1
ATOM 2847 N N . ARG B 1 58 ? 26.891 -7.023 -25.25 1 76.12 58 ARG B N 1
ATOM 2848 C CA . ARG B 1 58 ? 25.672 -6.434 -24.703 1 76.12 58 ARG B CA 1
ATOM 2849 C C . ARG B 1 58 ? 26 -5.34 -23.703 1 76.12 58 ARG B C 1
ATOM 2851 O O . ARG B 1 58 ? 26.703 -5.582 -22.719 1 76.12 58 ARG B O 1
ATOM 2858 N N . ARG B 1 59 ? 25.562 -4.109 -24 1 77.19 59 ARG B N 1
ATOM 2859 C CA . ARG B 1 59 ? 25.703 -2.994 -23.078 1 77.19 59 ARG B CA 1
ATOM 2860 C C . ARG B 1 59 ? 24.344 -2.541 -22.562 1 77.19 59 ARG B C 1
ATOM 2862 O O . ARG B 1 59 ? 23.469 -2.162 -23.344 1 77.19 59 ARG B O 1
ATOM 2869 N N . VAL B 1 60 ? 24.172 -2.609 -21.25 1 76.81 60 VAL B N 1
ATOM 2870 C CA . VAL B 1 60 ? 22.906 -2.207 -20.625 1 76.81 60 VAL B CA 1
ATOM 2871 C C . VAL B 1 60 ? 22.969 -0.729 -20.25 1 76.81 60 VAL B C 1
ATOM 2873 O O . VAL B 1 60 ? 23.922 -0.286 -19.594 1 76.81 60 VAL B O 1
ATOM 2876 N N . PHE B 1 61 ? 21.984 0.026 -20.797 1 76.75 61 PHE B N 1
ATOM 2877 C CA . PHE B 1 61 ? 21.922 1.455 -20.5 1 76.75 61 PHE B CA 1
ATOM 2878 C C . PHE B 1 61 ? 21.047 1.724 -19.281 1 76.75 61 PHE B C 1
ATOM 2880 O O . PHE B 1 61 ? 21.297 2.656 -18.516 1 76.75 61 PHE B O 1
ATOM 2887 N N . ALA B 1 62 ? 19.984 1.055 -19.203 1 72.06 62 ALA B N 1
ATOM 2888 C CA . ALA B 1 62 ? 19.031 1.252 -18.109 1 72.06 62 ALA B CA 1
ATOM 2889 C C . ALA B 1 62 ? 18.359 -0.065 -17.719 1 72.06 62 ALA B C 1
ATOM 289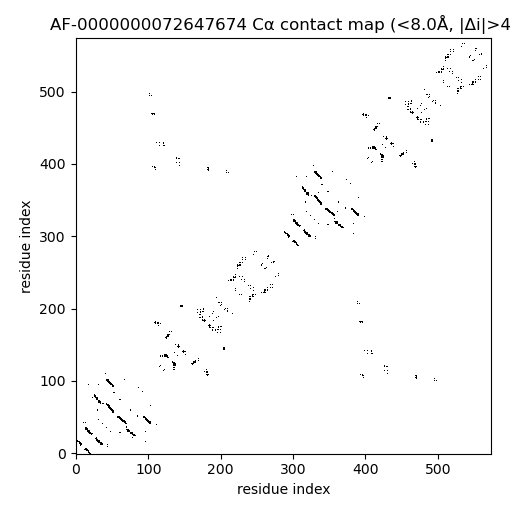1 O O . ALA B 1 62 ? 18.094 -0.91 -18.562 1 72.06 62 ALA B O 1
ATOM 2892 N N . ARG B 1 63 ? 18.328 -0.292 -16.438 1 66.75 63 ARG B N 1
ATOM 2893 C CA . ARG B 1 63 ? 17.594 -1.449 -15.945 1 66.75 63 ARG B CA 1
ATOM 2894 C C . ARG B 1 63 ? 16.844 -1.118 -14.656 1 66.75 63 ARG B C 1
ATOM 2896 O O . ARG B 1 63 ? 17.281 -0.263 -13.883 1 66.75 63 ARG B O 1
ATOM 2903 N N . SER B 1 64 ? 15.594 -1.409 -14.602 1 60.62 64 SER B N 1
ATOM 2904 C CA . SER B 1 64 ? 14.867 -1.232 -13.344 1 60.62 64 SER B CA 1
ATOM 2905 C C . SER B 1 64 ? 14.109 -2.498 -12.969 1 60.62 64 SER B C 1
ATOM 2907 O O . SER B 1 64 ? 13.641 -3.236 -13.836 1 60.62 64 SER B O 1
ATOM 2909 N N . THR B 1 65 ? 14.391 -3.021 -11.953 1 50.62 65 THR B N 1
ATOM 2910 C CA . THR B 1 65 ? 13.688 -4.184 -11.422 1 50.62 65 THR B CA 1
ATOM 2911 C C . THR B 1 65 ? 12.414 -3.766 -10.695 1 50.62 65 THR B C 1
ATOM 2913 O O . THR B 1 65 ? 11.695 -4.609 -10.148 1 50.62 65 THR B O 1
ATOM 2916 N N . ASN B 1 66 ? 12.188 -2.537 -10.523 1 47.22 66 ASN B N 1
ATOM 2917 C CA . ASN B 1 66 ? 11.094 -2.275 -9.594 1 47.22 66 ASN B CA 1
ATOM 2918 C C . ASN B 1 66 ? 9.805 -1.92 -10.328 1 47.22 66 ASN B C 1
ATOM 2920 O O . ASN B 1 66 ? 9.805 -1.752 -11.547 1 47.22 66 ASN B O 1
ATOM 2924 N N . LYS B 1 67 ? 8.758 -1.269 -9.422 1 45.56 67 LYS B N 1
ATOM 2925 C CA . LYS B 1 67 ? 7.324 -0.972 -9.445 1 45.56 67 LYS B CA 1
ATOM 2926 C C . LYS B 1 67 ? 7.004 0.098 -10.484 1 45.56 67 LYS B C 1
ATOM 2928 O O . LYS B 1 67 ? 7.566 1.194 -10.453 1 45.56 67 LYS B O 1
ATOM 2933 N N . PHE B 1 68 ? 6.98 -0.387 -11.734 1 45.81 68 PHE B N 1
ATOM 2934 C CA . PHE B 1 68 ? 6.504 0.7 -12.578 1 45.81 68 PHE B CA 1
ATOM 2935 C C . PHE B 1 68 ? 5.125 1.171 -12.133 1 45.81 68 PHE B C 1
ATOM 2937 O O . PHE B 1 68 ? 4.141 0.446 -12.281 1 45.81 68 PHE B O 1
ATOM 2944 N N . GLU B 1 69 ? 5.086 1.849 -11.164 1 43.22 69 GLU B N 1
ATOM 2945 C CA . GLU B 1 69 ? 3.842 2.609 -11.203 1 43.22 69 GLU B CA 1
ATOM 2946 C C . GLU B 1 69 ? 3.646 3.279 -12.555 1 43.22 69 GLU B C 1
ATOM 2948 O O . GLU B 1 69 ? 4.609 3.496 -13.289 1 43.22 69 GLU B O 1
ATOM 2953 N N . ASN B 1 70 ? 2.539 3.258 -13.125 1 43.91 70 ASN B N 1
ATOM 2954 C CA . ASN B 1 70 ? 2.201 3.951 -14.359 1 43.91 70 ASN B CA 1
ATOM 2955 C C . ASN B 1 70 ? 3.254 4.992 -14.727 1 43.91 70 ASN B C 1
ATOM 2957 O O . ASN B 1 70 ? 3.09 6.18 -14.438 1 43.91 70 ASN B O 1
ATOM 2961 N N . GLN B 1 71 ? 4.406 4.664 -14.5 1 45.31 71 GLN B N 1
ATOM 2962 C CA . GLN B 1 71 ? 5.289 5.809 -14.688 1 45.31 71 GLN B CA 1
ATOM 2963 C C . GLN B 1 71 ? 5.668 5.98 -16.156 1 45.31 71 GLN B C 1
ATOM 2965 O O . GLN B 1 71 ? 5.762 5 -16.891 1 45.31 71 GLN B O 1
ATOM 2970 N N . ASP B 1 72 ? 5.594 7.145 -16.656 1 54.56 72 ASP B N 1
ATOM 2971 C CA . ASP B 1 72 ? 5.777 7.762 -17.969 1 54.56 72 ASP B CA 1
ATOM 2972 C C . ASP B 1 72 ? 7.172 7.48 -18.516 1 54.56 72 ASP B C 1
ATOM 2974 O O . ASP B 1 72 ? 7.344 7.301 -19.719 1 54.56 72 ASP B O 1
ATOM 2978 N N . LYS B 1 73 ? 8.164 7.512 -17.656 1 59.56 73 LYS B N 1
ATOM 2979 C CA . LYS B 1 73 ? 9.516 7.438 -18.203 1 59.56 73 LYS B CA 1
ATOM 2980 C C . LYS B 1 73 ? 10.422 6.594 -17.312 1 59.56 73 LYS B C 1
ATOM 2982 O O . LYS B 1 73 ? 10.758 6.992 -16.203 1 59.56 73 LYS B O 1
ATOM 2987 N N . LEU B 1 74 ? 10.523 5.332 -17.734 1 64.12 74 LEU B N 1
ATOM 2988 C CA . LEU B 1 74 ? 11.438 4.43 -17.031 1 64.12 74 LEU B CA 1
ATOM 2989 C C . LEU B 1 74 ? 12.766 4.324 -17.766 1 64.12 74 LEU B C 1
ATOM 2991 O O . LEU B 1 74 ? 12.859 3.662 -18.797 1 64.12 74 LEU B O 1
ATOM 2995 N N . GLY B 1 75 ? 13.719 5.008 -17.297 1 69.44 75 GLY B N 1
ATOM 2996 C CA . GLY B 1 75 ? 15.023 4.984 -17.953 1 69.44 75 GLY B CA 1
ATOM 2997 C C . GLY B 1 75 ? 15.977 6.027 -17.406 1 69.44 75 GLY B C 1
ATOM 2998 O O . GLY B 1 75 ? 15.859 6.449 -16.25 1 69.44 75 GLY B O 1
ATOM 2999 N N . TYR B 1 76 ? 16.906 6.289 -18.172 1 73.38 76 TYR B N 1
ATOM 3000 C CA . TYR B 1 76 ? 17.906 7.27 -17.781 1 73.38 76 TYR B CA 1
ATOM 3001 C C . TYR B 1 76 ? 17.828 8.523 -18.641 1 73.38 76 TYR B C 1
ATOM 3003 O O . TYR B 1 76 ? 17.672 8.43 -19.859 1 73.38 76 TYR B O 1
ATOM 3011 N N . SER B 1 77 ? 17.891 9.562 -17.859 1 71.44 77 SER B N 1
ATOM 3012 C CA . SER B 1 77 ? 17.781 10.836 -18.562 1 71.44 77 SER B CA 1
ATOM 3013 C C . SER B 1 77 ? 19.125 11.242 -19.188 1 71.44 77 SER B C 1
ATOM 3015 O O . SER B 1 77 ? 19.156 12.023 -20.141 1 71.44 77 SER B O 1
ATOM 3017 N N . ASN B 1 78 ? 20.172 10.719 -18.625 1 75.62 78 ASN B N 1
ATOM 3018 C CA . ASN B 1 78 ? 21.484 11.156 -19.109 1 75.62 78 ASN B CA 1
ATOM 3019 C C . ASN B 1 78 ? 22.391 9.969 -19.391 1 75.62 78 ASN B C 1
ATOM 3021 O O . ASN B 1 78 ? 23.031 9.445 -18.469 1 75.62 78 ASN B O 1
ATOM 3025 N N . VAL B 1 79 ? 22.312 9.508 -20.562 1 75.56 79 VAL B N 1
ATOM 3026 C CA . VAL B 1 79 ? 23.25 8.492 -21.047 1 75.56 79 VAL B CA 1
ATOM 3027 C C . VAL B 1 79 ? 24.281 9.133 -21.969 1 75.56 79 VAL B C 1
ATOM 3029 O O . VAL B 1 79 ? 23.938 9.758 -22.969 1 75.56 79 VAL B O 1
ATOM 3032 N N . PHE B 1 80 ? 25.469 8.906 -21.562 1 75.88 80 PHE B N 1
ATOM 3033 C CA . PHE B 1 80 ? 26.547 9.617 -22.234 1 75.88 80 PHE B CA 1
ATOM 3034 C C . PHE B 1 80 ? 27.266 8.695 -23.219 1 75.88 80 PHE B C 1
ATOM 3036 O O . PHE B 1 80 ? 27.391 7.488 -22.969 1 75.88 80 PHE B O 1
ATOM 3043 N N . ASP B 1 81 ? 27.781 9.375 -24.328 1 76.12 81 ASP B N 1
ATOM 3044 C CA . ASP B 1 81 ? 28.766 8.836 -25.266 1 76.12 81 ASP B CA 1
ATOM 3045 C C . ASP B 1 81 ? 28.312 7.496 -25.844 1 76.12 81 ASP B C 1
ATOM 3047 O O . ASP B 1 81 ? 29.078 6.531 -25.875 1 76.12 81 ASP B O 1
ATOM 3051 N N . ILE B 1 82 ? 27.047 7.555 -26.203 1 75.88 82 ILE B N 1
ATOM 3052 C CA . ILE B 1 82 ? 26.547 6.273 -26.688 1 75.88 82 ILE B CA 1
ATOM 3053 C C . ILE B 1 82 ? 26.234 6.383 -28.188 1 75.88 82 ILE B C 1
ATOM 3055 O O . ILE B 1 82 ? 25.891 5.387 -28.828 1 75.88 82 ILE B O 1
ATOM 3059 N N . LEU B 1 83 ? 26.406 7.508 -28.688 1 75.88 83 LEU B N 1
ATOM 3060 C CA . LEU B 1 83 ? 26 7.734 -30.062 1 75.88 83 LEU B CA 1
ATOM 3061 C C . LEU B 1 83 ? 26.719 6.77 -31 1 75.88 83 LEU B C 1
ATOM 3063 O O . LEU B 1 83 ? 26.094 6.168 -31.875 1 75.88 83 LEU B O 1
ATOM 3067 N N . GLU B 1 84 ? 27.969 6.648 -30.859 1 75.5 84 GLU B N 1
ATOM 3068 C CA . GLU B 1 84 ? 28.734 5.789 -31.75 1 75.5 84 GLU B CA 1
ATOM 3069 C C . GLU B 1 84 ? 28.359 4.324 -31.578 1 75.5 84 GLU B C 1
ATOM 3071 O O . GLU B 1 84 ? 28.5 3.525 -32.5 1 75.5 84 GLU B O 1
ATOM 3076 N N . GLU B 1 85 ? 27.812 4.094 -30.438 1 76.12 85 GLU B N 1
ATOM 3077 C CA . GLU B 1 85 ? 27.453 2.707 -30.156 1 76.12 85 GLU B CA 1
ATOM 3078 C C . GLU B 1 85 ? 26.078 2.367 -30.703 1 76.12 85 GLU B C 1
ATOM 3080 O O . GLU B 1 85 ? 25.875 1.292 -31.266 1 76.12 85 GLU B O 1
ATOM 3085 N N . ILE B 1 86 ? 25.25 3.34 -30.562 1 75.62 86 ILE B N 1
ATOM 3086 C CA . ILE B 1 86 ? 23.859 2.984 -30.844 1 75.62 86 ILE B CA 1
ATOM 3087 C C . ILE B 1 86 ? 23.5 3.357 -32.281 1 75.62 86 ILE B C 1
ATOM 3089 O O . ILE B 1 86 ? 22.5 2.893 -32.812 1 75.62 86 ILE B O 1
ATOM 3093 N N . PHE B 1 87 ? 24.344 4.184 -32.781 1 75.44 87 PHE B N 1
ATOM 3094 C CA . PHE B 1 87 ? 24.047 4.648 -34.125 1 75.44 87 PHE B CA 1
ATOM 3095 C C . PHE B 1 87 ? 24.969 4 -35.125 1 75.44 87 PHE B C 1
ATOM 3097 O O . PHE B 1 87 ? 26.203 4.152 -35.062 1 75.44 87 PHE B O 1
ATOM 3104 N N . GLU B 1 88 ? 24.297 3.049 -36 1 69.5 88 GLU B N 1
ATOM 3105 C CA . GLU B 1 88 ? 25.031 2.438 -37.094 1 69.5 88 GLU B CA 1
ATOM 3106 C C . GLU B 1 88 ? 24.219 2.453 -38.375 1 69.5 88 GLU B C 1
ATOM 3108 O O . GLU B 1 88 ? 23.062 2.025 -38.406 1 69.5 88 GLU B O 1
ATOM 3113 N N . ASN B 1 89 ? 24.938 2.816 -39.469 1 66.38 89 ASN B N 1
ATOM 3114 C CA . ASN B 1 89 ? 24.359 2.791 -40.812 1 66.38 89 ASN B CA 1
ATOM 3115 C C . ASN B 1 89 ? 23 3.486 -40.844 1 66.38 89 ASN B C 1
ATOM 3117 O O . ASN B 1 89 ? 22.016 2.93 -41.344 1 66.38 89 ASN B O 1
ATOM 3121 N N . ASN B 1 90 ? 22.891 4.703 -40.188 1 65.75 90 ASN B N 1
ATOM 3122 C CA . ASN B 1 90 ? 21.703 5.543 -40.156 1 65.75 90 ASN B CA 1
ATOM 3123 C C . ASN B 1 90 ? 20.562 4.875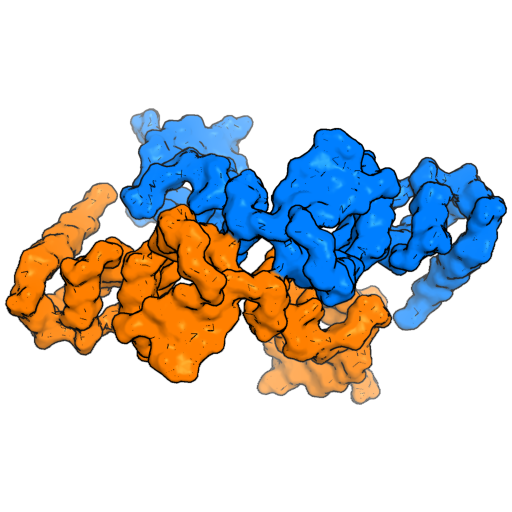 -39.406 1 65.75 90 ASN B C 1
ATOM 3125 O O . ASN B 1 90 ? 19.391 5.188 -39.625 1 65.75 90 ASN B O 1
ATOM 3129 N N . THR B 1 91 ? 21 3.818 -38.656 1 69.31 91 THR B N 1
ATOM 3130 C CA . THR B 1 91 ? 20 3.139 -37.844 1 69.31 91 THR B CA 1
ATOM 3131 C C . THR B 1 91 ? 20.422 3.135 -36.375 1 69.31 91 THR B C 1
ATOM 3133 O O . THR B 1 91 ? 21.594 2.924 -36.062 1 69.31 91 THR B O 1
ATOM 3136 N N . LEU B 1 92 ? 19.438 3.576 -35.562 1 73.75 92 LEU B N 1
ATOM 3137 C CA . LEU B 1 92 ? 19.641 3.473 -34.125 1 73.75 92 LEU B CA 1
ATOM 3138 C C . LEU B 1 92 ? 19.25 2.084 -33.625 1 73.75 92 LEU B C 1
ATOM 3140 O O . LEU B 1 92 ? 18.141 1.616 -33.875 1 73.75 92 LEU B O 1
ATOM 3144 N N . ASN B 1 93 ? 20.297 1.469 -33.125 1 75.69 93 ASN B N 1
ATOM 3145 C CA . ASN B 1 93 ? 20.047 0.138 -32.562 1 75.69 93 ASN B CA 1
ATOM 3146 C C . ASN B 1 93 ? 19.938 0.168 -31.062 1 75.69 93 ASN B C 1
ATOM 3148 O O . ASN B 1 93 ? 20.922 0.381 -30.359 1 75.69 93 ASN B O 1
ATOM 3152 N N . LEU B 1 94 ? 18.781 0.208 -30.547 1 79.88 94 LEU B N 1
ATOM 3153 C CA . LEU B 1 94 ? 18.453 0.138 -29.125 1 79.88 94 LEU B CA 1
ATOM 3154 C C . LEU B 1 94 ? 17.391 -0.921 -28.859 1 79.88 94 LEU B C 1
ATOM 3156 O O . LEU B 1 94 ? 16.422 -1.023 -29.625 1 79.88 94 LEU B O 1
ATOM 3160 N N . GLN B 1 95 ? 17.672 -1.729 -27.938 1 76.69 95 GLN B N 1
ATOM 3161 C CA . GLN B 1 95 ? 16.734 -2.795 -27.609 1 76.69 95 GLN B CA 1
ATOM 3162 C C . GLN B 1 95 ? 16.234 -2.652 -26.172 1 76.69 95 GLN B C 1
ATOM 3164 O O . GLN B 1 95 ? 16.891 -2.014 -25.344 1 76.69 95 GLN B O 1
ATOM 3169 N N . CYS B 1 96 ? 15.023 -2.996 -25.953 1 77.88 96 CYS B N 1
ATOM 3170 C CA . CYS B 1 96 ? 14.484 -3.023 -24.594 1 77.88 96 CYS B CA 1
ATOM 3171 C C . CYS B 1 96 ? 13.812 -4.359 -24.297 1 77.88 96 CYS B C 1
ATOM 3173 O O . CYS B 1 96 ? 13.172 -4.938 -25.188 1 77.88 96 CYS B O 1
ATOM 3175 N N . LYS B 1 97 ? 14.148 -4.875 -23.141 1 72.81 97 LYS B N 1
ATOM 3176 C CA . LYS B 1 97 ? 13.453 -6.035 -22.578 1 72.81 97 LYS B CA 1
ATOM 3177 C C . LYS B 1 97 ? 12.562 -5.629 -21.406 1 72.81 97 LYS B C 1
ATOM 3179 O O . LYS B 1 97 ? 13.016 -4.961 -20.469 1 72.81 97 LYS B O 1
ATOM 3184 N N . VAL B 1 98 ? 11.281 -5.801 -21.656 1 68.5 98 VAL B N 1
ATOM 3185 C CA . VAL B 1 98 ? 10.32 -5.449 -20.625 1 68.5 98 VAL B CA 1
ATOM 3186 C C . VAL B 1 98 ? 9.664 -6.715 -20.062 1 68.5 98 VAL B C 1
ATOM 3188 O O . VAL B 1 98 ? 9.219 -7.574 -20.828 1 68.5 98 VAL B O 1
ATOM 3191 N N . SER B 1 99 ? 9.867 -6.895 -18.828 1 63.56 99 SER B N 1
ATOM 3192 C CA . SER B 1 99 ? 9.133 -7.945 -18.125 1 63.56 99 SER B CA 1
ATOM 3193 C C . SER B 1 99 ? 8.047 -7.359 -17.234 1 63.56 99 SER B C 1
ATOM 3195 O O . SER B 1 99 ? 8.297 -6.406 -16.484 1 63.56 99 SER B O 1
ATOM 3197 N N . VAL B 1 100 ? 6.887 -7.652 -17.656 1 59.03 100 VAL B N 1
ATOM 3198 C CA . VAL B 1 100 ? 5.754 -7.125 -16.906 1 59.03 100 VAL B CA 1
ATOM 3199 C C . VAL B 1 100 ? 5.164 -8.219 -16.016 1 59.03 100 VAL B C 1
ATOM 3201 O O . VAL B 1 100 ? 5.066 -9.375 -16.422 1 59.03 100 VAL B O 1
ATOM 3204 N N . ASP B 1 101 ? 5.219 -7.965 -14.852 1 54.66 101 ASP B N 1
ATOM 3205 C CA . ASP B 1 101 ? 4.504 -8.859 -13.953 1 54.66 101 ASP B CA 1
ATOM 3206 C C . ASP B 1 101 ? 3.389 -8.125 -13.211 1 54.66 101 ASP B C 1
ATOM 3208 O O . ASP B 1 101 ? 3.391 -6.898 -13.141 1 54.66 101 ASP B O 1
ATOM 3212 N N . TRP B 1 102 ? 2.311 -8.758 -13.125 1 47.66 102 TRP B N 1
ATOM 3213 C CA . TRP B 1 102 ? 1.226 -8.156 -12.367 1 47.66 102 TRP B CA 1
ATOM 3214 C C . TRP B 1 102 ? 1.748 -7.531 -11.07 1 47.66 102 TRP B C 1
ATOM 3216 O O . TRP B 1 102 ? 2.67 -8.062 -10.453 1 47.66 102 TRP B O 1
ATOM 3226 N N . TYR B 1 103 ? 1.571 -6.215 -11.031 1 47.16 103 TYR B N 1
ATOM 3227 C CA . TYR B 1 103 ? 1.893 -5.418 -9.852 1 47.16 103 TYR B CA 1
ATOM 3228 C C . TYR B 1 103 ? 1.476 -6.133 -8.578 1 47.16 103 TYR B C 1
ATOM 3230 O O . TYR B 1 103 ? 0.461 -6.836 -8.555 1 47.16 103 TYR B O 1
ATOM 3238 N N . ALA B 1 104 ? 2.438 -6.215 -7.758 1 45.91 104 ALA B N 1
ATOM 3239 C CA . ALA B 1 104 ? 2.084 -6.77 -6.453 1 45.91 104 ALA B CA 1
ATOM 3240 C C . ALA B 1 104 ? 0.759 -6.199 -5.957 1 45.91 104 ALA B C 1
ATOM 3242 O O . ALA B 1 104 ? 0.503 -5 -6.086 1 45.91 104 ALA B O 1
ATOM 3243 N N . ALA B 1 105 ? -0.197 -6.977 -5.863 1 50.12 105 ALA B N 1
ATOM 3244 C CA . ALA B 1 105 ? -1.538 -6.695 -5.355 1 50.12 105 ALA B CA 1
ATOM 3245 C C . ALA B 1 105 ? -1.503 -5.617 -4.277 1 50.12 105 ALA B C 1
ATOM 3247 O O . ALA B 1 105 ? -2.414 -4.789 -4.188 1 50.12 105 ALA B O 1
ATOM 3248 N N . ILE B 1 106 ? -0.413 -5.543 -3.502 1 51.09 106 ILE B N 1
ATOM 3249 C CA . ILE B 1 106 ? -0.337 -4.598 -2.393 1 51.09 106 ILE B CA 1
ATOM 3250 C C . ILE B 1 106 ? -0.349 -3.17 -2.928 1 51.09 106 ILE B C 1
ATOM 3252 O O . ILE B 1 106 ? -1.006 -2.293 -2.359 1 51.09 106 ILE B O 1
ATOM 3256 N N . ASP B 1 107 ? 0.476 -3.027 -4.012 1 51.72 107 ASP B N 1
ATOM 3257 C CA . ASP B 1 107 ? 0.564 -1.674 -4.551 1 51.72 107 ASP B CA 1
ATOM 3258 C C . ASP B 1 107 ? -0.774 -1.228 -5.133 1 51.72 107 ASP B C 1
ATOM 3260 O O . ASP B 1 107 ? -1.053 -0.029 -5.219 1 51.72 107 ASP B O 1
ATOM 3264 N N . ASN B 1 108 ? -1.703 -2.221 -5.137 1 59.72 108 ASN B N 1
ATOM 3265 C CA . ASN B 1 108 ? -2.98 -2.021 -5.812 1 59.72 108 ASN B CA 1
ATOM 3266 C C . ASN B 1 108 ? -4.102 -1.731 -4.82 1 59.72 108 ASN B C 1
ATOM 3268 O O . ASN B 1 108 ? -5.184 -1.293 -5.211 1 59.72 108 ASN B O 1
ATOM 3272 N N . LEU B 1 109 ? -3.682 -1.66 -3.637 1 73.88 109 LEU B N 1
ATOM 3273 C CA . LEU B 1 109 ? -4.82 -1.592 -2.727 1 73.88 109 LEU B CA 1
ATOM 3274 C C . LEU B 1 109 ? -5.461 -0.208 -2.758 1 73.88 109 LEU B C 1
ATOM 3276 O O . LEU B 1 109 ? -6.688 -0.086 -2.73 1 73.88 109 LEU B O 1
ATOM 3280 N N . LYS B 1 110 ? -4.59 0.798 -2.879 1 74.69 110 LYS B N 1
ATOM 3281 C CA . LYS B 1 110 ? -5.109 2.162 -2.908 1 74.69 110 LYS B CA 1
ATOM 3282 C C . LYS B 1 110 ? -6.012 2.383 -4.117 1 74.69 110 LYS B C 1
ATOM 3284 O O . LYS B 1 110 ? -7.059 3.021 -4.008 1 74.69 110 LYS B O 1
ATOM 3289 N N . PHE B 1 111 ? -5.629 1.863 -5.113 1 75 111 PHE B N 1
ATOM 3290 C CA . PHE B 1 111 ? -6.414 2.031 -6.328 1 75 111 PHE B CA 1
ATOM 3291 C C . PHE B 1 111 ? -7.707 1.223 -6.258 1 75 111 PHE B C 1
ATOM 3293 O O . PHE B 1 111 ? -8.758 1.686 -6.695 1 75 111 PHE B O 1
ATOM 3300 N N . THR B 1 112 ? -7.5 0.096 -5.723 1 79.31 112 THR B N 1
ATOM 3301 C CA . THR B 1 112 ? -8.672 -0.761 -5.562 1 79.31 112 THR B CA 1
ATOM 3302 C C . THR B 1 112 ? -9.734 -0.072 -4.715 1 79.31 112 THR B C 1
ATOM 3304 O O . THR B 1 112 ? -10.906 -0.021 -5.094 1 79.31 112 THR B O 1
ATOM 3307 N N . TYR B 1 113 ? -9.305 0.566 -3.738 1 85.62 113 TYR B N 1
ATOM 3308 C CA . TYR B 1 113 ? -10.234 1.209 -2.82 1 85.62 113 TYR B CA 1
ATOM 3309 C C . TYR B 1 113 ? -10.773 2.506 -3.412 1 85.62 113 TYR B C 1
ATOM 3311 O O . TYR B 1 113 ? -11.945 2.85 -3.211 1 85.62 113 TYR B O 1
ATOM 3319 N N . ARG B 1 114 ? -9.906 3.158 -4.074 1 85.44 114 ARG B N 1
ATOM 3320 C CA . ARG B 1 114 ? -10.375 4.367 -4.75 1 85.44 114 ARG B CA 1
ATOM 3321 C C . ARG B 1 114 ? -11.484 4.047 -5.742 1 85.44 114 ARG B C 1
ATOM 3323 O O . ARG B 1 114 ? -12.523 4.707 -5.754 1 85.44 114 ARG B O 1
ATOM 3330 N N . HIS B 1 115 ? -11.281 3.061 -6.488 1 86 115 HIS B N 1
ATOM 3331 C CA . HIS B 1 115 ? -12.258 2.684 -7.5 1 86 115 HIS B CA 1
ATOM 3332 C C . HIS B 1 115 ? -13.539 2.168 -6.855 1 86 115 HIS B C 1
ATOM 3334 O O . HIS B 1 115 ? -14.641 2.432 -7.352 1 86 115 HIS B O 1
ATOM 3340 N N . MET B 1 116 ? -13.305 1.423 -5.82 1 91.56 116 MET B N 1
ATOM 3341 C CA . MET B 1 116 ? -14.469 0.962 -5.07 1 91.56 116 MET B CA 1
ATOM 3342 C C . MET B 1 116 ? -15.328 2.139 -4.629 1 91.56 116 MET B C 1
ATOM 3344 O O . MET B 1 116 ? -16.562 2.088 -4.73 1 91.56 116 MET B O 1
ATOM 3348 N N . TRP B 1 117 ? -14.711 3.174 -4.207 1 93.31 117 TRP B N 1
ATOM 3349 C CA . TRP B 1 117 ? -15.391 4.383 -3.756 1 93.31 117 TRP B CA 1
ATOM 3350 C C . TRP B 1 117 ? -16.031 5.121 -4.93 1 93.31 117 TRP B C 1
ATOM 3352 O O . TRP B 1 117 ? -17.203 5.469 -4.887 1 93.31 117 TRP B O 1
ATOM 3362 N N . GLU B 1 118 ? -15.273 5.262 -5.992 1 89.94 118 GLU B N 1
ATOM 3363 C CA . GLU B 1 118 ? -15.734 6.008 -7.16 1 89.94 118 GLU B CA 1
ATOM 3364 C C . GLU B 1 118 ? -16.906 5.309 -7.836 1 89.94 118 GLU B C 1
ATOM 3366 O O . GLU B 1 118 ? -17.828 5.965 -8.328 1 89.94 118 GLU B O 1
ATOM 3371 N N . GLU B 1 119 ? -16.875 4.02 -7.801 1 90.12 119 GLU B N 1
ATOM 3372 C CA . GLU B 1 119 ? -17.938 3.236 -8.43 1 90.12 119 GLU B CA 1
ATOM 3373 C C . GLU B 1 119 ? -19.125 3.055 -7.488 1 90.12 119 GLU B C 1
ATOM 3375 O O . GLU B 1 119 ? -20.156 2.516 -7.883 1 90.12 119 GLU B O 1
ATOM 3380 N N . GLU B 1 120 ? -18.969 3.537 -6.25 1 94.25 120 GLU B N 1
ATOM 3381 C CA . GLU B 1 120 ? -20 3.436 -5.227 1 94.25 120 GLU B CA 1
ATOM 3382 C C . GLU B 1 120 ? -20.453 1.992 -5.051 1 94.25 120 GLU B C 1
ATOM 3384 O O . GLU B 1 120 ? -21.656 1.729 -4.926 1 94.25 120 GLU B O 1
ATOM 3389 N N . LEU B 1 121 ? -19.5 1.061 -5.121 1 92.44 121 LEU B N 1
ATOM 3390 C CA . LEU B 1 121 ? -19.828 -0.359 -5.059 1 92.44 121 LEU B CA 1
ATOM 3391 C C . LEU B 1 121 ? -20.422 -0.721 -3.695 1 92.44 121 LEU B C 1
ATOM 3393 O O . LEU B 1 121 ? -19.703 -0.742 -2.693 1 92.44 121 LEU B O 1
ATOM 3397 N N . PHE B 1 122 ? -21.766 -0.958 -3.65 1 92.25 122 PHE B N 1
ATOM 3398 C CA . PHE B 1 122 ? -22.5 -1.404 -2.475 1 92.25 122 PHE B CA 1
ATOM 3399 C C . PHE B 1 122 ? -22.297 -0.447 -1.309 1 92.25 122 PHE B C 1
ATOM 3401 O O . PHE B 1 122 ? -22.047 -0.88 -0.18 1 92.25 122 PHE B O 1
ATOM 3408 N N . SER B 1 123 ? -22.25 0.828 -1.596 1 93.81 123 SER B N 1
ATOM 3409 C CA . SER B 1 123 ? -22.188 1.84 -0.546 1 93.81 123 SER B CA 1
ATOM 3410 C C . SER B 1 123 ? -23.391 1.732 0.396 1 93.81 123 SER B C 1
ATOM 3412 O O . SER B 1 123 ? -24.469 1.295 -0.008 1 93.81 123 SER B O 1
ATOM 3414 N N . ASP B 1 124 ? -23.188 2.07 1.654 1 92.12 124 ASP B N 1
ATOM 3415 C CA . ASP B 1 124 ? -24.266 1.922 2.629 1 92.12 124 ASP B CA 1
ATOM 3416 C C . ASP B 1 124 ? -24.406 3.176 3.488 1 92.12 124 ASP B C 1
ATOM 3418 O O . ASP B 1 124 ? -25.062 3.15 4.535 1 92.12 124 ASP B O 1
ATOM 3422 N N . CYS B 1 125 ? -23.781 4.242 3.066 1 93.06 125 CYS B N 1
ATOM 3423 C CA . CYS B 1 125 ? -23.859 5.516 3.775 1 93.06 125 CYS B CA 1
ATOM 3424 C C . CYS B 1 125 ? -23.719 6.688 2.811 1 93.06 125 CYS B C 1
ATOM 3426 O O . CYS B 1 125 ? -23.109 6.551 1.749 1 93.06 125 CYS B O 1
ATOM 3428 N N . VAL B 1 126 ? -24.359 7.773 3.139 1 95.31 126 VAL B N 1
ATOM 3429 C CA . VAL B 1 126 ? -24.25 8.984 2.338 1 95.31 126 VAL B CA 1
ATOM 3430 C C . VAL B 1 126 ? -23.812 10.148 3.219 1 95.31 126 VAL B C 1
ATOM 3432 O O . VAL B 1 126 ? -24.422 10.422 4.258 1 95.31 126 VAL B O 1
ATOM 3435 N N . ILE B 1 127 ? -22.766 10.797 2.826 1 96.12 127 ILE B N 1
ATOM 3436 C CA . ILE B 1 127 ? -22.281 11.992 3.504 1 96.12 127 ILE B CA 1
ATOM 3437 C C . ILE B 1 127 ? -22.812 13.242 2.801 1 96.12 127 ILE B C 1
ATOM 3439 O O . ILE B 1 127 ? -22.547 13.445 1.612 1 96.12 127 ILE B O 1
ATOM 3443 N N . LYS B 1 128 ? -23.531 14 3.506 1 96.12 128 LYS B N 1
ATOM 3444 C CA . LYS B 1 128 ? -24.078 15.234 2.955 1 96.12 128 LYS B CA 1
ATOM 3445 C C . LYS B 1 128 ? -23.297 16.453 3.447 1 96.12 128 LYS B C 1
ATOM 3447 O O . LYS B 1 128 ? -23.094 16.625 4.652 1 96.12 128 LYS B O 1
ATOM 3452 N N . VAL B 1 129 ? -22.812 17.25 2.555 1 96.38 129 VAL B N 1
ATOM 3453 C CA . VAL B 1 129 ? -22.094 18.469 2.85 1 96.38 129 VAL B CA 1
ATOM 3454 C C . VAL B 1 129 ? -22.484 19.562 1.847 1 96.38 129 VAL B C 1
ATOM 3456 O O . VAL B 1 129 ? -22.297 19.391 0.639 1 96.38 129 VAL B O 1
ATOM 3459 N N . ALA B 1 130 ? -22.953 20.672 2.367 1 95.69 130 ALA B N 1
ATOM 3460 C CA . ALA B 1 130 ? -23.5 21.719 1.511 1 95.69 130 ALA B CA 1
ATOM 3461 C C . ALA B 1 130 ? -24.484 21.156 0.505 1 95.69 130 ALA B C 1
ATOM 3463 O O . ALA B 1 130 ? -25.484 20.531 0.889 1 95.69 130 ALA B O 1
ATOM 3464 N N . ASP B 1 131 ? -24.156 21.203 -0.78 1 93.19 131 ASP B N 1
ATOM 3465 C CA . ASP B 1 131 ? -25.078 20.734 -1.811 1 93.19 131 ASP B CA 1
ATOM 3466 C C . ASP B 1 131 ? -24.594 19.406 -2.416 1 93.19 131 ASP B C 1
ATOM 3468 O O . ASP B 1 131 ? -25.078 19 -3.469 1 93.19 131 ASP B O 1
ATOM 3472 N N . ARG B 1 132 ? -23.781 18.797 -1.677 1 94.94 132 ARG B N 1
ATOM 3473 C CA . ARG B 1 132 ? -23.234 17.562 -2.217 1 94.94 132 ARG B CA 1
ATOM 3474 C C . ARG B 1 132 ? -23.625 16.359 -1.351 1 94.94 132 ARG B C 1
ATOM 3476 O O . ARG B 1 132 ? -23.781 16.5 -0.134 1 94.94 132 ARG B O 1
ATOM 3483 N N . ALA B 1 133 ? -23.906 15.344 -2.047 1 95.56 133 ALA B N 1
ATOM 3484 C CA . ALA B 1 133 ? -24.141 14.047 -1.41 1 95.56 133 ALA B CA 1
ATOM 3485 C C . ALA B 1 133 ? -23.125 13.016 -1.881 1 95.56 133 ALA B C 1
ATOM 3487 O O . ALA B 1 133 ? -23.078 12.664 -3.062 1 95.56 133 ALA B O 1
ATOM 3488 N N . ILE B 1 134 ? -22.266 12.508 -0.977 1 96.56 134 ILE B N 1
ATOM 3489 C CA . ILE B 1 134 ? -21.203 11.578 -1.324 1 96.56 134 ILE B CA 1
ATOM 3490 C C . ILE B 1 134 ? -21.5 10.203 -0.738 1 96.56 134 ILE B C 1
ATOM 3492 O O . ILE B 1 134 ? -21.609 10.047 0.479 1 96.56 134 ILE B O 1
ATOM 3496 N N . LYS B 1 135 ? -21.625 9.242 -1.614 1 96.31 135 LYS B N 1
ATOM 3497 C CA . LYS B 1 135 ? -21.812 7.871 -1.143 1 96.31 135 LYS B CA 1
ATOM 3498 C C . LYS B 1 135 ? -20.516 7.293 -0.607 1 96.31 135 LYS B C 1
ATOM 3500 O O . LYS B 1 135 ? -19.438 7.516 -1.183 1 96.31 135 LYS B O 1
ATOM 3505 N N . ALA B 1 136 ? -20.562 6.621 0.545 1 96.38 136 ALA B N 1
ATOM 3506 C CA . ALA B 1 136 ? -19.375 6.055 1.203 1 96.38 136 ALA B CA 1
ATOM 3507 C C . ALA B 1 136 ? -19.719 4.73 1.881 1 96.38 136 ALA B C 1
ATOM 3509 O O . ALA B 1 136 ? -20.812 4.188 1.688 1 96.38 136 ALA B O 1
ATOM 3510 N N . HIS B 1 137 ? -18.859 4.109 2.496 1 95.5 137 HIS B N 1
ATOM 3511 C CA . HIS B 1 137 ? -19.016 2.826 3.17 1 95.5 137 HIS B CA 1
ATOM 3512 C C . HIS B 1 137 ? -18.766 2.959 4.672 1 95.5 137 HIS B C 1
ATOM 3514 O O . HIS B 1 137 ? -17.719 3.438 5.094 1 95.5 137 HIS B O 1
ATOM 3520 N N . ARG B 1 138 ? -19.688 2.521 5.457 1 94 138 ARG B N 1
ATOM 3521 C CA . ARG B 1 138 ? -19.609 2.658 6.91 1 94 138 ARG B CA 1
ATOM 3522 C C . ARG B 1 138 ? -18.359 1.962 7.457 1 94 138 ARG B C 1
ATOM 3524 O O . ARG B 1 138 ? -17.719 2.471 8.375 1 94 138 ARG B O 1
ATOM 3531 N N . CYS B 1 139 ? -18.062 0.796 6.883 1 94.56 139 CYS B N 1
ATOM 3532 C CA . CYS B 1 139 ? -16.922 0.037 7.387 1 94.56 139 CYS B CA 1
ATOM 3533 C C . CYS B 1 139 ? -15.625 0.823 7.219 1 94.56 139 CYS B C 1
ATOM 3535 O O . CYS B 1 139 ? -14.797 0.859 8.133 1 94.56 139 CYS B O 1
ATOM 3537 N N . ILE B 1 140 ? -15.461 1.487 6.082 1 94.81 140 ILE B N 1
ATOM 3538 C CA . ILE B 1 140 ? -14.258 2.264 5.797 1 94.81 140 ILE B CA 1
ATOM 3539 C C . ILE B 1 140 ? -14.211 3.494 6.699 1 94.81 140 ILE B C 1
ATOM 3541 O O . ILE B 1 140 ? -13.172 3.803 7.285 1 94.81 140 ILE B O 1
ATOM 3545 N N . LEU B 1 141 ? -15.344 4.191 6.824 1 95.12 141 LEU B N 1
ATOM 3546 C CA . LEU B 1 141 ? -15.398 5.387 7.66 1 95.12 141 LEU B CA 1
ATOM 3547 C C . LEU B 1 141 ? -15.117 5.043 9.117 1 95.12 141 LEU B C 1
ATOM 3549 O O . LEU B 1 141 ? -14.328 5.727 9.781 1 95.12 141 LEU B O 1
ATOM 3553 N N . ALA B 1 142 ? -15.719 3.963 9.594 1 93.69 142 ALA B N 1
ATOM 3554 C CA . ALA B 1 142 ? -15.594 3.559 10.992 1 93.69 142 ALA B CA 1
ATOM 3555 C C . ALA B 1 142 ? -14.172 3.098 11.305 1 93.69 142 ALA B C 1
ATOM 3557 O O . ALA B 1 142 ? -13.688 3.291 12.422 1 93.69 142 ALA B O 1
ATOM 3558 N N . LYS B 1 143 ? -13.516 2.533 10.328 1 92.81 143 LYS B N 1
ATOM 3559 C CA . LYS B 1 143 ? -12.156 2.045 10.555 1 92.81 143 LYS B CA 1
ATOM 3560 C C . LYS B 1 143 ? -11.172 3.199 10.672 1 92.81 143 LYS B C 1
ATOM 3562 O O . LYS B 1 143 ? -10.203 3.121 11.438 1 92.81 143 LYS B O 1
ATOM 3567 N N . ASN B 1 144 ? -11.445 4.23 9.977 1 92.19 144 ASN B N 1
ATOM 3568 C CA . ASN B 1 144 ? -10.453 5.301 9.859 1 92.19 144 ASN B CA 1
ATOM 3569 C C . ASN B 1 144 ? -10.773 6.461 10.797 1 92.19 144 ASN B C 1
ATOM 3571 O O . ASN B 1 144 ? -9.953 7.367 10.969 1 92.19 144 ASN B O 1
ATOM 3575 N N . SER B 1 145 ? -11.891 6.438 11.43 1 94.5 145 SER B N 1
ATOM 3576 C CA . SER B 1 145 ? -12.297 7.512 12.328 1 94.5 145 SER B CA 1
ATOM 3577 C C . SER B 1 145 ? -13.102 6.973 13.508 1 94.5 145 SER B C 1
ATOM 3579 O O . SER B 1 145 ? -14.188 6.414 13.328 1 94.5 145 SER B O 1
ATOM 3581 N N . LYS B 1 146 ? -12.656 7.254 14.711 1 92.69 146 LYS B N 1
ATOM 3582 C CA . LYS B 1 146 ? -13.375 6.84 15.914 1 92.69 146 LYS B CA 1
ATOM 3583 C C . LYS B 1 146 ? -14.727 7.555 16.031 1 92.69 146 LYS B C 1
ATOM 3585 O O . LYS B 1 146 ? -15.688 6.992 16.547 1 92.69 146 LYS B O 1
ATOM 3590 N N . VAL B 1 147 ? -14.742 8.711 15.555 1 94.69 147 VAL B N 1
ATOM 3591 C CA . VAL B 1 147 ? -15.969 9.5 15.602 1 94.69 147 VAL B CA 1
ATOM 3592 C C . VAL B 1 147 ? -17.031 8.859 14.719 1 94.69 147 VAL B C 1
ATOM 3594 O O . VAL B 1 147 ? -18.156 8.641 15.164 1 94.69 147 VAL B O 1
ATOM 3597 N N . PHE B 1 148 ? -16.656 8.516 13.5 1 93.75 148 PHE B N 1
ATOM 3598 C CA . PHE B 1 148 ? -17.594 7.832 12.617 1 93.75 148 PHE B CA 1
ATOM 3599 C C . PHE B 1 148 ? -18 6.484 13.203 1 93.75 148 PHE B C 1
ATOM 3601 O O . PHE B 1 148 ? -19.156 6.09 13.109 1 93.75 148 PHE B O 1
ATOM 3608 N N . ARG B 1 149 ? -17.047 5.809 13.797 1 92.25 149 ARG B N 1
ATOM 3609 C CA . ARG B 1 149 ? -17.328 4.504 14.383 1 92.25 149 ARG B CA 1
ATOM 3610 C C . ARG B 1 149 ? -18.391 4.617 15.469 1 92.25 149 ARG B C 1
ATOM 3612 O O . ARG B 1 149 ? -19.375 3.877 15.461 1 92.25 149 ARG B O 1
ATOM 3619 N N . LYS B 1 150 ? -18.188 5.488 16.359 1 91.94 150 LYS B N 1
ATOM 3620 C CA . LYS B 1 150 ? -19.141 5.703 17.453 1 91.94 150 LYS B CA 1
ATOM 3621 C C . LYS B 1 150 ? -20.5 6.129 16.906 1 91.94 150 LYS B C 1
ATOM 3623 O O . LYS B 1 150 ? -21.531 5.684 17.406 1 91.94 150 LYS B O 1
ATOM 3628 N N . MET B 1 151 ? -20.438 6.973 15.898 1 89.88 151 MET B N 1
ATOM 3629 C CA . MET B 1 151 ? -21.672 7.453 15.289 1 89.88 151 MET B CA 1
ATOM 3630 C C . MET B 1 151 ? -22.5 6.293 14.742 1 89.88 151 MET B C 1
ATOM 3632 O O . MET B 1 151 ? -23.719 6.238 14.945 1 89.88 151 MET B O 1
ATOM 3636 N N . PHE B 1 152 ? -21.844 5.355 14.117 1 90.25 152 PHE B N 1
ATOM 3637 C CA . PHE B 1 152 ? -22.547 4.25 13.477 1 90.25 152 PHE B CA 1
ATOM 3638 C C . PHE B 1 152 ? -22.938 3.189 14.5 1 90.25 152 PHE B C 1
ATOM 3640 O O . PHE B 1 152 ? -23.906 2.447 14.297 1 90.25 152 PHE B O 1
ATOM 3647 N N . GLU B 1 153 ? -22.172 3.055 15.555 1 87.69 153 GLU B N 1
ATOM 3648 C CA . GLU B 1 153 ? -22.5 2.096 16.609 1 87.69 153 GLU B CA 1
ATOM 3649 C C . GLU B 1 153 ? -23.703 2.553 17.406 1 87.69 153 GLU B C 1
ATOM 3651 O O . GLU B 1 153 ? -24.484 1.729 17.906 1 87.69 153 GLU B O 1
ATOM 3656 N N . GLN B 1 154 ? -23.797 3.758 17.859 1 81.62 154 GLN B N 1
ATOM 3657 C CA . GLN B 1 154 ? -24.891 4.297 18.656 1 81.62 154 GLN B CA 1
ATOM 3658 C C . GLN B 1 154 ? -26.156 4.422 17.828 1 81.62 154 GLN B C 1
ATOM 3660 O O . GLN B 1 154 ? -27.266 4.383 18.359 1 81.62 154 GLN B O 1
ATOM 3665 N N . THR B 1 155 ? -26.078 4.812 16.672 1 61.22 155 THR B N 1
ATOM 3666 C CA . THR B 1 155 ? -27.266 5.09 15.867 1 61.22 155 THR B CA 1
ATOM 3667 C C . THR B 1 155 ? -27.812 3.801 15.258 1 61.22 155 THR B C 1
ATOM 3669 O O . THR B 1 155 ? -27.156 3.166 14.438 1 61.22 155 THR B O 1
ATOM 3672 N N . GLU B 1 156 ? -28.328 2.863 16.125 1 51.97 156 GLU B N 1
ATOM 3673 C CA . GLU B 1 156 ? -29.234 1.94 15.438 1 51.97 156 GLU B CA 1
ATOM 3674 C C . GLU B 1 156 ? -29.703 2.521 14.109 1 51.97 156 GLU B C 1
ATOM 3676 O O . GLU B 1 156 ? -29.891 1.79 13.133 1 51.97 156 GLU B O 1
ATOM 3681 N N . MET B 1 157 ? -30.438 3.65 14.188 1 42.91 157 MET B N 1
ATOM 3682 C CA . MET B 1 157 ? -31.516 4.336 13.469 1 42.91 157 MET B CA 1
ATOM 3683 C C . MET B 1 157 ? -30.984 5.008 12.203 1 42.91 157 MET B C 1
ATOM 3685 O O . MET B 1 157 ? -31.719 5.676 11.492 1 42.91 157 MET B O 1
ATOM 3689 N N . ILE B 1 158 ? -29.781 5.613 12.18 1 46.06 158 ILE B N 1
ATOM 3690 C CA . ILE B 1 158 ? -29.984 6.484 11.023 1 46.06 158 ILE B CA 1
ATOM 3691 C C . ILE B 1 158 ? -30.516 5.664 9.844 1 46.06 158 ILE B C 1
ATOM 3693 O O . ILE B 1 158 ? -29.797 4.828 9.289 1 46.06 158 ILE B O 1
ATOM 3697 N N . GLU B 1 159 ? -31.562 5.125 9.992 1 49.47 159 GLU B N 1
ATOM 3698 C CA . GLU B 1 159 ? -32.438 4.453 9.023 1 49.47 159 GLU B CA 1
ATOM 3699 C C . GLU B 1 159 ? -31.969 4.719 7.594 1 49.47 159 GLU B C 1
ATOM 3701 O O . GLU B 1 159 ? -32.156 3.877 6.715 1 49.47 159 GLU B O 1
ATOM 3706 N N . GLY B 1 160 ? -31.203 5.746 7.438 1 57.09 160 GLY B N 1
ATOM 3707 C CA . GLY B 1 160 ? -31 6.105 6.043 1 57.09 160 GLY B CA 1
ATOM 3708 C C . GLY B 1 160 ? -29.531 6.184 5.648 1 57.09 160 GLY B C 1
ATOM 3709 O O . GLY B 1 160 ? -29.219 6.363 4.469 1 57.09 160 GLY B O 1
ATOM 3710 N N . GLY B 1 161 ? -28.594 5.812 6.668 1 75.06 161 GLY B N 1
ATOM 3711 C CA . GLY B 1 161 ? -27.188 5.781 6.293 1 75.06 161 GLY B CA 1
ATOM 3712 C C . GLY B 1 161 ? -26.641 7.137 5.871 1 75.06 161 GLY B C 1
ATOM 3713 O O . GLY B 1 161 ? -25.812 7.227 4.969 1 75.06 161 GLY B O 1
ATOM 3714 N N . GLU B 1 162 ? -27.375 8.211 6.426 1 88.19 162 GLU B N 1
ATOM 3715 C CA . GLU B 1 162 ? -26.953 9.539 5.984 1 88.19 162 GLU B CA 1
ATOM 3716 C C . GLU B 1 162 ? -26.25 10.297 7.105 1 88.19 162 GLU B C 1
ATOM 3718 O O . GLU B 1 162 ? -26.719 10.312 8.242 1 88.19 162 GLU B O 1
ATOM 3723 N N . VAL B 1 163 ? -25.156 10.875 6.891 1 92.62 163 VAL B N 1
ATOM 3724 C CA . VAL B 1 163 ? -24.391 11.727 7.789 1 92.62 163 VAL B CA 1
ATOM 3725 C C . VAL B 1 163 ? -24.281 13.133 7.199 1 92.62 163 VAL B C 1
ATOM 3727 O O . VAL B 1 163 ? -23.812 13.305 6.07 1 92.62 163 VAL B O 1
ATOM 3730 N N . THR B 1 164 ? -24.734 14.117 7.953 1 94.06 164 THR B N 1
ATOM 3731 C CA . THR B 1 164 ? -24.672 15.492 7.477 1 94.06 164 THR B CA 1
ATOM 3732 C C . THR B 1 164 ? -23.547 16.25 8.164 1 94.06 164 THR B C 1
ATOM 3734 O O . THR B 1 164 ? -23.453 16.266 9.391 1 94.06 164 THR B O 1
ATOM 3737 N N . ILE B 1 165 ? -22.688 16.797 7.375 1 95.56 165 ILE B N 1
ATOM 3738 C CA . ILE B 1 165 ? -21.609 17.641 7.863 1 95.56 165 ILE B CA 1
ATOM 3739 C C . ILE B 1 165 ? -21.891 19.109 7.531 1 95.56 165 ILE B C 1
ATOM 3741 O O . ILE B 1 165 ? -21.938 19.484 6.359 1 95.56 165 ILE B O 1
ATOM 3745 N N . ILE B 1 166 ? -22 19.938 8.555 1 94.38 166 ILE B N 1
ATOM 3746 C CA . ILE B 1 166 ? -22.484 21.297 8.328 1 94.38 166 ILE B CA 1
ATOM 3747 C C . ILE B 1 166 ? -21.344 22.281 8.602 1 94.38 166 ILE B C 1
ATOM 3749 O O . ILE B 1 166 ? -21.391 23.438 8.141 1 94.38 166 ILE B O 1
ATOM 3753 N N . ASP B 1 167 ? -20.344 21.938 9.273 1 95 167 ASP B N 1
ATOM 3754 C CA . ASP B 1 167 ? -19.344 22.875 9.781 1 95 167 ASP B CA 1
ATOM 3755 C C . ASP B 1 167 ? -18.141 22.969 8.852 1 95 167 ASP B C 1
ATOM 3757 O O . ASP B 1 167 ? -17.188 23.688 9.141 1 95 167 ASP B O 1
ATOM 3761 N N . PHE B 1 168 ? -18.219 22.25 7.77 1 97.06 168 PHE B N 1
ATOM 3762 C CA . PHE B 1 168 ? -17.094 22.281 6.824 1 97.06 168 PHE B CA 1
ATOM 3763 C C . PHE B 1 168 ? -17.609 22.438 5.398 1 97.06 168 PHE B C 1
ATOM 3765 O O . PHE B 1 168 ? -18.734 22.047 5.082 1 97.06 168 PHE B O 1
ATOM 3772 N N . LYS B 1 169 ? -16.734 23.031 4.516 1 96.69 169 LYS B N 1
ATOM 3773 C CA . LYS B 1 169 ? -16.984 23.078 3.078 1 96.69 169 LYS B CA 1
ATOM 3774 C C . LYS B 1 169 ? -16.719 21.719 2.43 1 96.69 169 LYS B C 1
ATOM 3776 O O . LYS B 1 169 ? -16.125 20.828 3.049 1 96.69 169 LYS B O 1
ATOM 3781 N N . PRO B 1 170 ? -17.094 21.516 1.233 1 96.62 170 PRO B N 1
ATOM 3782 C CA . PRO B 1 170 ? -16.984 20.219 0.564 1 96.62 170 PRO B CA 1
ATOM 3783 C C . PRO B 1 170 ? -15.531 19.781 0.373 1 96.62 170 PRO B C 1
ATOM 3785 O O . PRO B 1 170 ? -15.234 18.578 0.443 1 96.62 170 PRO B O 1
ATOM 3788 N N . GLU B 1 171 ? -14.625 20.688 0.197 1 95.62 171 GLU B N 1
ATOM 3789 C CA . GLU B 1 171 ? -13.266 20.344 -0.191 1 95.62 171 GLU B CA 1
ATOM 3790 C C . GLU B 1 171 ? -12.547 19.578 0.926 1 95.62 171 GLU B C 1
ATOM 3792 O O . GLU B 1 171 ? -11.992 18.5 0.697 1 95.62 171 GLU B O 1
ATOM 3797 N N . PRO B 1 172 ? -12.609 20.062 2.199 1 97.56 172 PRO B N 1
ATOM 3798 C CA . PRO B 1 172 ? -11.961 19.312 3.27 1 97.56 172 PRO B CA 1
ATOM 3799 C C . PRO B 1 172 ? -12.625 17.953 3.52 1 97.56 172 PRO B C 1
ATOM 3801 O O . PRO B 1 172 ? -11.953 16.984 3.883 1 97.56 172 PRO B O 1
ATOM 3804 N N . VAL B 1 173 ? -13.969 17.891 3.305 1 97.69 173 VAL B N 1
ATOM 3805 C CA . VAL B 1 173 ? -14.68 16.625 3.471 1 97.69 173 VAL B CA 1
ATOM 3806 C C . VAL B 1 173 ? -14.219 15.625 2.412 1 97.69 173 VAL B C 1
ATOM 3808 O O . VAL B 1 173 ? -13.93 14.469 2.727 1 97.69 173 VAL B O 1
ATOM 3811 N N . GLN B 1 174 ? -14.102 16.156 1.221 1 95.69 174 GLN B N 1
ATOM 3812 C CA . GLN B 1 174 ? -13.625 15.312 0.122 1 95.69 174 GLN B CA 1
ATOM 3813 C C . GLN B 1 174 ? -12.211 14.805 0.388 1 95.69 174 GLN B C 1
ATOM 3815 O O . GLN B 1 174 ? -11.906 13.641 0.137 1 95.69 174 GLN B O 1
ATOM 3820 N N . ALA B 1 175 ? -11.352 15.656 0.857 1 95.44 175 ALA B N 1
ATOM 3821 C CA . ALA B 1 175 ? -9.969 15.273 1.154 1 95.44 175 ALA B CA 1
ATOM 3822 C C . ALA B 1 175 ? -9.914 14.195 2.227 1 95.44 175 ALA B C 1
ATOM 3824 O O . ALA B 1 175 ? -9.148 13.234 2.111 1 95.44 175 ALA B O 1
ATOM 3825 N N . MET B 1 176 ? -10.711 14.359 3.254 1 97.25 176 MET B N 1
ATOM 3826 C CA . MET B 1 176 ? -10.758 13.375 4.336 1 97.25 176 MET B CA 1
ATOM 3827 C C . MET B 1 176 ? -11.25 12.023 3.826 1 97.25 176 MET B C 1
ATOM 3829 O O . MET B 1 176 ? -10.641 10.992 4.109 1 97.25 176 MET B O 1
ATOM 3833 N N . LEU B 1 177 ? -12.297 12.023 3.02 1 96.56 177 LEU B N 1
ATOM 3834 C CA . LEU B 1 177 ? -12.852 10.781 2.494 1 96.56 177 LEU B CA 1
ATOM 3835 C C . LEU B 1 177 ? -11.852 10.094 1.563 1 96.56 177 LEU B C 1
ATOM 3837 O O . LEU B 1 177 ? -11.664 8.883 1.632 1 96.56 177 LEU B O 1
ATOM 3841 N N . GLU B 1 178 ? -11.281 10.891 0.731 1 92.44 178 GLU B N 1
ATOM 3842 C CA . GLU B 1 178 ? -10.266 10.32 -0.146 1 92.44 178 GLU B CA 1
ATOM 3843 C C . GLU B 1 178 ? -9.141 9.672 0.661 1 92.44 178 GLU B C 1
ATOM 3845 O O . GLU B 1 178 ? -8.648 8.602 0.31 1 92.44 178 GLU B O 1
ATOM 3850 N N . PHE B 1 179 ? -8.75 10.281 1.702 1 93.06 179 PHE B N 1
ATOM 3851 C CA . PHE B 1 179 ? -7.703 9.758 2.57 1 93.06 179 PHE B CA 1
ATOM 3852 C C . PHE B 1 179 ? -8.125 8.43 3.184 1 93.06 179 PHE B C 1
ATOM 3854 O O . PHE B 1 179 ? -7.309 7.516 3.324 1 93.06 179 PHE B O 1
ATOM 3861 N N . PHE B 1 180 ? -9.367 8.344 3.529 1 93.69 180 PHE B N 1
ATOM 3862 C CA . PHE B 1 180 ? -9.875 7.105 4.105 1 93.69 180 PHE B CA 1
ATOM 3863 C C . PHE B 1 180 ? -9.68 5.945 3.137 1 93.69 180 PHE B C 1
ATOM 3865 O O . PHE B 1 180 ? -9.336 4.836 3.553 1 93.69 180 PHE B O 1
ATOM 3872 N N . TYR B 1 181 ? -9.875 6.191 1.932 1 90.56 181 TYR B N 1
ATOM 3873 C CA . TYR B 1 181 ? -9.898 5.113 0.951 1 90.56 181 TYR B CA 1
ATOM 3874 C C . TYR B 1 181 ? -8.508 4.84 0.403 1 90.56 181 TYR B C 1
ATOM 3876 O O . TYR B 1 181 ? -8.172 3.703 0.061 1 90.56 181 TYR B O 1
ATOM 3884 N N . THR B 1 182 ? -7.723 5.828 0.382 1 84.06 182 THR B N 1
ATOM 3885 C CA . THR B 1 182 ? -6.492 5.66 -0.38 1 84.06 182 THR B CA 1
ATOM 3886 C C . THR B 1 182 ? -5.273 5.785 0.528 1 84.06 182 THR B C 1
ATOM 3888 O O . THR B 1 182 ? -4.168 5.387 0.153 1 84.06 182 THR B O 1
ATOM 3891 N N . GLY B 1 183 ? -5.453 6.426 1.61 1 83.31 183 GLY B N 1
ATOM 3892 C CA . GLY B 1 183 ? -4.336 6.676 2.506 1 83.31 183 GLY B CA 1
ATOM 3893 C C . GLY B 1 183 ? -3.49 7.867 2.09 1 83.31 183 GLY B C 1
ATOM 3894 O O . GLY B 1 183 ? -2.459 8.148 2.703 1 83.31 183 GLY B O 1
ATOM 3895 N N . GLU B 1 184 ? -4.012 8.523 1.081 1 78.75 184 GLU B N 1
ATOM 3896 C CA . GLU B 1 184 ? -3.26 9.664 0.572 1 78.75 184 GLU B CA 1
ATOM 3897 C C . GLU B 1 184 ? -4.145 10.898 0.455 1 78.75 184 GLU B C 1
ATOM 3899 O O . GLU B 1 184 ? -5.352 10.789 0.235 1 78.75 184 GLU B O 1
ATOM 3904 N N . VAL B 1 185 ? -3.492 11.969 0.702 1 81.38 185 VAL B N 1
ATOM 3905 C CA . VAL B 1 185 ? -4.219 13.227 0.521 1 81.38 185 VAL B CA 1
ATOM 3906 C C . VAL B 1 185 ? -3.814 13.867 -0.801 1 81.38 185 VAL B C 1
ATOM 3908 O O . VAL B 1 185 ? -2.639 13.859 -1.17 1 81.38 185 VAL B O 1
ATOM 3911 N N . ASN B 1 186 ? -4.781 14.32 -1.521 1 80.88 186 ASN B N 1
ATOM 3912 C CA . ASN B 1 186 ? -4.531 15.078 -2.748 1 80.88 186 ASN B CA 1
ATOM 3913 C C . ASN B 1 186 ? -3.682 16.312 -2.482 1 80.88 186 ASN B C 1
ATOM 3915 O O . ASN B 1 186 ? -4.043 17.156 -1.66 1 80.88 186 ASN B O 1
ATOM 3919 N N . LYS B 1 187 ? -2.611 16.422 -3.17 1 74.44 187 LYS B N 1
ATOM 3920 C CA . LYS B 1 187 ? -1.646 17.5 -2.906 1 74.44 187 LYS B CA 1
ATOM 3921 C C . LYS B 1 187 ? -2.23 18.859 -3.238 1 74.44 187 LYS B C 1
ATOM 3923 O O . LYS B 1 187 ? -1.98 19.844 -2.527 1 74.44 187 LYS B O 1
ATOM 3928 N N . ASP B 1 188 ? -2.969 18.891 -4.289 1 80.75 188 ASP B N 1
ATOM 3929 C CA . ASP B 1 188 ? -3.586 20.156 -4.688 1 80.75 188 ASP B CA 1
ATOM 3930 C C . ASP B 1 188 ? -4.582 20.641 -3.633 1 80.75 188 ASP B C 1
ATOM 3932 O O . ASP B 1 188 ? -4.602 21.812 -3.281 1 80.75 188 ASP B O 1
ATOM 3936 N N . LEU B 1 189 ? -5.402 19.719 -3.145 1 87.56 189 LEU B N 1
ATOM 3937 C CA . LEU B 1 189 ? -6.359 20.047 -2.098 1 87.56 189 LEU B CA 1
ATOM 3938 C C . LEU B 1 189 ? -5.645 20.453 -0.813 1 87.56 189 LEU B C 1
ATOM 3940 O O . LEU B 1 189 ? -6.055 21.406 -0.137 1 87.56 189 LEU B O 1
ATOM 3944 N N . LEU B 1 190 ? -4.59 19.75 -0.565 1 88 190 LEU B N 1
ATOM 3945 C CA . LEU B 1 190 ? -3.832 20.016 0.652 1 88 190 LEU B CA 1
ATOM 3946 C C . LEU B 1 190 ? -3.217 21.422 0.61 1 88 190 LEU B C 1
ATOM 3948 O O . LEU B 1 190 ? -3.311 22.172 1.582 1 88 190 LEU B O 1
ATOM 3952 N N . GLU B 1 191 ? -2.672 21.75 -0.485 1 84.25 191 GLU B N 1
ATOM 3953 C CA . GLU B 1 191 ? -2.031 23.047 -0.646 1 84.25 191 GLU B CA 1
ATOM 3954 C C . GLU B 1 191 ? -3.035 24.188 -0.475 1 84.25 191 GLU B C 1
ATOM 3956 O O . GLU B 1 191 ? -2.729 25.203 0.143 1 84.25 191 GLU B O 1
ATOM 3961 N N . LYS B 1 192 ? -4.223 24.016 -0.954 1 92.81 192 LYS B N 1
ATOM 3962 C CA . LYS B 1 192 ? -5.223 25.078 -0.993 1 92.81 192 LYS B CA 1
ATOM 3963 C C . LYS B 1 192 ? -6.023 25.125 0.306 1 92.81 192 LYS B C 1
ATOM 3965 O O . LYS B 1 192 ? -6.512 26.188 0.703 1 92.81 192 LYS B O 1
ATOM 3970 N N . HIS B 1 193 ? -6.117 23.969 0.999 1 96.06 193 HIS B N 1
ATOM 3971 C CA . HIS B 1 193 ? -7.078 23.891 2.092 1 96.06 193 HIS B CA 1
ATOM 3972 C C . HIS B 1 193 ? -6.469 23.234 3.32 1 96.06 193 HIS B C 1
ATOM 3974 O O . HIS B 1 193 ? -7.172 22.562 4.078 1 96.06 193 HIS B O 1
ATOM 3980 N N . VAL B 1 194 ? -5.191 23.328 3.549 1 95.69 194 VAL B N 1
ATOM 3981 C CA . VAL B 1 194 ? -4.484 22.562 4.57 1 95.69 194 VAL B CA 1
ATOM 3982 C C . VAL B 1 194 ? -5.086 22.844 5.941 1 95.69 194 VAL B C 1
ATOM 3984 O O . VAL B 1 194 ? -5.266 21.938 6.754 1 95.69 194 VAL B O 1
ATOM 3987 N N . GLU B 1 195 ? -5.387 24.078 6.211 1 95.31 195 GLU B N 1
ATOM 3988 C CA . GLU B 1 195 ? -5.918 24.422 7.523 1 95.31 195 GLU B CA 1
ATOM 3989 C C . GLU B 1 195 ? -7.27 23.766 7.77 1 95.31 195 GLU B C 1
ATOM 3991 O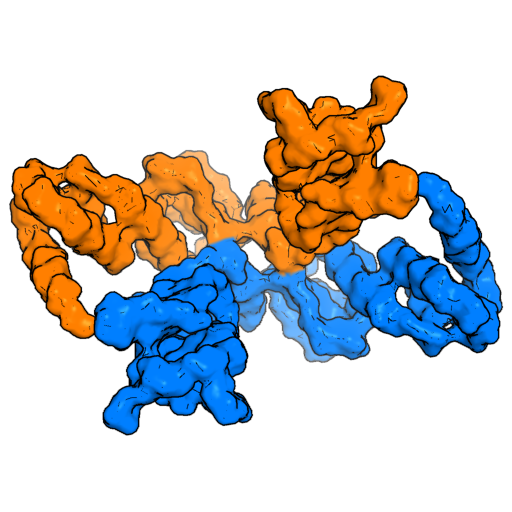 O . GLU B 1 195 ? -7.516 23.219 8.852 1 95.31 195 GLU B O 1
ATOM 3996 N N . ALA B 1 196 ? -8.086 23.844 6.77 1 96.62 196 ALA B N 1
ATOM 3997 C CA . ALA B 1 196 ? -9.406 23.234 6.879 1 96.62 196 ALA B CA 1
ATOM 3998 C C . ALA B 1 196 ? -9.312 21.719 6.977 1 96.62 196 ALA B C 1
ATOM 4000 O O . ALA B 1 196 ? -10.062 21.078 7.723 1 96.62 196 ALA B O 1
ATOM 4001 N N . ILE B 1 197 ? -8.43 21.125 6.215 1 97.62 197 ILE B N 1
ATOM 4002 C CA . ILE B 1 197 ? -8.227 19.672 6.258 1 97.62 197 ILE B CA 1
ATOM 4003 C C . ILE B 1 197 ? -7.688 19.281 7.629 1 97.62 197 ILE B C 1
ATOM 4005 O O . ILE B 1 197 ? -8.094 18.25 8.188 1 97.62 197 ILE B O 1
ATOM 4009 N N . PHE B 1 198 ? -6.82 20.094 8.164 1 96.69 198 PHE B N 1
ATOM 4010 C CA . PHE B 1 198 ? -6.305 19.859 9.508 1 96.69 198 PHE B CA 1
ATOM 4011 C C . PHE B 1 198 ? -7.434 19.875 10.531 1 96.69 198 PHE B C 1
ATOM 4013 O O . PHE B 1 198 ? -7.52 18.984 11.383 1 96.69 198 PHE B O 1
ATOM 4020 N N . ALA B 1 199 ? -8.25 20.844 10.406 1 96.69 199 ALA B N 1
ATOM 4021 C CA . ALA B 1 199 ? -9.344 21 11.359 1 96.69 199 ALA B CA 1
ATOM 4022 C C . ALA B 1 199 ? -10.312 19.828 11.297 1 96.69 199 ALA B C 1
ATOM 4024 O O . ALA B 1 199 ? -10.75 19.312 12.328 1 96.69 199 ALA B O 1
ATOM 4025 N N . ILE B 1 200 ? -10.656 19.406 10.141 1 97.44 200 ILE B N 1
ATOM 4026 C CA . ILE B 1 200 ? -11.594 18.297 10.023 1 97.44 200 ILE B CA 1
ATOM 4027 C C . ILE B 1 200 ? -10.93 17 10.492 1 97.44 200 ILE B C 1
ATOM 4029 O O . ILE B 1 200 ? -11.578 16.141 11.094 1 97.44 200 ILE B O 1
ATOM 4033 N N . ALA B 1 201 ? -9.656 16.828 10.133 1 96.06 201 ALA B N 1
ATOM 4034 C CA . ALA B 1 201 ? -8.922 15.664 10.617 1 96.06 201 ALA B CA 1
ATOM 4035 C C . ALA B 1 201 ? -8.914 15.609 12.141 1 96.06 201 ALA B C 1
ATOM 4037 O O . ALA B 1 201 ? -9.031 14.531 12.727 1 96.06 201 ALA B O 1
ATOM 4038 N N . HIS B 1 202 ? -8.773 16.766 12.727 1 95.25 202 HIS B N 1
ATOM 4039 C CA . HIS B 1 202 ? -8.82 16.859 14.18 1 95.25 202 HIS B CA 1
ATOM 4040 C C . HIS B 1 202 ? -10.211 16.5 14.711 1 95.25 202 HIS B C 1
ATOM 4042 O O . HIS B 1 202 ? -10.344 15.664 15.609 1 95.25 202 HIS B O 1
ATOM 4048 N N . LYS B 1 203 ? -11.227 17.047 14.133 1 96.44 203 LYS B N 1
ATOM 4049 C CA . LYS B 1 203 ? -12.602 16.844 14.594 1 96.44 203 LYS B CA 1
ATOM 4050 C C . LYS B 1 203 ? -13 15.375 14.508 1 96.44 203 LYS B C 1
ATOM 4052 O O . LYS B 1 203 ? -13.641 14.852 15.422 1 96.44 203 LYS B O 1
ATOM 4057 N N . TYR B 1 204 ? -12.641 14.789 13.43 1 96.69 204 TYR B N 1
ATOM 4058 C CA . TYR B 1 204 ? -13.055 13.406 13.211 1 96.69 204 TYR B CA 1
ATOM 4059 C C . TYR B 1 204 ? -11.961 12.438 13.648 1 96.69 204 TYR B C 1
ATOM 4061 O O . TYR B 1 204 ? -12.031 11.242 13.359 1 96.69 204 TYR B O 1
ATOM 4069 N N . GLN B 1 205 ? -10.945 12.969 14.258 1 94.12 205 GLN B N 1
ATOM 4070 C CA . GLN B 1 205 ? -9.891 12.195 14.898 1 94.12 205 GLN B CA 1
ATOM 4071 C C . GLN B 1 205 ? -9.195 11.281 13.891 1 94.12 205 GLN B C 1
ATOM 4073 O O . GLN B 1 205 ? -9.062 10.078 14.133 1 94.12 205 GLN B O 1
ATOM 4078 N N . VAL B 1 206 ? -8.797 11.805 12.859 1 93.06 206 VAL B N 1
ATOM 4079 C CA . VAL B 1 206 ? -7.98 11.133 11.852 1 93.06 206 VAL B CA 1
ATOM 4080 C C . VAL B 1 206 ? -6.52 11.531 12.031 1 93.06 206 VAL B C 1
ATOM 4082 O O . VAL B 1 206 ? -6.016 12.398 11.312 1 93.06 206 VAL B O 1
ATOM 4085 N N . LEU B 1 207 ? -5.836 10.836 12.805 1 85.12 207 LEU B N 1
ATOM 4086 C CA . LEU B 1 207 ? -4.535 11.258 13.312 1 85.12 207 LEU B CA 1
ATOM 4087 C C . LEU B 1 207 ? -3.494 11.258 12.195 1 85.12 207 LEU B C 1
ATOM 4089 O O . LEU B 1 207 ? -2.727 12.211 12.055 1 85.12 207 LEU B O 1
ATOM 4093 N N . PRO B 1 208 ? -3.496 10.211 11.344 1 84 208 PRO B N 1
ATOM 4094 C CA . PRO B 1 208 ? -2.48 10.25 10.289 1 84 208 PRO B CA 1
ATOM 4095 C C . PRO B 1 208 ? -2.672 11.422 9.328 1 84 208 PRO B C 1
ATOM 4097 O O . PRO B 1 208 ? -1.692 12.008 8.867 1 84 208 PRO B O 1
ATOM 4100 N N . LEU B 1 209 ? -3.869 11.68 9.031 1 90 209 LEU B N 1
ATOM 4101 C CA . LEU B 1 209 ? -4.145 12.812 8.156 1 90 209 LEU B CA 1
ATOM 4102 C C . LEU B 1 209 ? -3.766 14.125 8.836 1 90 209 LEU B C 1
ATOM 4104 O O . LEU B 1 209 ? -3.195 15.016 8.203 1 90 209 LEU B O 1
ATOM 4108 N N . LYS B 1 210 ? -4.117 14.25 10.094 1 91.06 210 LYS B N 1
ATOM 4109 C CA . LYS B 1 210 ? -3.734 15.422 10.867 1 91.06 210 LYS B CA 1
ATOM 4110 C C . LYS B 1 210 ? -2.221 15.617 10.859 1 91.06 210 LYS B C 1
ATOM 4112 O O . LYS B 1 210 ? -1.735 16.734 10.656 1 91.06 210 LYS B O 1
ATOM 4117 N N . TYR B 1 211 ? -1.6 14.594 11.031 1 84.94 211 TYR B N 1
ATOM 4118 C CA . TYR B 1 211 ? -0.141 14.617 11.047 1 84.94 211 TYR B CA 1
ATOM 4119 C C . TYR B 1 211 ? 0.409 15.094 9.703 1 84.94 211 TYR B C 1
ATOM 4121 O O . TYR B 1 211 ? 1.318 15.922 9.664 1 84.94 211 TYR B O 1
ATOM 4129 N N . GLU B 1 212 ? -0.142 14.508 8.672 1 83.62 212 GLU B N 1
ATOM 4130 C CA . GLU B 1 212 ? 0.305 14.906 7.34 1 83.62 212 GLU B CA 1
ATOM 4131 C C . GLU B 1 212 ? 0.118 16.406 7.125 1 83.62 212 GLU B C 1
ATOM 4133 O O . GLU B 1 212 ? 0.962 17.062 6.512 1 83.62 212 GLU B O 1
ATOM 4138 N N . CYS B 1 213 ? -0.926 16.938 7.602 1 92 213 CYS B N 1
ATOM 4139 C CA . CYS B 1 213 ? -1.19 18.359 7.496 1 92 213 CYS B CA 1
ATOM 4140 C C . CYS B 1 213 ? -0.161 19.172 8.281 1 92 213 CYS B C 1
ATOM 4142 O O . CYS B 1 213 ? 0.342 20.172 7.793 1 92 213 CYS B O 1
ATOM 4144 N N . GLU B 1 214 ? 0.149 18.703 9.492 1 88.12 214 GLU B N 1
ATOM 4145 C CA . GLU B 1 214 ? 1.146 19.391 10.305 1 88.12 214 GLU B CA 1
ATOM 4146 C C . GLU B 1 214 ? 2.504 19.422 9.602 1 88.12 214 GLU B C 1
ATOM 4148 O O . GLU B 1 214 ? 3.158 20.453 9.547 1 88.12 214 GLU B O 1
ATOM 4153 N N . VAL B 1 215 ? 2.822 18.281 9.117 1 81.25 215 VAL B N 1
ATOM 4154 C CA . VAL B 1 215 ? 4.102 18.188 8.422 1 81.25 215 VAL B CA 1
ATOM 4155 C C . VAL B 1 215 ? 4.129 19.141 7.234 1 81.25 215 VAL B C 1
ATOM 4157 O O . VAL B 1 215 ? 5.117 19.844 7.023 1 81.25 215 VAL B O 1
ATOM 4160 N N . PHE B 1 216 ? 3.127 19.156 6.508 1 86.44 216 PHE B N 1
ATOM 4161 C CA . PHE B 1 216 ? 3.025 20.031 5.352 1 86.44 216 PHE B CA 1
ATOM 4162 C C . PHE B 1 216 ? 3.164 21.484 5.77 1 86.44 216 PHE B C 1
ATOM 4164 O O . PHE B 1 216 ? 3.934 22.25 5.172 1 86.44 216 PHE B O 1
ATOM 4171 N N . MET B 1 217 ? 2.527 21.875 6.809 1 92.06 217 MET B N 1
ATOM 4172 C CA . MET B 1 217 ? 2.516 23.266 7.27 1 92.06 217 MET B CA 1
ATOM 4173 C C . MET B 1 217 ? 3.879 23.656 7.824 1 92.06 217 MET B C 1
ATOM 4175 O O . MET B 1 217 ? 4.289 24.812 7.695 1 92.06 217 MET B O 1
ATOM 4179 N N . THR B 1 218 ? 4.566 22.688 8.414 1 84.88 218 THR B N 1
ATOM 4180 C CA . THR B 1 218 ? 5.891 22.984 8.953 1 84.88 218 THR B CA 1
ATOM 4181 C C . THR B 1 218 ? 6.82 23.469 7.848 1 84.88 218 THR B C 1
ATOM 4183 O O . THR B 1 218 ? 7.691 24.312 8.094 1 84.88 218 THR B O 1
ATOM 4186 N N . ASN B 1 219 ? 6.539 23 6.676 1 80.38 219 ASN B N 1
ATOM 4187 C CA . ASN B 1 219 ? 7.387 23.359 5.547 1 80.38 219 ASN B CA 1
ATOM 4188 C C . ASN B 1 219 ? 6.984 24.719 4.957 1 80.38 219 ASN B C 1
ATOM 4190 O O . ASN B 1 219 ? 7.688 25.25 4.102 1 80.38 219 ASN B O 1
ATOM 4194 N N . LEU B 1 220 ? 5.969 25.312 5.445 1 85 220 LEU B N 1
ATOM 4195 C CA . LEU B 1 220 ? 5.449 26.562 4.895 1 85 220 LEU B CA 1
ATOM 4196 C C . LEU B 1 220 ? 5.641 27.703 5.883 1 85 220 LEU B C 1
ATOM 4198 O O . LEU B 1 220 ? 5.297 28.844 5.578 1 85 220 LEU B O 1
ATOM 4202 N N . ILE B 1 221 ? 6.215 27.438 7.059 1 89.69 221 ILE B N 1
ATOM 4203 C CA . ILE B 1 221 ? 6.324 28.438 8.117 1 89.69 221 ILE B CA 1
ATOM 4204 C C . ILE B 1 221 ? 7.203 29.594 7.641 1 89.69 221 ILE B C 1
ATOM 4206 O O . ILE B 1 221 ? 8.273 29.375 7.066 1 89.69 221 ILE B O 1
ATOM 4210 N N . ASP B 1 222 ? 6.723 30.719 7.723 1 89.25 222 ASP B N 1
ATOM 4211 C CA . ASP B 1 222 ? 7.453 31.969 7.496 1 89.25 222 ASP B CA 1
ATOM 4212 C C . ASP B 1 222 ? 6.883 33.094 8.344 1 89.25 222 ASP B C 1
ATOM 4214 O O . ASP B 1 222 ? 6.02 32.875 9.195 1 89.25 222 ASP B O 1
ATOM 4218 N N . ASP B 1 223 ? 7.414 34.281 8.188 1 89.56 223 ASP B N 1
ATOM 4219 C CA . ASP B 1 223 ? 7.039 35.375 9.047 1 89.56 223 ASP B CA 1
ATOM 4220 C C . ASP B 1 223 ? 5.562 35.75 8.867 1 89.56 223 ASP B C 1
ATOM 4222 O O . ASP B 1 223 ? 4.906 36.188 9.82 1 89.56 223 ASP B O 1
ATOM 4226 N N . GLU B 1 224 ? 5.02 35.562 7.762 1 91.88 224 GLU B N 1
ATOM 4227 C CA . GLU B 1 224 ? 3.635 35.938 7.465 1 91.88 224 GLU B CA 1
ATOM 4228 C C . GLU B 1 224 ? 2.67 34.875 8.023 1 91.88 224 GLU B C 1
ATOM 4230 O O . GLU B 1 224 ? 1.559 35.219 8.438 1 91.88 224 GLU B O 1
ATOM 4235 N N . LYS B 1 225 ? 3.061 33.656 8.102 1 92.75 225 LYS B N 1
ATOM 4236 C CA . LYS B 1 225 ? 2.15 32.562 8.438 1 92.75 225 LYS B CA 1
ATOM 4237 C C . LYS B 1 225 ? 2.314 32.125 9.898 1 92.75 225 LYS B C 1
ATOM 4239 O O . LYS B 1 225 ? 1.468 31.438 10.445 1 92.75 225 LYS B O 1
ATOM 4244 N N . ILE B 1 226 ? 3.355 32.594 10.523 1 93.69 226 ILE B N 1
ATOM 4245 C CA . ILE B 1 226 ? 3.721 32.094 11.844 1 93.69 226 ILE B CA 1
ATOM 4246 C C . ILE B 1 226 ? 2.594 32.375 12.836 1 93.69 226 ILE B C 1
ATOM 4248 O O . ILE B 1 226 ? 2.305 31.547 13.711 1 93.69 226 ILE B O 1
ATOM 4252 N N . LEU B 1 227 ? 2.008 33.562 12.742 1 93.62 227 LEU B N 1
ATOM 4253 C CA . LEU B 1 227 ? 0.912 33.875 13.648 1 93.62 227 LEU B CA 1
ATOM 4254 C C . LEU B 1 227 ? -0.233 32.906 13.5 1 93.62 227 LEU B C 1
ATOM 4256 O O . LEU B 1 227 ? -0.768 32.406 14.492 1 93.62 227 LEU B O 1
ATOM 4260 N N . LYS B 1 228 ? -0.603 32.656 12.297 1 94.88 228 LYS B N 1
ATOM 4261 C CA . LYS B 1 228 ? -1.685 31.719 12 1 94.88 228 LYS B CA 1
ATOM 4262 C C . LYS B 1 228 ? -1.364 30.328 12.523 1 94.88 228 LYS B C 1
ATOM 4264 O O . LYS B 1 228 ? -2.215 29.672 13.141 1 94.88 228 LYS B O 1
ATOM 4269 N N . TYR B 1 229 ? -0.22 29.844 12.297 1 95.56 229 TYR B N 1
ATOM 4270 C CA . TYR B 1 229 ? 0.172 28.5 12.688 1 95.56 229 TYR B CA 1
ATOM 4271 C C . TYR B 1 229 ? 0.296 28.391 14.203 1 95.56 229 TYR B C 1
ATOM 4273 O O . TYR B 1 229 ? -0.058 27.359 14.789 1 95.56 229 TYR B O 1
ATOM 4281 N N . CYS B 1 230 ? 0.768 29.422 14.891 1 94.75 230 CYS B N 1
ATOM 4282 C CA . CYS B 1 230 ? 0.765 29.438 16.344 1 94.75 230 CYS B CA 1
ATOM 4283 C C . CYS B 1 230 ? -0.658 29.391 16.891 1 94.75 230 CYS B C 1
ATOM 4285 O O . CYS B 1 230 ? -0.913 28.797 17.938 1 94.75 230 CYS B O 1
ATOM 4287 N N . GLY B 1 231 ? -1.514 30.078 16.125 1 95.31 231 GLY B N 1
ATOM 4288 C CA . GLY B 1 231 ? -2.92 29.984 16.484 1 95.31 231 GLY B CA 1
ATOM 4289 C C . GLY B 1 231 ? -3.447 28.562 16.438 1 95.31 231 GLY B C 1
ATOM 4290 O O . GLY B 1 231 ? -4.176 28.125 17.328 1 95.31 231 GLY B O 1
ATOM 4291 N N . MET B 1 232 ? -3.121 27.828 15.438 1 95.19 232 MET B N 1
ATOM 4292 C CA . MET B 1 232 ? -3.537 26.438 15.281 1 95.19 232 MET B CA 1
ATOM 4293 C C . MET B 1 232 ? -2.973 25.578 16.406 1 95.19 232 MET B C 1
ATOM 4295 O O . MET B 1 232 ? -3.672 24.719 16.938 1 95.19 232 MET B O 1
ATOM 4299 N N . VAL B 1 233 ? -1.714 25.812 16.734 1 94.38 233 VAL B N 1
ATOM 4300 C CA . VAL B 1 233 ? -1.087 25.078 17.828 1 94.38 233 VAL B CA 1
ATOM 4301 C C . VAL B 1 233 ? -1.837 25.375 19.125 1 94.38 233 VAL B C 1
ATOM 4303 O O . VAL B 1 233 ? -2.066 24.469 19.938 1 94.38 233 VAL B O 1
ATOM 4306 N N . HIS B 1 234 ? -2.205 26.594 19.25 1 93.25 234 HIS B N 1
ATOM 4307 C CA . HIS B 1 234 ? -2.879 27.047 20.469 1 93.25 234 HIS B CA 1
ATOM 4308 C C . HIS B 1 234 ? -4.27 26.422 20.594 1 93.25 234 HIS B C 1
ATOM 4310 O O . HIS B 1 234 ? -4.664 25.984 21.672 1 93.25 234 HIS B O 1
ATOM 4316 N N . PHE B 1 235 ? -5.004 26.312 19.5 1 92.62 235 PHE B N 1
ATOM 4317 C CA . PHE B 1 235 ? -6.402 25.906 19.531 1 92.62 235 PHE B CA 1
ATOM 4318 C C . PHE B 1 235 ? -6.52 24.391 19.406 1 92.62 235 PHE B C 1
ATOM 4320 O O . PHE B 1 235 ? -7.473 23.797 19.906 1 92.62 235 PHE B O 1
ATOM 4327 N N . TYR B 1 236 ? -5.488 23.906 18.766 1 90.94 236 TYR B N 1
ATOM 4328 C CA . TYR B 1 236 ? -5.559 22.469 18.5 1 90.94 236 TYR B CA 1
ATOM 4329 C C . TYR B 1 236 ? -4.355 21.75 19.094 1 90.94 236 TYR B C 1
ATOM 4331 O O . TYR B 1 236 ? -3.344 22.375 19.406 1 90.94 236 TYR B O 1
ATOM 4339 N N . ASP B 1 237 ? -4.426 20.578 19.422 1 87.06 237 ASP B N 1
ATOM 4340 C CA . ASP B 1 237 ? -3.266 19.75 19.766 1 87.06 237 ASP B CA 1
ATOM 4341 C C . ASP B 1 237 ? -2.451 19.406 18.516 1 87.06 237 ASP B C 1
ATOM 4343 O O . ASP B 1 237 ? -2.721 18.406 17.859 1 87.06 237 ASP B O 1
ATOM 4347 N N . ALA B 1 238 ? -1.441 20.266 18.203 1 91 238 ALA B N 1
ATOM 4348 C CA . ALA B 1 238 ? -0.633 20.094 17 1 91 238 ALA B CA 1
ATOM 4349 C C . ALA B 1 238 ? 0.854 20.031 17.344 1 91 238 ALA B C 1
ATOM 4351 O O . ALA B 1 238 ? 1.602 20.969 17.047 1 91 238 ALA B O 1
ATOM 4352 N N . PRO B 1 239 ? 1.297 19.016 17.859 1 84.25 239 PRO B N 1
ATOM 4353 C CA . PRO B 1 239 ? 2.666 18.922 18.375 1 84.25 239 PRO B CA 1
ATOM 4354 C C . PRO B 1 239 ? 3.717 19.031 17.266 1 84.25 239 PRO B C 1
ATOM 4356 O O . PRO B 1 239 ? 4.77 19.641 17.469 1 84.25 239 PRO B O 1
ATOM 4359 N N . THR B 1 240 ? 3.42 18.422 16.172 1 82.19 240 THR B N 1
ATOM 4360 C CA . THR B 1 240 ? 4.387 18.453 15.078 1 82.19 240 THR B CA 1
ATOM 4361 C C . THR B 1 240 ? 4.531 19.875 14.531 1 82.19 240 THR B C 1
ATOM 4363 O O . THR B 1 240 ? 5.641 20.312 14.203 1 82.19 240 THR B O 1
ATOM 4366 N N . LEU B 1 241 ? 3.484 20.516 14.414 1 90.25 241 LEU B N 1
ATOM 4367 C CA . LEU B 1 241 ? 3.512 21.891 13.953 1 90.25 241 LEU B CA 1
ATOM 4368 C C . LEU B 1 241 ? 4.238 22.781 14.953 1 90.25 241 LEU B C 1
ATOM 4370 O O . LEU B 1 241 ? 5.004 23.672 14.562 1 90.25 241 LEU B O 1
ATOM 4374 N N . GLU B 1 242 ? 4.023 22.547 16.25 1 90.75 242 GLU B N 1
ATOM 4375 C CA . GLU B 1 242 ? 4.734 23.297 17.281 1 90.75 242 GLU B CA 1
ATOM 4376 C C . GLU B 1 242 ? 6.242 23.078 17.188 1 90.75 242 GLU B C 1
ATOM 4378 O O . GLU B 1 242 ? 7.016 24.047 17.266 1 90.75 242 GLU B O 1
ATOM 4383 N N . LYS B 1 243 ? 6.586 21.906 17.031 1 82.62 243 LYS B N 1
ATOM 4384 C CA . LYS B 1 243 ? 8 21.594 16.844 1 82.62 243 LYS B CA 1
ATOM 4385 C C . LYS B 1 243 ? 8.562 22.297 15.617 1 82.62 243 LYS B C 1
ATOM 4387 O O . LYS B 1 243 ? 9.703 22.766 15.633 1 82.62 243 LYS B O 1
ATOM 4392 N N . GLY B 1 244 ? 7.75 22.266 14.578 1 82.75 244 GLY B N 1
ATOM 4393 C CA . GLY B 1 244 ? 8.172 22.984 13.391 1 82.75 244 GLY B CA 1
ATOM 4394 C C . GLY B 1 244 ? 8.406 24.469 13.641 1 82.75 244 GLY B C 1
ATOM 4395 O O . GLY B 1 244 ? 9.383 25.031 13.148 1 82.75 244 GLY B O 1
ATOM 4396 N N . CYS B 1 245 ? 7.582 25.078 14.406 1 88.56 245 CYS B N 1
ATOM 4397 C CA . CYS B 1 245 ? 7.746 26.469 14.773 1 88.56 245 CYS B CA 1
ATOM 4398 C C . CYS B 1 245 ? 9.031 26.688 15.57 1 88.56 245 CYS B C 1
ATOM 4400 O O . CYS B 1 245 ? 9.766 27.641 15.328 1 88.56 245 CYS B O 1
ATOM 4402 N N . LYS B 1 246 ? 9.305 25.75 16.438 1 83.88 246 LYS B N 1
ATOM 4403 C CA . LYS B 1 246 ? 10.516 25.812 17.234 1 83.88 246 LYS B CA 1
ATOM 4404 C C . LYS B 1 246 ? 11.766 25.75 16.359 1 83.88 246 LYS B C 1
ATOM 4406 O O . LYS B 1 246 ? 12.68 26.562 16.516 1 83.88 246 LYS B O 1
ATOM 4411 N N . VAL B 1 247 ? 11.734 24.891 15.5 1 77.69 247 VAL B N 1
ATOM 4412 C CA . VAL B 1 247 ? 12.875 24.703 14.609 1 77.69 247 VAL B CA 1
ATOM 4413 C C . VAL B 1 247 ? 13.062 25.938 13.734 1 77.69 247 VAL B C 1
ATOM 4415 O O . VAL B 1 247 ? 14.188 26.391 13.531 1 77.69 247 VAL B O 1
ATOM 4418 N N . TYR B 1 248 ? 12.023 26.406 13.242 1 83.19 248 TYR B N 1
ATOM 4419 C CA . TYR B 1 248 ? 12.086 27.594 12.406 1 83.19 248 TYR B CA 1
ATOM 4420 C C . TYR B 1 248 ? 12.688 28.766 13.164 1 83.19 248 TYR B C 1
ATOM 4422 O O . TYR B 1 248 ? 13.539 29.5 12.633 1 83.19 248 TYR B O 1
ATOM 4430 N N . ILE B 1 249 ? 12.258 28.938 14.359 1 84.5 249 ILE B N 1
ATOM 4431 C CA . ILE B 1 249 ? 12.75 30.031 15.18 1 84.5 249 ILE B CA 1
ATOM 4432 C C . ILE B 1 249 ? 14.227 29.828 15.5 1 84.5 249 ILE B C 1
ATOM 4434 O O . ILE B 1 249 ? 15.016 30.766 15.461 1 84.5 249 ILE B O 1
ATOM 4438 N N . GLN B 1 250 ? 14.562 28.625 15.734 1 77.62 250 GLN B N 1
ATOM 4439 C CA . GLN B 1 250 ? 15.953 28.297 16.031 1 77.62 250 GLN B CA 1
ATOM 4440 C C . GLN B 1 250 ? 16.875 28.625 14.867 1 77.62 250 GLN B C 1
ATOM 4442 O O . GLN B 1 250 ? 17.969 29.156 15.055 1 77.62 250 GLN B O 1
ATOM 4447 N N . ILE B 1 251 ? 16.422 28.391 13.797 1 76.69 251 ILE B N 1
ATOM 4448 C CA . ILE B 1 251 ? 17.219 28.562 12.586 1 76.69 251 ILE B CA 1
ATOM 4449 C C . ILE B 1 251 ? 17.266 30.047 12.219 1 76.69 251 ILE B C 1
ATOM 4451 O O . ILE B 1 251 ? 18.312 30.547 11.789 1 76.69 251 ILE B O 1
ATOM 4455 N N . ASN B 1 252 ? 16.219 30.781 12.461 1 79.12 252 ASN B N 1
ATOM 4456 C CA . ASN B 1 252 ? 16.109 32.156 12.008 1 79.12 252 ASN B CA 1
ATOM 4457 C C . ASN B 1 252 ? 16.062 33.125 13.18 1 79.12 252 ASN B C 1
ATOM 4459 O O . ASN B 1 252 ? 15.461 34.219 13.086 1 79.12 252 ASN B O 1
ATOM 4463 N N . LYS B 1 253 ? 16.641 32.688 14.281 1 82.06 253 LYS B N 1
ATOM 4464 C CA . LYS B 1 253 ? 16.469 33.375 15.562 1 82.06 253 LYS B CA 1
ATOM 4465 C C . LYS B 1 253 ? 16.844 34.844 15.461 1 82.06 253 LYS B C 1
ATOM 4467 O O . LYS B 1 253 ? 16.109 35.719 15.961 1 82.06 253 LYS B O 1
ATOM 4472 N N . GLU B 1 254 ? 17.875 35.188 14.844 1 82 254 GLU B N 1
ATOM 4473 C CA . GLU B 1 254 ? 18.375 36.562 14.82 1 82 254 GLU B CA 1
ATOM 4474 C C . GLU B 1 254 ? 17.391 37.5 14.125 1 82 254 GLU B C 1
ATOM 4476 O O . GLU B 1 254 ? 17.062 38.562 14.641 1 82 254 GLU B O 1
ATOM 4481 N N . LYS B 1 255 ? 16.875 37.156 13.008 1 83.88 255 LYS B N 1
ATOM 4482 C CA . LYS B 1 255 ? 15.969 37.969 12.219 1 83.88 255 LYS B CA 1
ATOM 4483 C C . LYS B 1 255 ? 14.516 37.781 12.648 1 83.88 255 LYS B C 1
ATOM 4485 O O . LYS B 1 255 ? 13.742 38.75 12.703 1 83.88 255 LYS B O 1
ATOM 4490 N N . PHE B 1 256 ? 14.219 36.656 13.078 1 86.62 256 PHE B N 1
ATOM 4491 C CA . PHE B 1 256 ? 12.82 36.281 13.266 1 86.62 256 PHE B CA 1
ATOM 4492 C C . PHE B 1 256 ? 12.289 36.812 14.594 1 86.62 256 PHE B C 1
ATOM 4494 O O . PHE B 1 256 ? 11.133 37.219 14.688 1 86.62 256 PHE B O 1
ATOM 4501 N N . LEU B 1 257 ? 13.117 36.844 15.656 1 87.88 257 LEU B N 1
ATOM 4502 C CA . LEU B 1 257 ? 12.68 37.281 16.984 1 87.88 257 LEU B CA 1
ATOM 4503 C C . LEU B 1 257 ? 12.375 38.75 16.984 1 87.88 257 LEU B C 1
ATOM 4505 O O . LEU B 1 257 ? 11.672 39.25 17.875 1 87.88 257 LEU B O 1
ATOM 4509 N N . LYS B 1 258 ? 12.867 39.438 15.953 1 88.94 258 LYS B N 1
ATOM 4510 C CA . LYS B 1 258 ? 12.617 40.875 15.836 1 88.94 258 LYS B CA 1
ATOM 4511 C C . LYS B 1 258 ? 11.602 41.156 14.734 1 88.94 258 LYS B C 1
ATOM 4513 O O . LYS B 1 258 ? 11.344 42.312 14.414 1 88.94 258 LYS B O 1
ATOM 4518 N N . SER B 1 259 ? 11.062 40.219 14.242 1 91.25 259 SER B N 1
ATOM 4519 C CA . SER B 1 259 ? 10.141 40.375 13.125 1 91.25 259 SER B CA 1
ATOM 4520 C C . SER B 1 259 ? 8.742 40.75 13.617 1 91.25 259 SER B C 1
ATOM 4522 O O . SER B 1 259 ? 8.406 40.531 14.781 1 91.25 259 SER B O 1
ATOM 4524 N N . LYS B 1 260 ? 7.973 41.375 12.68 1 92.75 260 LYS B N 1
ATOM 4525 C CA . LYS B 1 260 ? 6.594 41.75 12.992 1 92.75 260 LYS B CA 1
ATOM 4526 C C . LYS B 1 260 ? 5.75 40.5 13.273 1 92.75 260 LYS B C 1
ATOM 4528 O O . LYS B 1 260 ? 4.898 40.5 14.164 1 92.75 260 LYS B O 1
ATOM 4533 N N . GLY B 1 261 ? 6.055 39.5 12.594 1 92.12 261 GLY B N 1
ATOM 4534 C CA . GLY B 1 261 ? 5.324 38.25 12.758 1 92.12 261 GLY B CA 1
ATOM 4535 C C . GLY B 1 261 ? 5.434 37.688 14.156 1 92.12 261 GLY B C 1
ATOM 4536 O O . GLY B 1 261 ? 4.43 37.312 14.766 1 92.12 261 GLY B O 1
ATOM 4537 N N . TRP B 1 262 ? 6.609 37.688 14.656 1 92.69 262 TRP B N 1
ATOM 4538 C CA . TRP B 1 262 ? 6.801 37.125 15.984 1 92.69 262 TRP B CA 1
ATOM 4539 C C . TRP B 1 262 ? 6.242 38.031 17.062 1 92.69 262 TRP B C 1
ATOM 4541 O O . TRP B 1 262 ? 5.684 37.562 18.062 1 92.69 262 TRP B O 1
ATOM 4551 N N . GLU B 1 263 ? 6.414 39.281 16.812 1 94.5 263 GLU B N 1
ATOM 4552 C CA . GLU B 1 263 ? 5.848 40.219 17.75 1 94.5 263 GLU B CA 1
ATOM 4553 C C . GLU B 1 263 ? 4.344 40.031 17.922 1 94.5 263 GLU B C 1
ATOM 4555 O O . GLU B 1 263 ? 3.822 40.125 19.031 1 94.5 263 GLU B O 1
ATOM 4560 N N . GLU B 1 264 ? 3.734 39.781 16.859 1 95.94 264 GLU B N 1
ATOM 4561 C CA . GLU B 1 264 ? 2.299 39.531 16.906 1 95.94 264 GLU B CA 1
ATOM 4562 C C . GLU B 1 264 ? 2.002 38.25 17.688 1 95.94 264 GLU B C 1
ATOM 4564 O O . GLU B 1 264 ? 1.013 38.156 18.406 1 95.94 264 GLU B O 1
ATOM 4569 N N . VAL B 1 265 ? 2.807 37.25 17.578 1 96 265 VAL B N 1
ATOM 4570 C CA . VAL B 1 265 ? 2.637 36 18.297 1 96 265 VAL B CA 1
ATOM 4571 C C . VAL B 1 265 ? 2.764 36.25 19.812 1 96 265 VAL B C 1
ATOM 4573 O O . VAL B 1 265 ? 1.96 35.719 20.594 1 96 265 VAL B O 1
ATOM 4576 N N . GLU B 1 266 ? 3.736 37.031 20.125 1 95.25 266 GLU B N 1
ATOM 4577 C CA . GLU B 1 266 ? 3.945 37.375 21.531 1 95.25 266 GLU B CA 1
ATOM 4578 C C . GLU B 1 266 ? 2.74 38.094 22.109 1 95.25 266 GLU B C 1
ATOM 4580 O O . GLU B 1 266 ? 2.4 37.906 23.281 1 95.25 266 GLU B O 1
ATOM 4585 N N . GLU B 1 267 ? 2.162 38.875 21.266 1 96.5 267 GLU B N 1
ATOM 4586 C CA . GLU B 1 267 ? 1.026 39.656 21.719 1 96.5 267 GLU B CA 1
ATOM 4587 C C . GLU B 1 267 ? -0.239 38.812 21.828 1 96.5 267 GLU B C 1
ATOM 4589 O O . GLU B 1 267 ? -0.991 38.938 22.797 1 96.5 267 GLU B O 1
ATOM 4594 N N . VAL B 1 268 ? -0.497 38 20.891 1 96.38 268 VAL B N 1
ATOM 4595 C CA . VAL B 1 268 ? -1.76 37.281 20.781 1 96.38 268 VAL B CA 1
ATOM 4596 C C . VAL B 1 268 ? -1.694 36 21.594 1 96.38 268 VAL B C 1
ATOM 4598 O O . VAL B 1 268 ? -2.674 35.594 22.234 1 96.38 268 VAL B O 1
ATOM 4601 N N . TYR B 1 269 ? -0.472 35.312 21.516 1 95.88 269 TYR B N 1
ATOM 4602 C CA . TYR B 1 269 ? -0.306 34.062 22.203 1 95.88 269 TYR B CA 1
ATOM 4603 C C . TYR B 1 269 ? 0.926 34.062 23.094 1 95.88 269 TYR B C 1
ATOM 4605 O O . TYR B 1 269 ? 1.856 33.281 22.906 1 95.88 269 TYR B O 1
ATOM 4613 N N . PRO B 1 270 ? 0.893 34.844 24.156 1 95.88 270 PRO B N 1
ATOM 4614 C CA . PRO B 1 270 ? 2.084 35 24.984 1 95.88 270 PRO B CA 1
ATOM 4615 C C . PRO B 1 270 ? 2.537 33.719 25.656 1 95.88 270 PRO B C 1
ATOM 4617 O O . PRO B 1 270 ? 3.736 33.438 25.719 1 95.88 270 PRO B O 1
ATOM 4620 N N . LYS B 1 271 ? 1.643 32.938 26.141 1 95.25 271 LYS B N 1
ATOM 4621 C CA . LYS B 1 271 ? 2.014 31.719 26.844 1 95.25 271 LYS B CA 1
ATOM 4622 C C . LYS B 1 271 ? 2.688 30.734 25.891 1 95.25 271 LYS B C 1
ATOM 4624 O O . LYS B 1 271 ? 3.676 30.094 26.234 1 95.25 271 LYS B O 1
ATOM 4629 N N . LEU B 1 272 ? 2.104 30.625 24.734 1 94.5 272 LEU B N 1
ATOM 4630 C CA . LEU B 1 272 ? 2.68 29.75 23.719 1 94.5 272 LEU B CA 1
ATOM 4631 C C . LEU B 1 272 ? 4.059 30.234 23.297 1 94.5 272 LEU B C 1
ATOM 4633 O O . LEU B 1 272 ? 4.98 29.438 23.125 1 94.5 272 LEU B O 1
ATOM 4637 N N . ALA B 1 273 ? 4.184 31.562 23.125 1 93.88 273 ALA B N 1
ATOM 4638 C CA . ALA B 1 273 ? 5.465 32.156 22.75 1 93.88 273 ALA B CA 1
ATOM 4639 C C . ALA B 1 273 ? 6.543 31.828 23.766 1 93.88 273 ALA B C 1
ATOM 4641 O O . ALA B 1 273 ? 7.66 31.453 23.406 1 93.88 273 ALA B O 1
ATOM 4642 N N . ILE B 1 274 ? 6.184 31.922 25.016 1 93.12 274 ILE B N 1
ATOM 4643 C CA . ILE B 1 274 ? 7.113 31.625 26.109 1 93.12 274 ILE B CA 1
ATOM 4644 C C . ILE B 1 274 ? 7.527 30.156 26.047 1 93.12 274 ILE B C 1
ATOM 4646 O O . ILE B 1 274 ? 8.711 29.844 26.172 1 93.12 274 ILE B O 1
ATOM 4650 N N . ARG B 1 275 ? 6.59 29.344 25.906 1 91.12 275 ARG B N 1
ATOM 4651 C CA . ARG B 1 275 ? 6.855 27.906 25.844 1 91.12 275 ARG B CA 1
ATOM 4652 C C . ARG B 1 275 ? 7.809 27.578 24.703 1 91.12 275 ARG B C 1
ATOM 4654 O O . ARG B 1 275 ? 8.766 26.812 24.891 1 91.12 275 ARG B O 1
ATOM 4661 N N . ILE B 1 276 ? 7.527 28.109 23.547 1 88.44 276 ILE B N 1
ATOM 4662 C CA . ILE B 1 276 ? 8.352 27.859 22.359 1 88.44 276 ILE B CA 1
ATOM 4663 C C . ILE B 1 276 ? 9.766 28.391 22.594 1 88.44 276 ILE B C 1
ATOM 4665 O O . ILE B 1 276 ? 10.742 27.688 22.328 1 88.44 276 ILE B O 1
ATOM 4669 N N . LEU B 1 277 ? 9.914 29.609 23.156 1 87.31 277 LEU B N 1
ATOM 4670 C CA . LEU B 1 277 ? 11.211 30.234 23.375 1 87.31 277 LEU B CA 1
ATOM 4671 C C . LEU B 1 277 ? 12.016 29.469 24.422 1 87.31 277 LEU B C 1
ATOM 4673 O O . LEU B 1 277 ? 13.227 29.297 24.281 1 87.31 277 LEU B O 1
ATOM 4677 N N . LYS B 1 278 ? 11.375 29 25.422 1 84.94 278 LYS B N 1
ATOM 4678 C CA . LYS B 1 278 ? 12.047 28.188 26.422 1 84.94 278 LYS B CA 1
ATOM 4679 C C . LYS B 1 278 ? 12.625 26.922 25.812 1 84.94 278 LYS B C 1
ATOM 4681 O O . LYS B 1 278 ? 13.742 26.516 26.141 1 84.94 278 LYS B O 1
ATOM 4686 N N . SER B 1 279 ? 11.852 26.344 24.969 1 79.06 279 SER B N 1
ATOM 4687 C CA . SER B 1 279 ? 12.297 25.125 24.312 1 79.06 279 SER B CA 1
ATOM 4688 C C . SER B 1 279 ? 13.492 25.391 23.391 1 79.06 279 SER B C 1
ATOM 4690 O O . SER B 1 279 ? 14.375 24.547 23.266 1 79.06 279 SER B O 1
ATOM 4692 N N . VAL B 1 280 ? 13.453 26.484 22.734 1 73.88 280 VAL B N 1
ATOM 4693 C CA . VAL B 1 280 ? 14.547 26.875 21.844 1 73.88 280 VAL B CA 1
ATOM 4694 C C . VAL B 1 280 ? 15.82 27.125 22.656 1 73.88 280 VAL B C 1
ATOM 4696 O O . VAL B 1 280 ? 16.922 26.75 22.234 1 73.88 280 VAL B O 1
ATOM 4699 N N . VAL B 1 281 ? 15.633 27.734 23.797 1 72.38 281 VAL B N 1
ATOM 4700 C CA . VAL B 1 281 ? 16.766 28.031 24.672 1 72.38 281 VAL B CA 1
ATOM 4701 C C . VAL B 1 281 ? 17.344 26.75 25.25 1 72.38 281 VAL B C 1
ATOM 4703 O O . VAL B 1 281 ? 18.562 26.578 25.328 1 72.38 281 VAL B O 1
ATOM 4706 N N . CYS B 1 282 ? 16.484 25.844 25.641 1 59.06 282 CYS B N 1
ATOM 4707 C CA . CYS B 1 282 ? 16.922 24.594 26.266 1 59.06 282 CYS B CA 1
ATOM 4708 C C . CYS B 1 282 ? 17.578 23.672 25.234 1 59.06 282 CYS B C 1
ATOM 4710 O O . CYS B 1 282 ? 18.469 22.906 25.562 1 59.06 282 CYS B O 1
ATOM 4712 N N . ASP B 1 283 ? 16.969 23.344 24.094 1 53.06 283 ASP B N 1
ATOM 4713 C CA . ASP B 1 283 ? 17.531 22.484 23.062 1 53.06 283 ASP B CA 1
ATOM 4714 C C . ASP B 1 283 ? 18.938 22.953 22.672 1 53.06 283 ASP B C 1
ATOM 4716 O O . ASP B 1 283 ? 19.75 22.156 22.188 1 53.06 283 ASP B O 1
ATOM 4720 N N . ASN B 1 284 ? 19.188 24.234 22.625 1 42.66 284 ASN B N 1
ATOM 4721 C CA . ASN B 1 284 ? 20.578 24.672 22.547 1 42.66 284 ASN B CA 1
ATOM 4722 C C . ASN B 1 284 ? 21.422 24.062 23.672 1 42.66 284 ASN B C 1
ATOM 4724 O O . ASN B 1 284 ? 22.641 24.234 23.688 1 42.66 284 ASN B O 1
ATOM 4728 N N . ILE B 1 285 ? 20.766 23.594 24.703 1 30.5 285 ILE B N 1
ATOM 4729 C CA . ILE B 1 285 ? 21.5 22.859 25.703 1 30.5 285 ILE B CA 1
ATOM 4730 C C . ILE B 1 285 ? 21.656 21.406 25.266 1 30.5 285 ILE B C 1
ATOM 4732 O O . ILE B 1 285 ? 20.656 20.688 25.109 1 30.5 285 ILE B O 1
ATOM 4736 N N . CYS B 1 286 ? 22.422 21.266 24.234 1 26.02 286 CYS B N 1
ATOM 4737 C CA . CYS B 1 286 ? 22.922 19.969 23.812 1 26.02 286 CYS B CA 1
ATOM 4738 C C . CYS B 1 286 ? 22.906 18.969 24.984 1 26.02 286 CYS B C 1
ATOM 4740 O O . CYS B 1 286 ? 23.562 19.188 26 1 26.02 286 CYS B O 1
ATOM 4742 N N . PHE B 1 287 ? 21.688 18.375 25.266 1 21.2 287 PHE B N 1
ATOM 4743 C CA . PHE B 1 287 ? 22.031 17.188 26.031 1 21.2 287 PHE B CA 1
ATOM 4744 C C . PHE B 1 287 ? 22.781 16.188 25.188 1 21.2 287 PHE B C 1
ATOM 4746 O O . PHE B 1 287 ? 22.547 16.078 23.984 1 21.2 287 PHE B O 1
#

Foldseek 3Di:
DKAPWDDDPVQVFWTKIWDWADPDDQWIWTWIAIDGPPDLQFFWQKWKWKWFADPNDIGTQFTDRGGCPNDGTHGGHTDGNCCVPQDDPNDGTMDMDIDIHGDDCVVNQLSVLVVCQVVLPVFQAWEAEDPDIGTHHLVLLVVQFVQSVVVVVPPPDVVRRYHYDYPAHVLLVVQVRSCSRRVDGDPVSCVVQLVRVLVVCQVRVRVSSNLVSLVVVLVVDDLVCLQVLLVCVVVGVRVSNLVSSLVVCLVCVVPRCPGPSLVVCCVPPVVSSVVSVVVNVCVVVPD/DKAPWDDDPVQVFWTKIWDWADPDDQWIWTWIAIDGPPDLQRFWWKWKWKWFADPNDIGTQFTDRGGPPNDGTHGGGTDGNCCVPQDDPNHGTMDMDIDTHHGDCVVNQLSVLVVCQVVLPVFQAWEAEDPDIGTHHLVLLVVQFVQSVVVVVPCPDVVRRYHYDYPAHVLLVVQVRSCSRRVDGDPVSCVVQLVRVLVVCQVRVRVSSNLVSLVVVLVVDDLVCLQVLLVCVVVGVRVSNLVSSLVVCLVCVVPNCPGPSLVVCCVPPVVSSVVSVVVNVCVVVPD